Protein 8U0Z (pdb70)

Organism: Coffea arabica (NCBI:txid13443)

Radius of gyration: 22.9 Å; Cα contacts (8 Å, |Δi|>4): 1216; chains: 2; bounding box: 59×58×61 Å

Structure (mmCIF, N/CA/C/O backbone):
data_8U0Z
#
_entry.id   8U0Z
#
_cell.length_a   50.007
_cell.length_b   95.699
_cell.length_c   112.205
_cell.angle_alpha   90.00
_cell.angle_beta   90.00
_cell.angle_gamma   90.00
#
_symmetry.space_group_name_H-M   'P 21 21 21'
#
loop_
_entity.id
_entity.type
_entity.pdbx_description
1 polymer "Uridine 5'-monophosphate synthase"
2 non-polymer 1,2-ETHANEDIOL
3 non-polymer "ANY 5'-MONOPHOSPHATE NUCLEOTIDE"
4 non-polymer GLYCEROL
5 non-polymer DI(HYDROXYETHYL)ETHER
6 water water
#
loop_
_atom_site.group_PDB
_atom_site.id
_atom_site.type_symbol
_atom_site.label_atom_id
_atom_site.label_alt_id
_atom_site.label_comp_id
_atom_site.label_asym_id
_atom_site.label_entity_id
_atom_site.label_seq_id
_atom_site.pdbx_PDB_ins_code
_atom_site.Cartn_x
_atom_site.Cartn_y
_atom_site.Cartn_z
_atom_site.occupancy
_atom_site.B_iso_or_equiv
_atom_site.auth_seq_id
_atom_site.auth_comp_id
_atom_site.auth_asym_id
_atom_site.auth_atom_id
_atom_site.pdbx_PDB_model_num
ATOM 1 N N . PHE A 1 3 ? -10.509 -24.082 4.982 1.00 45.47 222 PHE A N 1
ATOM 2 C CA . PHE A 1 3 ? -9.279 -23.273 4.896 1.00 40.61 222 PHE A CA 1
ATOM 3 C C . PHE A 1 3 ? -9.132 -22.266 6.056 1.00 38.40 222 PHE A C 1
ATOM 4 O O . PHE A 1 3 ? -10.023 -21.460 6.312 1.00 41.03 222 PHE A O 1
ATOM 12 N N . ARG A 1 4 ? -7.992 -22.323 6.746 1.00 32.78 223 ARG A N 1
ATOM 13 C CA . ARG A 1 4 ? -7.581 -21.291 7.688 1.00 29.40 223 ARG A CA 1
ATOM 14 C C . ARG A 1 4 ? -6.094 -21.102 7.481 1.00 22.55 223 ARG A C 1
ATOM 15 O O . ARG A 1 4 ? -5.410 -22.005 6.991 1.00 23.87 223 ARG A O 1
ATOM 23 N N . LEU A 1 5 ? -5.601 -19.912 7.835 1.00 20.99 224 LEU A N 1
ATOM 24 C CA . LEU A 1 5 ? -4.195 -19.658 7.621 1.00 21.28 224 LEU A CA 1
ATOM 25 C C . LEU A 1 5 ? -3.349 -20.376 8.672 1.00 19.26 224 LEU A C 1
ATOM 26 O O . LEU A 1 5 ? -3.688 -20.375 9.877 1.00 20.48 224 LEU A O 1
ATOM 31 N N . PRO A 1 6 ? -2.208 -20.917 8.280 1.00 18.79 225 PRO A N 1
ATOM 32 C CA . PRO A 1 6 ? -1.273 -21.429 9.280 1.00 18.24 225 PRO A CA 1
ATOM 33 C C . PRO A 1 6 ? -0.810 -20.310 10.196 1.00 19.36 225 PRO A C 1
ATOM 34 O O . PRO A 1 6 ? -0.658 -19.156 9.776 1.00 18.75 225 PRO A O 1
ATOM 38 N N . TYR A 1 7 ? -0.475 -20.666 11.443 1.00 16.36 226 TYR A N 1
ATOM 39 C CA . TYR A 1 7 ? -0.055 -19.648 12.396 1.00 16.56 226 TYR A CA 1
ATOM 40 C C . TYR A 1 7 ? 1.143 -18.874 11.885 1.00 17.24 226 TYR A C 1
ATOM 41 O O . TYR A 1 7 ? 1.244 -17.651 12.084 1.00 17.71 226 TYR A O 1
ATOM 50 N N . GLY A 1 8 ? 2.101 -19.575 11.242 1.00 16.90 227 GLY A N 1
ATOM 51 C CA . GLY A 1 8 ? 3.271 -18.878 10.749 1.00 18.15 227 GLY A CA 1
ATOM 52 C C . GLY A 1 8 ? 2.967 -17.798 9.725 1.00 17.82 227 GLY A C 1
ATOM 53 O O . GLY A 1 8 ? 3.725 -16.828 9.609 1.00 19.98 227 GLY A O 1
ATOM 54 N N . GLU A 1 9 ? 1.879 -17.959 8.972 1.00 17.60 228 GLU A N 1
ATOM 55 C CA . GLU A 1 9 ? 1.462 -16.972 7.977 1.00 17.21 228 GLU A CA 1
ATOM 56 C C . GLU A 1 9 ? 0.700 -15.808 8.596 1.00 17.84 228 GLU A C 1
ATOM 57 O O . GLU A 1 9 ? 0.371 -14.830 7.895 1.00 18.33 228 GLU A O 1
ATOM 63 N N . ARG A 1 10 ? 0.376 -15.905 9.870 1.00 16.33 229 ARG A N 1
ATOM 64 C CA . ARG A 1 10 ? -0.325 -14.828 10.580 1.00 15.03 229 ARG A CA 1
ATOM 65 C C . ARG A 1 10 ? 0.623 -13.917 11.336 1.00 15.12 229 ARG A C 1
ATOM 66 O O . ARG A 1 10 ? 0.235 -12.807 11.724 1.00 16.61 229 ARG A O 1
ATOM 74 N N . VAL A 1 11 ? 1.892 -14.313 11.533 1.00 15.75 230 VAL A N 1
ATOM 75 C CA . VAL A 1 11 ? 2.865 -13.510 12.262 1.00 16.41 230 VAL A CA 1
ATOM 76 C C . VAL A 1 11 ? 2.962 -12.105 11.652 1.00 16.76 230 VAL A C 1
ATOM 77 O O . VAL A 1 11 ? 2.935 -11.081 12.372 1.00 17.52 230 VAL A O 1
ATOM 81 N N . ARG A 1 12 ? 3.029 -12.043 10.298 1.00 16.25 231 ARG A N 1
ATOM 82 C CA . ARG A 1 12 ? 3.188 -10.783 9.592 1.00 15.93 231 ARG A CA 1
ATOM 83 C C . ARG A 1 12 ? 1.972 -9.890 9.725 1.00 17.25 231 ARG A C 1
ATOM 84 O O . ARG A 1 12 ? 2.104 -8.695 9.482 1.00 18.22 231 ARG A O 1
ATOM 92 N N . LEU A 1 13 ? 0.819 -10.440 10.115 1.00 15.19 232 LEU A N 1
ATOM 93 C CA . LEU A 1 13 ? -0.405 -9.661 10.234 1.00 15.79 232 LEU A CA 1
ATOM 94 C C . LEU A 1 13 ? -0.591 -9.037 11.603 1.00 16.41 232 LEU A C 1
ATOM 95 O O . LEU A 1 13 ? -1.358 -8.078 11.739 1.00 17.04 232 LEU A O 1
ATOM 100 N N . ALA A 1 14 ? 0.059 -9.560 12.636 1.00 16.79 233 ALA A N 1
ATOM 101 C CA . ALA A 1 14 ? -0.175 -9.041 13.983 1.00 16.65 233 ALA A CA 1
ATOM 102 C C . ALA A 1 14 ? 0.244 -7.580 14.072 1.00 17.02 233 ALA A C 1
ATOM 103 O O . ALA A 1 14 ? 1.342 -7.220 13.634 1.00 21.15 233 ALA A O 1
ATOM 105 N N . LYS A 1 15 ? -0.617 -6.723 14.618 1.00 15.92 234 LYS A N 1
ATOM 106 C CA . LYS A 1 15 ? -0.285 -5.296 14.738 1.00 17.60 234 LYS A CA 1
ATOM 107 C C . LYS A 1 15 ? 0.276 -4.926 16.102 1.00 20.40 234 LYS A C 1
ATOM 108 O O . LYS A 1 15 ? 0.561 -3.746 16.361 1.00 22.17 234 LYS A O 1
ATOM 114 N N . ASN A 1 16 ? 0.419 -5.870 17.018 1.00 15.69 235 ASN A N 1
ATOM 115 C CA . ASN A 1 16 ? 0.974 -5.597 18.334 1.00 16.53 235 ASN A CA 1
ATOM 116 C C . ASN A 1 16 ? 2.119 -6.562 18.617 1.00 17.30 235 ASN A C 1
ATOM 117 O O . ASN A 1 16 ? 2.055 -7.713 18.178 1.00 16.62 235 ASN A O 1
ATOM 122 N N . PRO A 1 17 ? 3.158 -6.146 19.341 1.00 15.64 236 PRO A N 1
ATOM 123 C CA . PRO A 1 17 ? 4.356 -7.020 19.455 1.00 16.29 236 PRO A CA 1
ATOM 124 C C . PRO A 1 17 ? 4.119 -8.260 20.307 1.00 14.92 236 PRO A C 1
ATOM 125 O O . PRO A 1 17 ? 4.776 -9.292 20.074 1.00 16.03 236 PRO A O 1
ATOM 129 N N . THR A 1 18 ? 3.242 -8.173 21.307 1.00 14.01 237 THR A N 1
ATOM 130 C CA . THR A 1 18 ? 2.933 -9.374 22.079 1.00 14.61 237 THR A CA 1
ATOM 131 C C . THR A 1 18 ? 2.079 -10.325 21.266 1.00 16.65 237 THR A C 1
ATOM 132 O O . THR A 1 18 ? 2.312 -11.532 21.303 1.00 14.49 237 THR A O 1
ATOM 136 N N . GLY A 1 19 ? 1.121 -9.815 20.488 1.00 13.82 238 GLY A N 1
ATOM 137 C CA . GLY A 1 19 ? 0.401 -10.683 19.560 1.00 14.72 238 GLY A CA 1
ATOM 138 C C . GLY A 1 19 ? 1.326 -11.374 18.582 1.00 15.48 238 GLY A C 1
ATOM 139 O O . GLY A 1 19 ? 1.204 -12.587 18.329 1.00 15.23 238 GLY A O 1
ATOM 140 N N . LYS A 1 20 ? 2.274 -10.626 18.017 1.00 14.72 239 LYS A N 1
ATOM 141 C CA . LYS A 1 20 ? 3.216 -11.259 17.092 1.00 15.10 239 LYS A CA 1
ATOM 142 C C . LYS A 1 20 ? 4.010 -12.357 17.796 1.00 14.75 239 LYS A C 1
ATOM 143 O O . LYS A 1 20 ? 4.155 -13.467 17.269 1.00 15.34 239 LYS A O 1
ATOM 149 N N . LYS A 1 21 ? 4.519 -12.063 18.990 1.00 13.80 240 LYS A N 1
ATOM 150 C CA . LYS A 1 21 ? 5.310 -13.037 19.737 1.00 13.87 240 LYS A CA 1
ATOM 151 C C . LYS A 1 21 ? 4.500 -14.288 20.035 1.00 15.20 240 LYS A C 1
ATOM 152 O O . LYS A 1 21 ? 5.054 -15.392 20.020 1.00 15.33 240 LYS A O 1
ATOM 158 N N . LEU A 1 22 ? 3.209 -14.145 20.357 1.00 13.66 241 LEU A N 1
ATOM 159 C CA . LEU A 1 22 ? 2.403 -15.320 20.645 1.00 13.32 241 LEU A CA 1
ATOM 160 C C . LEU A 1 22 ? 2.339 -16.258 19.441 1.00 14.94 241 LEU A C 1
ATOM 161 O O . LEU A 1 22 ? 2.587 -17.468 19.587 1.00 15.14 241 LEU A O 1
ATOM 166 N N . PHE A 1 23 ? 2.065 -15.731 18.249 1.00 15.36 242 PHE A N 1
ATOM 167 C CA . PHE A 1 23 ? 2.096 -16.598 17.073 1.00 14.84 242 PHE A CA 1
ATOM 168 C C . PHE A 1 23 ? 3.470 -17.219 16.880 1.00 16.49 242 PHE A C 1
ATOM 169 O O . PHE A 1 23 ? 3.567 -18.416 16.554 1.00 16.91 242 PHE A O 1
ATOM 177 N N . GLU A 1 24 ? 4.543 -16.442 17.084 1.00 14.55 243 GLU A N 1
ATOM 178 C CA . GLU A 1 24 ? 5.892 -16.987 16.887 1.00 15.85 243 GLU A CA 1
ATOM 179 C C . GLU A 1 24 ? 6.168 -18.128 17.862 1.00 17.22 243 GLU A C 1
ATOM 180 O O . GLU A 1 24 ? 6.747 -19.145 17.464 1.00 18.00 243 GLU A O 1
ATOM 186 N N . ILE A 1 25 ? 5.754 -17.997 19.140 1.00 14.48 244 ILE A N 1
ATOM 187 C CA . ILE A 1 25 ? 5.972 -19.078 20.109 1.00 15.37 244 ILE A CA 1
ATOM 188 C C . ILE A 1 25 ? 5.197 -20.332 19.703 1.00 17.35 244 ILE A C 1
ATOM 189 O O . ILE A 1 25 ? 5.716 -21.477 19.775 1.00 16.64 244 ILE A O 1
ATOM 194 N N . MET A 1 26 ? 3.943 -20.156 19.310 1.00 15.81 245 MET A N 1
ATOM 195 C CA . MET A 1 26 ? 3.137 -21.312 18.912 1.00 16.90 245 MET A CA 1
ATOM 196 C C . MET A 1 26 ? 3.831 -22.112 17.812 1.00 18.21 245 MET A C 1
ATOM 197 O O . MET A 1 26 ? 3.863 -23.349 17.891 1.00 18.14 245 MET A O 1
ATOM 202 N N . ILE A 1 27 ? 4.390 -21.436 16.817 1.00 17.09 246 ILE A N 1
ATOM 203 C CA . ILE A 1 27 ? 5.050 -22.170 15.718 1.00 18.93 246 ILE A CA 1
ATOM 204 C C . ILE A 1 27 ? 6.390 -22.744 16.137 1.00 20.76 246 ILE A C 1
ATOM 205 O O . ILE A 1 27 ? 6.750 -23.869 15.719 1.00 22.66 246 ILE A O 1
ATOM 210 N N . GLN A 1 28 ? 7.156 -22.008 16.955 1.00 19.58 247 GLN A N 1
ATOM 211 C CA . GLN A 1 28 ? 8.450 -22.500 17.425 1.00 21.43 247 GLN A CA 1
ATOM 212 C C . GLN A 1 28 ? 8.300 -23.798 18.193 1.00 24.24 247 GLN A C 1
ATOM 213 O O . GLN A 1 28 ? 9.134 -24.704 18.077 1.00 24.18 247 GLN A O 1
ATOM 219 N N . LYS A 1 29 ? 7.317 -23.878 19.069 1.00 18.03 248 LYS A N 1
ATOM 220 C CA . LYS A 1 29 ? 7.173 -24.974 20.004 1.00 19.32 248 LYS A CA 1
ATOM 221 C C . LYS A 1 29 ? 6.137 -25.978 19.556 1.00 19.66 248 LYS A C 1
ATOM 222 O O . LYS A 1 29 ? 5.919 -26.965 20.257 1.00 21.13 248 LYS A O 1
ATOM 228 N N . GLU A 1 30 ? 5.430 -25.694 18.459 1.00 19.10 249 GLU A N 1
ATOM 229 C CA . GLU A 1 30 ? 4.335 -26.569 18.019 1.00 18.69 249 GLU A CA 1
ATOM 230 C C . GLU A 1 30 ? 3.326 -26.794 19.141 1.00 19.80 249 GLU A C 1
ATOM 231 O O . GLU A 1 30 ? 2.995 -27.916 19.535 1.00 20.39 249 GLU A O 1
ATOM 237 N N . THR A 1 31 ? 2.816 -25.662 19.694 1.00 16.17 250 THR A N 1
ATOM 238 C CA . THR A 1 31 ? 1.819 -25.771 20.746 1.00 17.02 250 THR A CA 1
ATOM 239 C C . THR A 1 31 ? 0.797 -24.648 20.589 1.00 16.44 250 THR A C 1
ATOM 240 O O . THR A 1 31 ? 1.127 -23.498 20.281 1.00 18.57 250 THR A O 1
ATOM 244 N N . ASN A 1 32 ? -0.436 -25.001 20.889 1.00 14.70 251 ASN A N 1
ATOM 245 C CA . ASN A 1 32 ? -1.487 -23.987 21.023 1.00 15.58 251 ASN A CA 1
ATOM 246 C C . ASN A 1 32 ? -2.155 -24.111 22.377 1.00 13.45 251 ASN A C 1
ATOM 247 O O . ASN A 1 32 ? -3.320 -23.724 22.545 1.00 15.25 251 ASN A O 1
ATOM 252 N N . LEU A 1 33 ? -1.441 -24.655 23.356 1.00 13.78 252 LEU A N 1
ATOM 253 C CA . LEU A 1 33 ? -1.958 -24.920 24.694 1.00 14.33 252 LEU A CA 1
ATOM 254 C C . LEU A 1 33 ? -1.598 -23.784 25.658 1.00 13.88 252 LEU A C 1
ATOM 255 O O . LEU A 1 33 ? -0.423 -23.399 25.755 1.00 15.12 252 LEU A O 1
ATOM 260 N N . CYS A 1 34 ? -2.583 -23.322 26.416 1.00 13.17 253 CYS A N 1
ATOM 261 C CA . CYS A 1 34 ? -2.347 -22.400 27.518 1.00 13.54 253 CYS A CA 1
ATOM 262 C C . CYS A 1 34 ? -2.746 -23.116 28.799 1.00 14.46 253 CYS A C 1
ATOM 263 O O . CYS A 1 34 ? -3.835 -23.653 28.893 1.00 15.15 253 CYS A O 1
ATOM 266 N N . LEU A 1 35 ? -1.856 -23.137 29.779 1.00 13.25 254 LEU A N 1
ATOM 267 C CA . LEU A 1 35 ? -2.162 -23.712 31.072 1.00 13.26 254 LEU A CA 1
ATOM 268 C C . LEU A 1 35 ? -2.752 -22.652 31.984 1.00 14.03 254 LEU A C 1
ATOM 269 O O . LEU A 1 35 ? -2.096 -21.619 32.230 1.00 14.44 254 LEU A O 1
ATOM 274 N N . ALA A 1 36 ? -3.930 -22.934 32.544 1.00 13.92 255 ALA A N 1
ATOM 275 C CA . ALA A 1 36 ? -4.550 -22.064 33.554 1.00 15.29 255 ALA A CA 1
ATOM 276 C C . ALA A 1 36 ? -4.073 -22.604 34.894 1.00 14.79 255 ALA A C 1
ATOM 277 O O . ALA A 1 36 ? -4.589 -23.595 35.395 1.00 16.79 255 ALA A O 1
ATOM 279 N N . ALA A 1 37 ? -3.078 -21.953 35.475 1.00 14.52 256 ALA A N 1
ATOM 280 C CA . ALA A 1 37 ? -2.382 -22.536 36.643 1.00 16.12 256 ALA A CA 1
ATOM 281 C C . ALA A 1 37 ? -3.091 -22.175 37.952 1.00 17.34 256 ALA A C 1
ATOM 282 O O . ALA A 1 37 ? -2.561 -21.453 38.808 1.00 19.42 256 ALA A O 1
ATOM 284 N N . ASP A 1 38 ? -4.338 -22.650 38.118 1.00 17.70 257 ASP A N 1
ATOM 285 C CA . ASP A 1 38 ? -5.202 -22.199 39.208 1.00 19.21 257 ASP A CA 1
ATOM 286 C C . ASP A 1 38 ? -5.042 -23.079 40.442 1.00 19.86 257 ASP A C 1
ATOM 287 O O . ASP A 1 38 ? -5.996 -23.662 40.954 1.00 20.74 257 ASP A O 1
ATOM 292 N N . VAL A 1 39 ? -3.794 -23.161 40.888 1.00 19.71 258 VAL A N 1
ATOM 293 C CA . VAL A 1 39 ? -3.357 -23.923 42.057 1.00 17.01 258 VAL A CA 1
ATOM 294 C C . VAL A 1 39 ? -3.478 -23.071 43.308 1.00 21.10 258 VAL A C 1
ATOM 295 O O . VAL A 1 39 ? -3.821 -21.881 43.251 1.00 22.14 258 VAL A O 1
ATOM 299 N N . ALA A 1 40 ? -3.218 -23.696 44.468 1.00 19.66 259 ALA A N 1
ATOM 300 C CA . ALA A 1 40 ? -3.527 -23.025 45.737 1.00 21.05 259 ALA A CA 1
ATOM 301 C C . ALA A 1 40 ? -2.506 -21.974 46.147 1.00 18.78 259 ALA A C 1
ATOM 302 O O . ALA A 1 40 ? -2.855 -21.047 46.899 1.00 22.23 259 ALA A O 1
ATOM 304 N N . THR A 1 41 ? -1.260 -22.068 45.668 1.00 17.91 260 THR A N 1
ATOM 305 C CA . THR A 1 41 ? -0.218 -21.163 46.139 1.00 18.36 260 THR A CA 1
ATOM 306 C C . THR A 1 41 ? 0.670 -20.744 44.987 1.00 17.67 260 THR A C 1
ATOM 307 O O . THR A 1 41 ? 0.791 -21.438 43.972 1.00 17.63 260 THR A O 1
ATOM 311 N N . ALA A 1 42 ? 1.308 -19.581 45.171 1.00 18.25 261 ALA A N 1
ATOM 312 C CA . ALA A 1 42 ? 2.297 -19.112 44.222 1.00 17.81 261 ALA A CA 1
ATOM 313 C C . ALA A 1 42 ? 3.470 -20.077 44.139 1.00 16.81 261 ALA A C 1
ATOM 314 O O . ALA A 1 42 ? 4.033 -20.273 43.061 1.00 16.71 261 ALA A O 1
ATOM 316 N N . ALA A 1 43 ? 3.847 -20.695 45.277 1.00 19.76 262 ALA A N 1
ATOM 317 C CA . ALA A 1 43 ? 4.927 -21.695 45.234 1.00 18.36 262 ALA A CA 1
ATOM 318 C C . ALA A 1 43 ? 4.569 -22.833 44.296 1.00 17.58 262 ALA A C 1
ATOM 319 O O . ALA A 1 43 ? 5.381 -23.233 43.447 1.00 19.84 262 ALA A O 1
ATOM 321 N N . GLU A 1 44 ? 3.328 -23.322 44.395 1.00 19.24 263 GLU A N 1
ATOM 322 C CA . GLU A 1 44 ? 2.875 -24.382 43.493 1.00 17.48 263 GLU A CA 1
ATOM 323 C C . GLU A 1 44 ? 2.756 -23.887 42.063 1.00 18.86 263 GLU A C 1
ATOM 324 O O . GLU A 1 44 ? 3.041 -24.644 41.137 1.00 17.94 263 GLU A O 1
ATOM 330 N N . LEU A 1 45 ? 2.342 -22.625 41.869 1.00 17.29 264 LEU A N 1
ATOM 331 C CA . LEU A 1 45 ? 2.246 -22.089 40.508 1.00 15.62 264 LEU A CA 1
ATOM 332 C C . LEU A 1 45 ? 3.613 -22.097 39.830 1.00 16.12 264 LEU A C 1
ATOM 333 O O . LEU A 1 45 ? 3.764 -22.534 38.683 1.00 16.51 264 LEU A O 1
ATOM 338 N N . LEU A 1 46 ? 4.644 -21.624 40.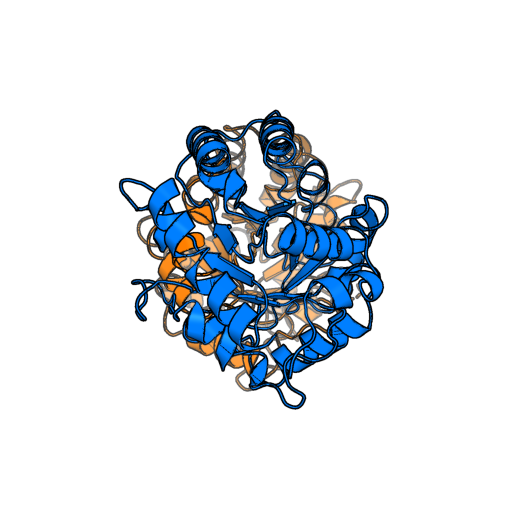553 1.00 16.10 265 LEU A N 1
ATOM 339 C CA . LEU A 1 46 ? 5.965 -21.559 39.935 1.00 15.98 265 LEU A CA 1
ATOM 340 C C . LEU A 1 46 ? 6.477 -22.974 39.640 1.00 18.70 265 LEU A C 1
ATOM 341 O O . LEU A 1 46 ? 7.108 -23.206 38.608 1.00 18.96 265 LEU A O 1
ATOM 346 N N . ASP A 1 47 ? 6.166 -23.923 40.530 1.00 17.58 266 ASP A N 1
ATOM 347 C CA . ASP A 1 47 ? 6.603 -25.307 40.298 1.00 19.52 266 ASP A CA 1
ATOM 348 C C . ASP A 1 47 ? 5.916 -25.901 39.072 1.00 17.60 266 ASP A C 1
ATOM 349 O O . ASP A 1 47 ? 6.572 -26.487 38.217 1.00 19.25 266 ASP A O 1
ATOM 354 N N . ILE A 1 48 ? 4.599 -25.730 38.952 1.00 16.71 267 ILE A N 1
ATOM 355 C CA . ILE A 1 48 ? 3.903 -26.298 37.820 1.00 17.58 267 ILE A CA 1
ATOM 356 C C . ILE A 1 48 ? 4.255 -25.589 36.525 1.00 18.64 267 ILE A C 1
ATOM 357 O O . ILE A 1 48 ? 4.305 -26.222 35.468 1.00 18.41 267 ILE A O 1
ATOM 362 N N . ALA A 1 49 ? 4.528 -24.284 36.567 1.00 16.21 268 ALA A N 1
ATOM 363 C CA . ALA A 1 49 ? 4.944 -23.582 35.363 1.00 16.51 268 ALA A CA 1
ATOM 364 C C . ALA A 1 49 ? 6.270 -24.105 34.852 1.00 16.44 268 ALA A C 1
ATOM 365 O O . ALA A 1 49 ? 6.491 -24.174 33.636 1.00 17.78 268 ALA A O 1
ATOM 367 N N . ASP A 1 50 ? 7.178 -24.440 35.783 1.00 17.32 269 ASP A N 1
ATOM 368 C CA . ASP A 1 50 ? 8.440 -25.041 35.379 1.00 19.10 269 ASP A CA 1
ATOM 369 C C . ASP A 1 50 ? 8.218 -26.451 34.810 1.00 19.13 269 ASP A C 1
ATOM 370 O O . ASP A 1 50 ? 8.806 -26.798 33.782 1.00 20.75 269 ASP A O 1
ATOM 375 N N . LYS A 1 51 ? 7.332 -27.237 35.415 1.00 18.64 270 LYS A N 1
ATOM 376 C CA . LYS A 1 51 ? 7.133 -28.613 34.933 1.00 19.13 270 LYS A CA 1
ATOM 377 C C . LYS A 1 51 ? 6.409 -28.650 33.582 1.00 21.24 270 LYS A C 1
ATOM 378 O O . LYS A 1 51 ? 6.678 -29.520 32.745 1.00 22.30 270 LYS A O 1
ATOM 384 N N . VAL A 1 52 ? 5.418 -27.769 33.383 1.00 17.62 271 VAL A N 1
ATOM 385 C CA . VAL A 1 52 ? 4.535 -27.808 32.212 1.00 18.24 271 VAL A CA 1
ATOM 386 C C . VAL A 1 52 ? 4.993 -26.820 31.154 1.00 18.70 271 VAL A C 1
ATOM 387 O O . VAL A 1 52 ? 4.551 -26.879 29.999 1.00 19.98 271 VAL A O 1
ATOM 391 N N . GLY A 1 53 ? 5.917 -25.914 31.507 1.00 18.11 272 GLY A N 1
ATOM 392 C CA . GLY A 1 53 ? 6.369 -24.886 30.586 1.00 17.16 272 GLY A CA 1
ATOM 393 C C . GLY A 1 53 ? 6.771 -25.318 29.198 1.00 18.18 272 GLY A C 1
ATOM 394 O O . GLY A 1 53 ? 6.460 -24.622 28.228 1.00 18.35 272 GLY A O 1
ATOM 395 N N . PRO A 1 54 ? 7.460 -26.450 29.029 1.00 19.70 273 PRO A N 1
ATOM 396 C CA . PRO A 1 54 ? 7.800 -26.904 27.665 1.00 19.67 273 PRO A CA 1
ATOM 397 C C . PRO A 1 54 ? 6.612 -27.134 26.747 1.00 16.75 273 PRO A C 1
ATOM 398 O O . PRO A 1 54 ? 6.802 -27.117 25.534 1.00 21.09 273 PRO A O 1
ATOM 402 N N . GLU A 1 55 ? 5.435 -27.370 27.313 1.00 17.65 274 GLU A N 1
ATOM 403 C CA . GLU A 1 55 ? 4.261 -27.776 26.545 1.00 17.72 274 GLU A CA 1
ATOM 404 C C . GLU A 1 55 ? 3.370 -26.635 26.131 1.00 19.57 274 GLU A C 1
ATOM 405 O O . GLU A 1 55 ? 2.418 -26.872 25.414 1.00 17.93 274 GLU A O 1
ATOM 411 N N . ILE A 1 56 ? 3.645 -25.400 26.579 1.00 15.70 275 ILE A N 1
ATOM 412 C CA . ILE A 1 56 ? 2.632 -24.336 26.506 1.00 14.89 275 ILE A CA 1
ATOM 413 C C . ILE A 1 56 ? 3.127 -23.119 25.754 1.00 14.01 275 ILE A C 1
ATOM 414 O O . ILE A 1 56 ? 4.311 -22.810 25.735 1.00 16.14 275 ILE A O 1
ATOM 419 N N . CYS A 1 57 ? 2.182 -22.385 25.157 1.00 14.06 276 CYS A N 1
ATOM 420 C CA . CYS A 1 57 ? 2.533 -21.095 24.594 1.00 13.88 276 CYS A CA 1
ATOM 421 C C . CYS A 1 57 ? 2.287 -19.972 25.605 1.00 15.30 276 CYS A C 1
ATOM 422 O O . CYS A 1 57 ? 2.865 -18.890 25.450 1.00 15.96 276 CYS A O 1
ATOM 425 N N . MET A 1 58 ? 1.453 -20.215 26.601 1.00 14.44 277 MET A N 1
ATOM 426 C CA . MET A 1 58 ? 1.061 -19.180 27.555 1.00 14.40 277 MET A CA 1
ATOM 427 C C . MET A 1 58 ? 0.723 -19.853 28.852 1.00 13.20 277 MET A C 1
ATOM 428 O O . MET A 1 58 ? 0.092 -20.928 28.892 1.00 14.86 277 MET A O 1
ATOM 433 N N . LEU A 1 59 ? 1.061 -19.178 29.937 1.00 13.77 278 LEU A N 1
ATOM 434 C CA . LEU A 1 59 ? 0.705 -19.549 31.284 1.00 13.36 278 LEU A CA 1
ATOM 435 C C . LEU A 1 59 ? -0.274 -18.489 31.766 1.00 13.40 278 LEU A C 1
ATOM 436 O O . LEU A 1 59 ? 0.087 -17.294 31.811 1.00 15.16 278 LEU A O 1
ATOM 441 N N . LYS A 1 60 ? -1.476 -18.924 32.095 1.00 13.30 279 LYS A N 1
ATOM 442 C CA . LYS A 1 60 ? -2.522 -18.005 32.565 1.00 14.40 279 LYS A CA 1
ATOM 443 C C . LYS A 1 60 ? -2.596 -18.084 34.087 1.00 14.96 279 LYS A C 1
ATOM 444 O O . LYS A 1 60 ? -2.681 -19.162 34.685 1.00 15.25 279 LYS A O 1
ATOM 450 N N . THR A 1 61 ? -2.552 -16.916 34.731 1.00 14.61 280 THR A N 1
ATOM 451 C CA . THR A 1 61 ? -2.553 -16.793 36.187 1.00 13.75 280 THR A CA 1
ATOM 452 C C . THR A 1 61 ? -3.807 -16.071 36.685 1.00 15.87 280 THR A C 1
ATOM 453 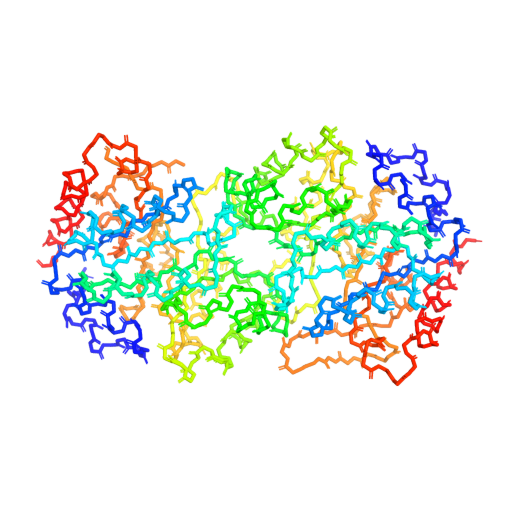O O . THR A 1 61 ? -4.434 -15.256 35.962 1.00 16.63 280 THR A O 1
ATOM 457 N N . HIS A 1 62 ? -4.183 -16.378 37.922 1.00 14.57 281 HIS A N 1
ATOM 458 C CA . HIS A 1 62 ? -5.058 -15.487 38.699 1.00 14.55 281 HIS A CA 1
ATOM 459 C C . HIS A 1 62 ? -4.248 -15.055 39.924 1.00 14.45 281 HIS A C 1
ATOM 460 O O . HIS A 1 62 ? -4.249 -15.745 40.946 1.00 16.88 281 HIS A O 1
ATOM 467 N N . VAL A 1 63 ? -3.574 -13.923 39.819 1.00 15.19 282 VAL A N 1
ATOM 468 C CA . VAL A 1 63 ? -2.649 -13.603 40.920 1.00 15.37 282 VAL A CA 1
ATOM 469 C C . VAL A 1 63 ? -3.370 -13.373 42.236 1.00 16.09 282 VAL A C 1
ATOM 470 O O . VAL A 1 63 ? -2.759 -13.481 43.313 1.00 17.68 282 VAL A O 1
ATOM 474 N N . ASP A 1 64 ? -4.647 -13.005 42.176 1.00 15.86 283 ASP A N 1
ATOM 475 C CA . ASP A 1 64 ? -5.416 -12.670 43.363 1.00 15.94 283 ASP A CA 1
ATOM 476 C C . ASP A 1 64 ? -5.935 -13.892 44.103 1.00 15.65 283 ASP A C 1
ATOM 477 O O . ASP A 1 64 ? -6.634 -13.750 45.117 1.00 17.84 283 ASP A O 1
ATOM 482 N N . ILE A 1 65 ? -5.618 -15.120 43.671 1.00 15.09 284 ILE A N 1
ATOM 483 C CA . ILE A 1 65 ? -6.006 -16.305 44.435 1.00 16.79 284 ILE A CA 1
ATOM 484 C C . ILE A 1 65 ? -4.847 -16.897 45.258 1.00 15.03 284 ILE A C 1
ATOM 485 O O . ILE A 1 65 ? -5.061 -17.900 45.957 1.00 19.62 284 ILE A O 1
ATOM 490 N N . LEU A 1 66 ? -3.672 -16.277 45.214 1.00 17.71 285 LEU A N 1
ATOM 491 C CA . LEU A 1 66 ? -2.437 -16.857 45.772 1.00 17.34 285 LEU A CA 1
ATOM 492 C C . LEU A 1 66 ? -2.138 -16.201 47.119 1.00 18.93 285 LEU A C 1
ATOM 493 O O . LEU A 1 66 ? -1.651 -15.055 47.159 1.00 19.18 285 LEU A O 1
ATOM 498 N N . PRO A 1 67 ? -2.345 -16.903 48.234 1.00 17.03 286 PRO A N 1
ATOM 499 C CA . PRO A 1 67 ? -2.188 -16.244 49.552 1.00 17.86 286 PRO A CA 1
ATOM 500 C C . PRO A 1 67 ? -0.736 -15.947 49.898 1.00 19.82 286 PRO A C 1
ATOM 501 O O . PRO A 1 67 ? -0.484 -15.046 50.714 1.00 23.05 286 PRO A O 1
ATOM 505 N N . ASP A 1 68 ? 0.206 -16.591 49.218 1.00 19.14 287 ASP A N 1
ATOM 506 C CA . ASP A 1 68 ? 1.632 -16.378 49.445 1.00 21.25 287 ASP A CA 1
ATOM 507 C C . ASP A 1 68 ? 2.254 -15.443 48.426 1.00 19.62 287 ASP A C 1
ATOM 508 O O . ASP A 1 68 ? 3.483 -15.379 48.305 1.00 23.50 287 ASP A O 1
ATOM 513 N N . PHE A 1 69 ? 1.452 -14.689 47.688 1.00 18.57 288 PHE A N 1
ATOM 514 C CA . PHE A 1 69 ? 1.992 -13.698 46.784 1.00 17.75 288 PHE A CA 1
ATOM 515 C C . PHE A 1 69 ? 2.912 -12.728 47.503 1.00 20.00 288 PHE A C 1
ATOM 516 O O . PHE A 1 69 ? 2.585 -12.240 48.570 1.00 20.76 288 PHE A O 1
ATOM 524 N N . THR A 1 70 ? 4.060 -12.457 46.911 1.00 19.49 289 THR A N 1
ATOM 525 C CA . THR A 1 70 ? 4.994 -11.455 47.405 1.00 20.66 289 THR A CA 1
ATOM 526 C C . THR A 1 70 ? 5.541 -10.673 46.221 1.00 20.52 289 THR A C 1
ATOM 527 O O . THR A 1 70 ? 5.434 -11.113 45.068 1.00 18.66 289 THR A O 1
ATOM 531 N N . PRO A 1 71 ? 6.189 -9.528 46.463 1.00 19.50 290 PRO A N 1
ATOM 532 C CA . PRO A 1 71 ? 6.634 -8.704 45.343 1.00 19.19 290 PRO A CA 1
ATOM 533 C C . PRO A 1 71 ? 7.718 -9.314 44.459 1.00 17.81 290 PRO A C 1
ATOM 534 O O . PRO A 1 71 ? 8.000 -8.720 43.445 1.00 22.42 290 PRO A O 1
ATOM 538 N N . ASP A 1 72 ? 8.300 -10.468 44.818 1.00 17.27 291 ASP A N 1
ATOM 539 C CA . ASP A 1 72 ? 9.229 -11.125 43.907 1.00 17.58 291 ASP A CA 1
ATOM 540 C C . ASP A 1 72 ? 8.567 -12.116 42.962 1.00 18.60 291 ASP A C 1
ATOM 541 O O . ASP A 1 72 ? 9.260 -12.644 42.087 1.00 17.38 291 ASP A O 1
ATOM 546 N N . PHE A 1 73 ? 7.239 -12.238 43.032 1.00 17.06 292 PHE A N 1
ATOM 547 C CA . PHE A 1 73 ? 6.520 -13.202 42.191 1.00 17.22 292 PHE A CA 1
ATOM 548 C C . PHE A 1 73 ? 6.741 -12.946 40.713 1.00 17.38 292 PHE A C 1
ATOM 549 O O . PHE A 1 73 ? 7.037 -13.881 39.941 1.00 15.32 292 PHE A O 1
ATOM 557 N N . GLY A 1 74 ? 6.567 -11.693 40.265 1.00 16.30 293 GLY A N 1
ATOM 558 C CA . GLY A 1 74 ? 6.647 -11.414 38.855 1.00 14.87 293 GLY A CA 1
ATOM 559 C C . GLY A 1 74 ? 7.990 -11.804 38.256 1.00 16.02 293 GLY A C 1
ATOM 560 O O . GLY A 1 74 ? 8.071 -12.362 37.157 1.00 16.56 293 GLY A O 1
ATOM 561 N N . SER A 1 75 ? 9.069 -11.473 38.965 1.00 16.01 294 SER A N 1
ATOM 562 C CA . SER A 1 75 ? 10.391 -11.813 38.445 1.00 16.43 294 SER A CA 1
ATOM 563 C C . SER A 1 75 ? 10.579 -13.309 38.406 1.00 13.94 294 SER A C 1
ATOM 564 O O . SER A 1 75 ? 11.134 -13.826 37.424 1.00 15.07 294 SER A O 1
ATOM 567 N N . LYS A 1 76 ? 10.146 -14.003 39.439 1.00 13.34 295 LYS A N 1
ATOM 568 C CA . LYS A 1 76 ? 10.325 -15.458 39.450 1.00 13.96 295 LYS A CA 1
ATOM 569 C C . LYS A 1 76 ? 9.546 -16.126 38.317 1.00 14.56 295 LYS A C 1
ATOM 570 O O . LYS A 1 76 ? 10.057 -17.031 37.632 1.00 16.27 295 LYS A O 1
ATOM 576 N N . LEU A 1 77 ? 8.323 -15.659 38.059 1.00 14.05 296 LEU A N 1
ATOM 577 C CA . LEU A 1 77 ? 7.560 -16.245 36.967 1.00 15.68 296 LEU A CA 1
ATOM 578 C C . LEU A 1 77 ? 8.143 -15.857 35.610 1.00 16.34 296 LEU A C 1
ATOM 579 O O . LEU A 1 77 ? 8.216 -16.701 34.704 1.00 15.34 296 LEU A O 1
ATOM 584 N N . ARG A 1 78 ? 8.617 -14.602 35.449 1.00 14.80 297 ARG A N 1
ATOM 585 C CA . ARG A 1 78 ? 9.261 -14.223 34.199 1.00 14.59 297 ARG A CA 1
ATOM 586 C C . ARG A 1 78 ? 10.510 -15.051 33.929 1.00 14.69 297 ARG A C 1
ATOM 587 O O . ARG A 1 78 ? 10.801 -15.382 32.771 1.00 15.97 297 ARG A O 1
ATOM 595 N N . SER A 1 79 ? 11.233 -15.450 34.988 1.00 14.38 298 SER A N 1
ATOM 596 C CA . SER A 1 79 ? 12.417 -16.270 34.748 1.00 15.99 298 SER A CA 1
ATOM 597 C C . SER A 1 79 ? 12.018 -17.611 34.187 1.00 15.92 298 SER A C 1
ATOM 598 O O . SER A 1 79 ? 12.716 -18.132 33.325 1.00 16.54 298 SER A O 1
ATOM 601 N N . ILE A 1 80 ? 10.922 -18.182 34.668 1.00 15.17 299 ILE A N 1
ATOM 602 C CA . ILE A 1 80 ? 10.455 -19.465 34.127 1.00 15.69 299 ILE A CA 1
ATOM 603 C C . ILE A 1 80 ? 9.930 -19.303 32.700 1.00 15.69 299 ILE A C 1
ATOM 604 O O . ILE A 1 80 ? 10.144 -20.165 31.839 1.00 15.25 299 ILE A O 1
ATOM 609 N N . ALA A 1 81 ? 9.221 -18.194 32.425 1.00 15.30 300 ALA A N 1
ATOM 610 C CA . ALA A 1 81 ? 8.720 -17.904 31.090 1.00 15.22 300 ALA A CA 1
ATOM 611 C C . ALA A 1 81 ? 9.874 -17.797 30.097 1.00 16.35 300 ALA A C 1
ATOM 612 O O . ALA A 1 81 ? 9.763 -18.232 28.945 1.00 16.99 300 ALA A O 1
ATOM 614 N N A GLU A 1 82 ? 10.989 -17.186 30.511 0.51 16.01 301 GLU A N 1
ATOM 615 N N B GLU A 1 82 ? 10.981 -17.174 30.514 0.49 16.02 301 GLU A N 1
ATOM 616 C CA A GLU A 1 82 ? 12.143 -17.092 29.626 0.51 18.70 301 GLU A CA 1
ATOM 617 C CA B GLU A 1 82 ? 12.143 -17.070 29.644 0.49 18.70 301 GLU A CA 1
ATOM 618 C C A GLU A 1 82 ? 12.800 -18.450 29.451 0.51 18.36 301 GLU A C 1
ATOM 619 C C B GLU A 1 82 ? 12.799 -18.433 29.457 0.49 18.37 301 GLU A C 1
ATOM 620 O O A GLU A 1 82 ? 13.178 -18.826 28.337 0.51 19.55 301 GLU A O 1
ATOM 621 O O B GLU A 1 82 ? 13.167 -18.801 28.336 0.49 19.55 301 GLU A O 1
ATOM 632 N N . LYS A 1 83 ? 12.882 -19.213 30.530 1.00 16.94 302 LYS A N 1
ATOM 633 C CA . LYS A 1 83 ? 13.529 -20.531 30.459 1.00 18.38 302 LYS A CA 1
ATOM 634 C C . LYS A 1 83 ? 12.804 -21.442 29.486 1.00 20.79 302 LYS A C 1
ATOM 635 O O . LYS A 1 83 ? 13.433 -22.138 28.672 1.00 21.35 302 LYS A O 1
ATOM 641 N N . HIS A 1 84 ? 11.472 -21.413 29.506 1.00 16.42 303 HIS A N 1
ATOM 642 C CA . HIS A 1 84 ? 10.692 -22.349 28.693 1.00 16.95 303 HIS A CA 1
ATOM 643 C C . HIS A 1 84 ? 10.029 -21.710 27.498 1.00 16.91 303 HIS A C 1
ATOM 644 O O . HIS A 1 84 ? 9.405 -22.437 26.701 1.00 18.67 303 HIS A O 1
ATOM 651 N N . ASN A 1 85 ? 10.187 -20.411 27.293 1.00 16.27 304 ASN A N 1
ATOM 652 C CA . ASN A 1 85 ? 9.647 -19.696 26.123 1.00 15.77 304 ASN A CA 1
ATOM 653 C C . ASN A 1 85 ? 8.113 -19.754 26.088 1.00 16.29 304 ASN A C 1
ATOM 654 O O . ASN A 1 85 ? 7.491 -20.391 25.244 1.00 17.25 304 ASN A O 1
ATOM 659 N N . PHE A 1 86 ? 7.498 -19.088 27.048 1.00 14.21 305 PHE A N 1
ATOM 660 C CA . PHE A 1 86 ? 6.060 -18.873 27.020 1.00 14.10 305 PHE A CA 1
ATOM 661 C C . PHE A 1 86 ? 5.753 -17.434 27.456 1.00 12.98 305 PHE A C 1
ATOM 662 O O . PHE A 1 86 ? 6.595 -16.788 28.087 1.00 14.93 305 PHE A O 1
ATOM 670 N N . LEU A 1 87 ? 4.537 -16.966 27.123 1.00 12.77 306 LEU A N 1
ATOM 671 C CA . LEU A 1 87 ? 4.049 -15.673 27.614 1.00 12.94 306 LEU A CA 1
ATOM 672 C C . LEU A 1 87 ? 3.203 -15.844 28.862 1.00 13.58 306 LEU A C 1
ATOM 673 O O . LEU A 1 87 ? 2.613 -16.891 29.124 1.00 13.74 306 LEU A O 1
ATOM 678 N N . ILE A 1 88 ? 3.135 -14.779 29.668 1.00 12.86 307 ILE A N 1
ATOM 679 C CA . ILE A 1 88 ? 2.343 -14.768 30.881 1.00 13.00 307 ILE A CA 1
ATOM 680 C C . ILE A 1 88 ? 1.068 -13.959 30.655 1.00 12.80 307 ILE A C 1
ATOM 681 O O . ILE A 1 88 ? 1.114 -12.804 30.170 1.00 13.44 307 ILE A O 1
ATOM 686 N N . PHE A 1 89 ? -0.071 -14.580 30.974 1.00 12.01 308 PHE A N 1
ATOM 687 C CA . PHE A 1 89 ? -1.386 -13.974 30.781 1.00 12.78 308 PHE A CA 1
ATOM 688 C C . PHE A 1 89 ? -2.021 -13.893 32.168 1.00 11.48 308 PHE A C 1
ATOM 689 O O . PHE A 1 89 ? -2.395 -14.905 32.748 1.00 13.51 308 PHE A O 1
ATOM 697 N N . GLU A 1 90 ? -2.176 -12.674 32.722 1.00 12.91 309 GLU A N 1
ATOM 698 C CA . GLU A 1 90 ? -2.943 -12.522 33.941 1.00 13.22 309 GLU A CA 1
ATOM 699 C C . GLU A 1 90 ? -4.423 -12.320 33.621 1.00 13.32 309 GLU A C 1
ATOM 700 O O . GLU A 1 90 ? -4.799 -11.343 32.924 1.00 13.77 309 GLU A O 1
ATOM 706 N N . ASP A 1 91 ? -5.227 -13.267 34.057 1.00 13.37 310 ASP A N 1
ATOM 707 C CA . ASP A 1 91 ? -6.664 -13.302 33.762 1.00 13.93 310 ASP A CA 1
ATOM 708 C C . ASP A 1 91 ? -7.440 -12.453 34.775 1.00 14.10 310 ASP A C 1
ATOM 709 O O . ASP A 1 91 ? -8.238 -12.952 35.574 1.00 17.58 310 ASP A O 1
ATOM 714 N N . ARG A 1 92 ? -7.197 -11.163 34.695 1.00 13.86 311 ARG A N 1
ATOM 715 C CA . ARG A 1 92 ? -7.756 -10.240 35.667 1.00 14.81 311 ARG A CA 1
ATOM 716 C C . ARG A 1 92 ? -9.174 -9.822 35.330 1.00 14.77 311 ARG A C 1
ATOM 717 O O . ARG A 1 92 ? -9.880 -9.353 36.229 1.00 14.91 311 ARG A O 1
ATOM 725 N N . LYS A 1 93 ? -9.605 -10.014 34.093 1.00 14.90 312 LYS A N 1
ATOM 726 C CA . LYS A 1 93 ? -10.975 -9.662 33.663 1.00 14.88 312 LYS A CA 1
ATOM 727 C C . LYS A 1 93 ? -11.324 -8.245 34.119 1.00 15.11 312 LYS A C 1
ATOM 728 O O . LYS A 1 93 ? -12.343 -8.004 34.794 1.00 14.93 312 LYS A O 1
ATOM 734 N N . PHE A 1 94 ? -10.480 -7.297 33.757 1.00 14.48 313 PHE A N 1
ATOM 735 C CA . PHE A 1 94 ? -10.771 -5.892 34.091 1.00 14.26 313 PHE A CA 1
ATOM 736 C C . PHE A 1 94 ? -12.183 -5.562 33.631 1.00 14.77 313 PHE A C 1
ATOM 737 O O . PHE A 1 94 ? -12.612 -5.955 32.535 1.00 15.50 313 PHE A O 1
ATOM 745 N N . ALA A 1 95 ? -12.916 -4.821 34.474 1.00 13.65 314 ALA A N 1
ATOM 746 C CA . ALA A 1 95 ? -14.340 -4.608 34.167 1.00 13.45 314 ALA A CA 1
ATOM 747 C C . ALA A 1 95 ? -14.828 -3.345 34.857 1.00 14.63 314 ALA A C 1
ATOM 748 O O . ALA A 1 95 ? -16.019 -3.236 35.170 1.00 17.24 314 ALA A O 1
ATOM 750 N N . ASP A 1 96 ? -13.948 -2.400 35.112 1.00 17.11 315 ASP A N 1
ATOM 751 C CA . ASP A 1 96 ? -14.304 -1.150 35.757 1.00 16.20 315 ASP A CA 1
ATOM 752 C C . ASP A 1 96 ? -14.208 -0.023 34.743 1.00 16.35 315 ASP A C 1
ATOM 753 O O . ASP A 1 96 ? -14.093 -0.225 33.521 1.00 18.28 315 ASP A O 1
ATOM 758 N N . ILE A 1 97 ? -14.300 1.208 35.270 1.00 18.69 316 ILE A N 1
ATOM 759 C CA . ILE A 1 97 ? -14.239 2.366 34.380 1.00 20.08 316 ILE A CA 1
ATOM 760 C C . ILE A 1 97 ? -12.767 2.632 34.078 1.00 27.89 316 ILE A C 1
ATOM 761 O O . ILE A 1 97 ? -11.875 2.101 34.761 1.00 26.17 316 ILE A O 1
ATOM 766 N N . GLY A 1 98 ? -12.490 3.467 33.074 1.00 26.80 317 GLY A N 1
ATOM 767 C CA . GLY A 1 98 ? -11.115 3.604 32.593 1.00 27.79 317 GLY A CA 1
ATOM 768 C C . GLY A 1 98 ? -10.131 4.047 33.669 1.00 23.19 317 GLY A C 1
ATOM 769 O O . GLY A 1 98 ? -9.034 3.501 33.763 1.00 27.33 317 GLY A O 1
ATOM 770 N N . ASN A 1 99 ? -10.478 5.081 34.451 1.00 23.87 318 ASN A N 1
ATOM 771 C CA . ASN A 1 99 ? -9.507 5.613 35.414 1.00 24.53 318 ASN A CA 1
ATOM 772 C C . ASN A 1 99 ? -9.126 4.568 36.472 1.00 26.01 318 ASN A C 1
ATOM 773 O O . ASN A 1 99 ? -7.964 4.464 36.897 1.00 28.36 318 ASN A O 1
ATOM 778 N N . THR A 1 100 ? -10.103 3.777 36.894 1.00 22.68 319 THR A N 1
ATOM 779 C CA . THR A 1 100 ? -9.835 2.779 37.928 1.00 19.24 319 THR A CA 1
ATOM 780 C C . THR A 1 100 ? -9.035 1.629 37.324 1.00 17.05 319 THR A C 1
ATOM 781 O O . THR A 1 100 ? -8.117 1.129 37.974 1.00 17.77 319 THR A O 1
ATOM 785 N N . VAL A 1 101 ? -9.364 1.214 36.091 1.00 18.16 320 VAL A N 1
ATOM 786 C CA . VAL A 1 101 ? -8.628 0.061 35.538 1.00 17.16 320 VAL A CA 1
ATOM 787 C C . VAL A 1 101 ? -7.178 0.401 35.322 1.00 16.73 320 VAL A C 1
ATOM 788 O O . VAL A 1 101 ? -6.326 -0.480 35.501 1.00 17.00 320 VAL A O 1
ATOM 792 N N . THR A 1 102 ? -6.842 1.650 34.996 1.00 15.71 321 THR A N 1
ATOM 793 C CA . THR A 1 102 ? -5.437 1.998 34.823 1.00 16.88 321 THR A CA 1
ATOM 794 C C . THR A 1 102 ? -4.679 1.679 36.104 1.00 18.95 321 THR A C 1
ATOM 795 O O . THR A 1 102 ? -3.583 1.100 36.070 1.00 18.16 321 THR A O 1
ATOM 799 N N A MET A 1 103 ? -5.234 2.095 37.241 0.56 17.19 322 MET A N 1
ATOM 800 N N C MET A 1 103 ? -5.216 2.062 37.270 0.44 17.20 322 MET A N 1
ATOM 801 C CA A MET A 1 103 ? -4.583 1.860 38.510 0.56 17.83 322 MET A CA 1
ATOM 802 C CA C MET A 1 103 ? -4.483 1.815 38.509 0.44 17.91 322 MET A CA 1
ATOM 803 C C A MET A 1 103 ? -4.498 0.376 38.830 0.56 18.00 322 MET A C 1
ATOM 804 C C C MET A 1 103 ? -4.558 0.356 38.979 0.44 18.07 322 MET A C 1
ATOM 805 O O A MET A 1 103 ? -3.468 -0.089 39.324 0.56 18.08 322 MET A O 1
ATOM 806 O O C MET A 1 103 ? -3.685 -0.116 39.723 0.44 17.24 322 MET A O 1
ATOM 815 N N . GLN A 1 104 ? -5.570 -0.390 38.553 1.00 15.96 323 GLN A N 1
ATOM 816 C CA . GLN A 1 104 ? -5.615 -1.818 38.893 1.00 15.03 323 GLN A CA 1
ATOM 817 C C . GLN A 1 104 ? -4.658 -2.595 38.021 1.00 15.11 323 GLN A C 1
ATOM 818 O O . GLN A 1 104 ? -4.247 -3.681 38.447 1.00 16.44 323 GLN A O 1
ATOM 824 N N . TYR A 1 105 ? -4.231 -2.016 36.917 1.00 14.27 324 TYR A N 1
ATOM 825 C CA . TYR A 1 105 ? -3.282 -2.666 35.996 1.00 15.04 324 TYR A CA 1
ATOM 826 C C . TYR A 1 105 ? -1.853 -2.295 36.363 1.00 17.08 324 TYR A C 1
ATOM 827 O O . TYR A 1 105 ? -0.995 -3.179 36.515 1.00 16.53 324 TYR A O 1
ATOM 836 N N . GLU A 1 106 ? -1.562 -0.999 36.538 1.00 16.67 325 GLU A N 1
ATOM 837 C CA . GLU A 1 106 ? -0.183 -0.572 36.764 1.00 17.74 325 GLU A CA 1
ATOM 838 C C . GLU A 1 106 ? 0.228 -0.653 38.211 1.00 19.34 325 GLU A C 1
ATOM 839 O O . GLU A 1 106 ? 1.436 -0.861 38.510 1.00 21.50 325 GLU A O 1
ATOM 845 N N . GLY A 1 107 ? -0.716 -0.503 39.129 1.00 18.68 326 GLY A N 1
ATOM 846 C CA . GLY A 1 107 ? -0.369 -0.248 40.530 1.00 18.96 326 GLY A CA 1
ATOM 847 C C . GLY A 1 107 ? -0.828 -1.261 41.536 1.00 19.57 326 GLY A C 1
ATOM 848 O O . GLY A 1 107 ? -0.928 -2.463 41.237 1.00 18.99 326 GLY A O 1
ATOM 849 N N . GLY A 1 108 ? -1.182 -0.829 42.750 1.00 18.28 327 GLY A N 1
ATOM 850 C CA . GLY A 1 108 ? -1.528 -1.687 43.783 1.00 18.27 327 GLY A CA 1
ATOM 851 C C . GLY A 1 108 ? -0.403 -2.606 44.214 1.00 18.25 327 GLY A C 1
ATOM 852 O O . GLY A 1 108 ? 0.763 -2.357 43.937 1.00 21.88 327 GLY A O 1
ATOM 853 N N . ILE A 1 109 ? -0.785 -3.670 44.881 1.00 17.63 328 ILE A N 1
ATOM 854 C CA . ILE A 1 109 ? 0.173 -4.648 45.376 1.00 20.59 328 ILE A CA 1
ATOM 855 C C . ILE A 1 109 ? 0.653 -5.567 44.249 1.00 20.54 328 ILE A C 1
ATOM 856 O O . ILE A 1 109 ? 1.794 -6.034 44.284 1.00 20.80 328 ILE A O 1
ATOM 861 N N . PHE A 1 110 ? -0.165 -5.820 43.235 1.00 17.92 329 PHE A N 1
ATOM 862 C CA . PHE A 1 110 ? 0.220 -6.851 42.272 1.00 16.52 329 PHE A CA 1
ATOM 863 C C . PHE A 1 110 ? 1.062 -6.291 41.153 1.00 17.67 329 PHE A C 1
ATOM 864 O O . PHE A 1 110 ? 1.871 -7.031 40.571 1.00 16.43 329 PHE A O 1
ATOM 872 N N . LYS A 1 111 ? 0.908 -5.026 40.779 1.00 17.11 330 LYS A N 1
ATOM 873 C CA . LYS A 1 111 ? 1.600 -4.389 39.688 1.00 15.51 330 LYS A CA 1
ATOM 874 C C . LYS A 1 111 ? 1.636 -5.286 38.446 1.00 16.46 330 LYS A C 1
ATOM 875 O O . LYS A 1 111 ? 2.695 -5.537 37.843 1.00 16.86 330 LYS A O 1
ATOM 881 N N . ILE A 1 112 ? 0.432 -5.694 38.045 1.00 15.04 331 ILE A N 1
ATOM 882 C CA . ILE A 1 112 ? 0.269 -6.665 36.956 1.00 14.78 331 ILE A CA 1
ATOM 883 C C . ILE A 1 112 ? 1.027 -6.264 35.697 1.00 16.32 331 ILE A C 1
ATOM 884 O O . ILE A 1 112 ? 1.649 -7.118 35.044 1.00 15.51 331 ILE A O 1
ATOM 889 N N . LEU A 1 113 ? 0.983 -4.993 35.291 1.00 14.95 332 LEU A N 1
ATOM 890 C CA . LEU A 1 113 ? 1.657 -4.491 34.105 1.00 14.94 332 LEU A CA 1
ATOM 891 C C . LEU A 1 113 ? 3.156 -4.827 34.083 1.00 15.31 332 LEU A C 1
ATOM 892 O O . LEU A 1 113 ? 3.746 -4.968 32.989 1.00 16.26 332 LEU A O 1
ATOM 897 N N . ASP A 1 114 ? 3.768 -4.965 35.272 1.00 14.97 333 ASP A N 1
ATOM 898 C CA . ASP A 1 114 ? 5.212 -5.219 35.327 1.00 19.44 333 ASP A CA 1
ATOM 899 C C . ASP A 1 114 ? 5.569 -6.601 34.790 1.00 17.14 333 ASP A C 1
ATOM 900 O O . ASP A 1 114 ? 6.689 -6.770 34.311 1.00 18.34 333 ASP A O 1
ATOM 905 N N . TRP A 1 115 ? 4.683 -7.581 34.937 1.00 15.33 334 TRP A N 1
ATOM 906 C CA . TRP A 1 115 ? 5.065 -8.980 34.690 1.00 15.01 334 TRP A CA 1
ATOM 907 C C . TRP A 1 115 ? 4.124 -9.746 33.779 1.00 16.04 334 TRP A C 1
ATOM 908 O O . TRP A 1 115 ? 4.541 -10.784 33.238 1.00 17.79 334 TRP A O 1
ATOM 919 N N . ALA A 1 116 ? 2.940 -9.246 33.469 1.00 14.51 335 ALA A N 1
ATOM 920 C CA . ALA A 1 116 ? 2.043 -9.960 32.556 1.00 13.45 335 ALA A CA 1
ATOM 921 C C . ALA A 1 116 ? 2.205 -9.441 31.135 1.00 15.35 335 ALA A C 1
ATOM 922 O O . ALA A 1 116 ? 2.057 -8.230 30.862 1.00 16.03 335 ALA A O 1
ATOM 924 N N . ASP A 1 117 ? 2.544 -10.337 30.172 1.00 12.99 336 ASP A N 1
ATOM 925 C CA . ASP A 1 117 ? 2.537 -9.927 28.777 1.00 13.49 336 ASP A CA 1
ATOM 926 C C . ASP A 1 117 ? 1.130 -9.586 28.296 1.00 12.52 336 ASP A C 1
ATOM 927 O O . ASP A 1 117 ? 0.949 -8.674 27.464 1.00 13.92 336 ASP A O 1
ATOM 932 N N . ILE A 1 118 ? 0.150 -10.346 28.767 1.00 13.23 337 ILE A N 1
ATOM 933 C CA . ILE A 1 118 ? -1.225 -10.275 28.269 1.00 14.00 337 ILE A CA 1
ATOM 934 C C . ILE A 1 118 ? -2.138 -10.169 29.469 1.00 12.28 337 ILE A C 1
ATOM 935 O O . ILE A 1 118 ? -1.935 -10.859 30.483 1.00 12.36 337 ILE A O 1
ATOM 940 N N . VAL A 1 119 ? -3.178 -9.312 29.341 1.00 13.41 338 VAL A N 1
ATOM 941 C CA . VAL A 1 119 ? -4.312 -9.310 30.268 1.00 12.23 338 VAL A CA 1
ATOM 942 C C . VAL A 1 119 ? -5.577 -9.377 29.419 1.00 13.94 338 VAL A C 1
ATOM 943 O O . VAL A 1 119 ? -5.523 -9.284 28.188 1.00 12.97 338 VAL A O 1
ATOM 947 N N . ASN A 1 120 ? -6.714 -9.534 30.103 1.00 13.05 339 ASN A N 1
ATOM 948 C CA . ASN A 1 120 ? -8.005 -9.490 29.405 1.00 13.74 339 ASN A CA 1
ATOM 949 C C . ASN A 1 120 ? -8.956 -8.515 30.083 1.00 14.18 339 ASN A C 1
ATOM 950 O O . ASN A 1 120 ? -8.729 -8.052 31.200 1.00 14.86 339 ASN A O 1
ATOM 955 N N . ALA A 1 121 ? -9.996 -8.169 29.340 1.00 14.98 340 ALA A N 1
ATOM 956 C CA . ALA A 1 121 ? -10.974 -7.207 29.838 1.00 14.58 340 ALA A CA 1
ATOM 957 C C . ALA A 1 121 ? -12.333 -7.574 29.288 1.00 12.59 340 ALA A C 1
ATOM 958 O O . ALA A 1 121 ? -12.456 -7.998 28.137 1.00 14.17 340 ALA A O 1
ATOM 960 N N . HIS A 1 122 ? -13.338 -7.318 30.110 1.00 13.44 341 HIS A N 1
ATOM 961 C CA . HIS A 1 122 ? -14.718 -7.321 29.654 1.00 14.33 341 HIS A CA 1
ATOM 962 C C . HIS A 1 122 ? -15.014 -6.013 28.941 1.00 12.32 341 HIS A C 1
ATOM 963 O O . HIS A 1 122 ? -14.400 -4.980 29.205 1.00 15.26 341 HIS A O 1
ATOM 970 N N . ILE A 1 123 ? -15.996 -6.065 28.028 1.00 13.28 342 ILE A N 1
ATOM 971 C CA . ILE A 1 123 ? -16.442 -4.834 27.364 1.00 14.97 342 ILE A CA 1
ATOM 972 C C . ILE A 1 123 ? -17.629 -4.216 28.052 1.00 15.10 342 ILE A C 1
ATOM 973 O O . ILE A 1 123 ? -18.020 -3.131 27.637 1.00 15.76 342 ILE A O 1
ATOM 978 N N . VAL A 1 124 ? -18.198 -4.846 29.070 1.00 14.37 343 VAL A N 1
ATOM 979 C CA . VAL A 1 124 ? -19.493 -4.414 29.631 1.00 15.61 343 VAL A CA 1
ATOM 980 C C . VAL A 1 124 ? -19.458 -2.965 30.074 1.00 17.26 343 VAL A C 1
ATOM 981 O O . VAL A 1 124 ? -20.470 -2.256 29.945 1.00 15.95 343 VAL A O 1
ATOM 985 N N . SER A 1 125 ? -18.330 -2.467 30.583 1.00 15.06 344 SER A N 1
ATOM 986 C CA . SER A 1 125 ? -18.273 -1.085 31.070 1.00 16.37 344 SER A CA 1
ATOM 987 C C . SER A 1 125 ? -18.065 -0.082 29.949 1.00 17.05 344 SER A C 1
ATOM 988 O O . SER A 1 125 ? -17.997 1.142 30.235 1.00 20.63 344 SER A O 1
ATOM 991 N N . GLY A 1 126 ? -17.942 -0.538 28.709 1.00 16.51 345 GLY A N 1
ATOM 992 C CA . GLY A 1 126 ? -17.840 0.339 27.564 1.00 18.21 345 GLY A CA 1
ATOM 993 C C . GLY A 1 126 ? -16.442 0.360 26.994 1.00 18.43 345 GLY A C 1
ATOM 994 O O . GLY A 1 126 ? -15.486 -0.132 27.596 1.00 18.96 345 GLY A O 1
ATOM 995 N N . PRO A 1 127 ? -16.287 0.910 25.795 1.00 19.24 346 PRO A N 1
ATOM 996 C CA . PRO A 1 127 ? -14.994 0.829 25.113 1.00 21.10 346 PRO A CA 1
ATOM 997 C C . PRO A 1 127 ? -13.892 1.593 25.785 1.00 19.26 346 PRO A C 1
ATOM 998 O O . PRO A 1 127 ? -12.708 1.342 25.467 1.00 22.00 346 PRO A O 1
ATOM 1002 N N . GLY A 1 128 ? -14.200 2.550 26.665 1.00 20.61 347 GLY A N 1
ATOM 1003 C CA . GLY A 1 128 ? -13.160 3.294 27.342 1.00 21.32 347 GLY A CA 1
ATOM 1004 C C . GLY A 1 128 ? -12.249 2.431 28.202 1.00 23.35 347 GLY A C 1
ATOM 1005 O O . GLY A 1 128 ? -11.148 2.876 28.582 1.00 24.01 347 GLY A O 1
ATOM 1006 N N . ILE A 1 129 ? -12.710 1.243 28.582 1.00 18.66 348 ILE A N 1
ATOM 1007 C CA . ILE A 1 129 ? -11.818 0.352 29.319 1.00 19.42 348 ILE A CA 1
ATOM 1008 C C . ILE A 1 129 ? -10.573 0.053 28.520 1.00 19.39 348 ILE A C 1
ATOM 1009 O O . ILE A 1 129 ? -9.490 -0.121 29.106 1.00 17.58 348 ILE A O 1
ATOM 1014 N N . VAL A 1 130 ? -10.675 -0.032 27.198 1.00 18.20 349 VAL A N 1
ATOM 1015 C CA . VAL A 1 130 ? -9.500 -0.312 26.389 1.00 17.19 349 VAL A CA 1
ATOM 1016 C C . VAL A 1 130 ? -8.520 0.827 26.496 1.00 20.19 349 VAL A C 1
ATOM 1017 O O . VAL A 1 130 ? -7.317 0.607 26.676 1.00 18.55 349 VAL A O 1
ATOM 1021 N N . ASP A 1 131 ? -9.015 2.069 26.365 1.00 18.85 350 ASP A N 1
ATOM 1022 C CA . ASP A 1 131 ? -8.119 3.213 26.494 1.00 22.04 350 ASP A CA 1
ATOM 1023 C C . ASP A 1 131 ? -7.436 3.192 27.858 1.00 16.90 350 ASP A C 1
ATOM 1024 O O . ASP A 1 131 ? -6.250 3.548 27.962 1.00 20.64 350 ASP A O 1
ATOM 1029 N N . GLY A 1 132 ? -8.177 2.856 28.920 1.00 17.67 351 GLY A N 1
ATOM 1030 C CA . GLY A 1 132 ? -7.611 2.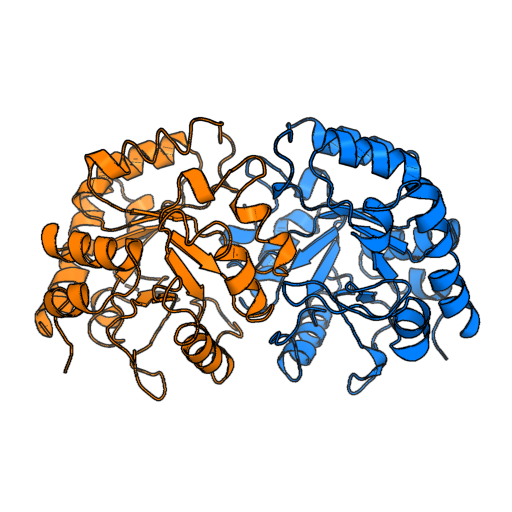865 30.259 1.00 17.43 351 GLY A CA 1
ATOM 1031 C C . GLY A 1 132 ? -6.439 1.908 30.404 1.00 20.26 351 GLY A C 1
ATOM 1032 O O . GLY A 1 132 ? -5.476 2.189 31.116 1.00 19.90 351 GLY A O 1
ATOM 1033 N N . LEU A 1 133 ? -6.540 0.749 29.751 1.00 18.03 352 LEU A N 1
ATOM 1034 C CA . LEU A 1 133 ? -5.471 -0.230 29.854 1.00 16.17 352 LEU A CA 1
ATOM 1035 C C . LEU A 1 133 ? -4.365 0.060 28.861 1.00 16.34 352 LEU A C 1
ATOM 1036 O O . LEU A 1 133 ? -3.193 -0.211 29.158 1.00 17.44 352 LEU A O 1
ATOM 1041 N N . LYS A 1 134 ? -4.691 0.579 27.683 1.00 16.02 353 LYS A N 1
ATOM 1042 C CA . LYS A 1 134 ? -3.714 0.882 26.654 1.00 16.25 353 LYS A CA 1
ATOM 1043 C C . LYS A 1 134 ? -2.747 1.976 27.115 1.00 17.75 353 LYS A C 1
ATOM 1044 O O . LYS A 1 134 ? -1.571 1.948 26.745 1.00 19.66 353 LYS A O 1
ATOM 1050 N N . LEU A 1 135 ? -3.233 2.943 27.900 1.00 20.33 354 LEU A N 1
ATOM 1051 C CA . LEU A 1 135 ? -2.432 4.092 28.330 1.00 23.49 354 LEU A CA 1
ATOM 1052 C C . LEU A 1 135 ? -1.053 3.661 28.831 1.00 20.16 354 LEU A C 1
ATOM 1053 O O . LEU A 1 135 ? -0.033 4.172 28.357 1.00 24.19 354 LEU A O 1
ATOM 1058 N N . LYS A 1 136 ? -1.002 2.690 29.753 1.00 19.39 355 LYS A N 1
ATOM 1059 C CA . LYS A 1 136 ? 0.305 2.237 30.217 1.00 21.31 355 LYS A CA 1
ATOM 1060 C C . LYS A 1 136 ? 0.723 0.888 29.610 1.00 23.41 355 LYS A C 1
ATOM 1061 O O . LYS A 1 136 ? 1.913 0.582 29.588 1.00 23.34 355 LYS A O 1
ATOM 1067 N N . GLY A 1 137 ? -0.195 0.112 29.059 1.00 18.72 356 GLY A N 1
ATOM 1068 C CA . GLY A 1 137 ? 0.208 -1.179 28.497 1.00 16.71 356 GLY A CA 1
ATOM 1069 C C . GLY A 1 137 ? 0.893 -1.034 27.170 1.00 17.49 356 GLY A C 1
ATOM 1070 O O . GLY A 1 137 ? 1.867 -1.755 26.878 1.00 18.59 356 GLY A O 1
ATOM 1071 N N . LEU A 1 138 ? 0.392 -0.178 26.283 1.00 16.72 357 LEU A N 1
ATOM 1072 C CA . LEU A 1 138 ? 0.979 -0.099 24.947 1.00 18.91 357 LEU A CA 1
ATOM 1073 C C . LEU A 1 138 ? 2.438 0.375 24.936 1.00 17.60 357 LEU A C 1
ATOM 1074 O O . LEU A 1 138 ? 3.248 -0.227 24.219 1.00 19.21 357 LEU A O 1
ATOM 1079 N N . PRO A 1 139 ? 2.845 1.378 25.708 1.00 20.03 358 PRO A N 1
ATOM 1080 C CA . PRO A 1 139 ? 4.266 1.755 25.712 1.00 21.87 358 PRO A CA 1
ATOM 1081 C C . PRO A 1 139 ? 5.161 0.622 26.180 1.00 21.37 358 PRO A C 1
ATOM 1082 O O . PRO A 1 139 ? 6.351 0.600 25.841 1.00 22.63 358 PRO A O 1
ATOM 1086 N N . ARG A 1 140 ? 4.618 -0.326 26.939 1.00 18.45 359 ARG A N 1
ATOM 1087 C CA . ARG A 1 140 ? 5.404 -1.466 27.387 1.00 17.34 359 ARG A CA 1
ATOM 1088 C C . ARG A 1 140 ? 5.244 -2.672 26.477 1.00 18.18 359 ARG A C 1
ATOM 1089 O O . ARG A 1 140 ? 5.798 -3.736 26.788 1.00 21.48 359 ARG A O 1
ATOM 1097 N N . GLY A 1 141 ? 4.569 -2.509 25.356 1.00 17.14 360 GLY A N 1
ATOM 1098 C CA . GLY A 1 141 ? 4.479 -3.598 24.399 1.00 16.70 360 GLY A CA 1
ATOM 1099 C C . GLY A 1 141 ? 3.497 -4.695 24.758 1.00 16.51 360 GLY A C 1
ATOM 1100 O O . GLY A 1 141 ? 3.523 -5.752 24.097 1.00 17.31 360 GLY A O 1
ATOM 1101 N N . ARG A 1 142 ? 2.641 -4.497 25.741 1.00 14.94 361 ARG A N 1
ATOM 1102 C CA . ARG A 1 142 ? 1.709 -5.514 26.204 1.00 13.56 361 ARG A CA 1
ATOM 1103 C C . ARG A 1 142 ? 0.551 -5.655 25.232 1.00 14.36 361 ARG A C 1
ATOM 1104 O O . ARG A 1 142 ? 0.308 -4.818 24.374 1.00 15.12 361 ARG A O 1
ATOM 1112 N N . GLY A 1 143 ? -0.177 -6.757 25.399 1.00 13.41 362 GLY A N 1
ATOM 1113 C CA . GLY A 1 143 ? -1.372 -7.009 24.639 1.00 14.81 362 GLY A CA 1
ATOM 1114 C C . GLY A 1 143 ? -2.590 -7.274 25.503 1.00 13.50 362 GLY A C 1
ATOM 1115 O O . GLY A 1 143 ? -2.505 -7.706 26.666 1.00 14.75 362 GLY A O 1
ATOM 1116 N N . LEU A 1 144 ? -3.758 -7.074 24.874 1.00 13.89 363 LEU A N 1
ATOM 1117 C CA . LEU A 1 144 ? -5.047 -7.234 25.548 1.00 14.15 363 LEU A CA 1
ATOM 1118 C C . LEU A 1 144 ? -5.946 -8.193 24.770 1.00 12.83 363 LEU A C 1
ATOM 1119 O O . LEU A 1 144 ? -6.098 -8.048 23.548 1.00 13.51 363 LEU A O 1
ATOM 1124 N N . LEU A 1 145 ? -6.593 -9.117 25.500 1.00 12.09 364 LEU A N 1
ATOM 1125 C CA . LEU A 1 145 ? -7.658 -9.977 24.958 1.00 12.28 364 LEU A CA 1
ATOM 1126 C C . LEU A 1 145 ? -9.005 -9.450 25.450 1.00 13.69 364 LEU A C 1
ATOM 1127 O O . LEU A 1 145 ? -9.170 -9.126 26.630 1.00 14.57 364 LEU A O 1
ATOM 1132 N N . LEU A 1 146 ? -9.980 -9.343 24.552 1.00 13.00 365 LEU A N 1
ATOM 1133 C CA . LEU A 1 146 ? -11.336 -8.939 24.956 1.00 12.44 365 LEU A CA 1
ATOM 1134 C C . LEU A 1 146 ? -12.222 -10.158 25.131 1.00 12.56 365 LEU A C 1
ATOM 1135 O O . LEU A 1 146 ? -12.198 -11.081 24.308 1.00 13.47 365 LEU A O 1
ATOM 1140 N N . LEU A 1 147 ? -13.024 -10.156 26.181 1.00 12.41 366 LEU A N 1
ATOM 1141 C CA . LEU A 1 147 ? -13.960 -11.256 26.441 1.00 13.91 366 LEU A CA 1
ATOM 1142 C C . LEU A 1 147 ? -15.181 -11.104 25.543 1.00 14.74 366 LEU A C 1
ATOM 1143 O O . LEU A 1 147 ? -16.155 -10.376 25.859 1.00 14.92 366 LEU A O 1
ATOM 1148 N N . ALA A 1 148 ? -15.148 -11.803 24.408 1.00 13.38 367 ALA A N 1
ATOM 1149 C CA . ALA A 1 148 ? -16.274 -11.736 23.477 1.00 13.75 367 ALA A CA 1
ATOM 1150 C C . ALA A 1 148 ? -17.328 -12.787 23.774 1.00 14.26 367 ALA A C 1
ATOM 1151 O O . ALA A 1 148 ? -18.507 -12.560 23.496 1.00 15.04 367 ALA A O 1
ATOM 1153 N N . GLU A 1 149 ? -16.915 -13.920 24.340 1.00 13.42 368 GLU A N 1
ATOM 1154 C CA . GLU A 1 149 ? -17.784 -14.992 24.775 1.00 14.39 368 GLU A CA 1
ATOM 1155 C C . GLU A 1 149 ? -17.185 -15.579 26.032 1.00 15.24 368 GLU A C 1
ATOM 1156 O O . GLU A 1 149 ? -16.022 -15.286 26.385 1.00 15.13 368 GLU A O 1
ATOM 1162 N N . MET A 1 150 ? -17.972 -16.391 26.735 1.00 15.01 369 MET A N 1
ATOM 1163 C CA . MET A 1 150 ? -17.440 -17.141 27.889 1.00 16.96 369 MET A CA 1
ATOM 1164 C C . MET A 1 150 ? -17.969 -18.551 27.858 1.00 13.88 369 MET A C 1
ATOM 1165 O O . MET A 1 150 ? -18.930 -18.852 27.138 1.00 15.54 369 MET A O 1
ATOM 1170 N N . SER A 1 151 ? -17.309 -19.411 28.621 1.00 14.98 370 SER A N 1
ATOM 1171 C CA . SER A 1 151 ? -17.650 -20.825 28.683 1.00 15.72 370 SER A CA 1
ATOM 1172 C C . SER A 1 151 ? -18.681 -21.137 29.751 1.00 16.48 370 SER A C 1
ATOM 1173 O O . SER A 1 151 ? -19.125 -22.288 29.845 1.00 17.96 370 SER A O 1
ATOM 1176 N N . SER A 1 152 ? -19.087 -20.169 30.571 1.00 15.99 371 SER A N 1
ATOM 1177 C CA . SER A 1 152 ? -19.972 -20.448 31.692 1.00 14.79 371 SER A CA 1
ATOM 1178 C C . SER A 1 152 ? -21.438 -20.398 31.293 1.00 15.97 371 SER A C 1
ATOM 1179 O O . SER A 1 152 ? -21.848 -19.607 30.424 1.00 18.28 371 SER A O 1
ATOM 1182 N N . SER A 1 153 ? -22.227 -21.235 31.964 1.00 17.54 372 SER A N 1
ATOM 1183 C CA . SER A 1 153 ? -23.639 -21.386 31.633 1.00 18.02 372 SER A CA 1
ATOM 1184 C C . SER A 1 153 ? -24.397 -20.096 31.904 1.00 19.62 372 SER A C 1
ATOM 1185 O O . SER A 1 153 ? -24.230 -19.449 32.951 1.00 19.76 372 SER A O 1
ATOM 1188 N N . GLY A 1 154 ? -25.275 -19.742 30.971 1.00 18.95 373 GLY A N 1
ATOM 1189 C CA . GLY A 1 154 ? -26.181 -18.605 31.184 1.00 17.86 373 GLY A CA 1
ATOM 1190 C C . GLY A 1 154 ? -25.524 -17.243 31.049 1.00 15.47 373 GLY A C 1
ATOM 1191 O O . GLY A 1 154 ? -26.089 -16.216 31.471 1.00 17.30 373 GLY A O 1
ATOM 1192 N N . ASN A 1 155 ? -24.315 -17.176 30.500 1.00 16.21 374 ASN A N 1
ATOM 1193 C CA . ASN A 1 155 ? -23.612 -15.917 30.417 1.00 15.03 374 ASN A CA 1
ATOM 1194 C C . ASN A 1 155 ? -24.273 -14.991 29.379 1.00 15.57 374 ASN A C 1
ATOM 1195 O O . ASN A 1 155 ? -25.082 -15.439 28.542 1.00 17.21 374 ASN A O 1
ATOM 1200 N N . PHE A 1 156 ? -23.921 -13.712 29.426 1.00 14.77 375 PHE A N 1
ATOM 1201 C CA . PHE A 1 156 ? -24.512 -12.667 28.597 1.00 15.56 375 PHE A CA 1
ATOM 1202 C C . PHE A 1 156 ? -23.592 -12.192 27.491 1.00 15.69 375 PHE A C 1
ATOM 1203 O O . PHE A 1 156 ? -23.919 -11.240 26.785 1.00 17.63 375 PHE A O 1
ATOM 1211 N N . ALA A 1 157 ? -22.444 -12.846 27.332 1.00 14.70 376 ALA A N 1
ATOM 1212 C CA . ALA A 1 157 ? -21.507 -12.461 26.281 1.00 15.90 376 ALA A CA 1
ATOM 1213 C C . ALA A 1 157 ? -21.875 -13.245 25.023 1.00 16.76 376 ALA A C 1
ATOM 1214 O O . ALA A 1 157 ? -21.225 -14.217 24.639 1.00 16.24 376 ALA A O 1
ATOM 1216 N N . LYS A 1 158 ? -22.971 -12.785 24.409 1.00 16.19 377 LYS A N 1
ATOM 1217 C CA . LYS A 1 158 ? -23.622 -13.509 23.319 1.00 17.51 377 LYS A CA 1
ATOM 1218 C C . LYS A 1 158 ? -24.162 -12.507 22.330 1.00 18.03 377 LYS A C 1
ATOM 1219 O O . LYS A 1 158 ? -24.282 -11.336 22.645 1.00 17.56 377 LYS A O 1
ATOM 1225 N N . GLY A 1 159 ? -24.498 -12.979 21.107 1.00 18.19 378 GLY A N 1
ATOM 1226 C CA . GLY A 1 159 ? -25.251 -12.151 20.173 1.00 19.72 378 GLY A CA 1
ATOM 1227 C C . GLY A 1 159 ? -24.663 -10.775 19.943 1.00 17.16 378 GLY A C 1
ATOM 1228 O O . GLY A 1 159 ? -23.483 -10.660 19.547 1.00 17.64 378 GLY A O 1
ATOM 1229 N N . ASP A 1 160 ? -25.465 -9.724 20.166 1.00 18.02 379 ASP A N 1
ATOM 1230 C CA . ASP A 1 160 ? -25.004 -8.366 19.843 1.00 17.73 379 ASP A CA 1
ATOM 1231 C C . ASP A 1 160 ? -23.836 -7.960 20.735 1.00 16.80 379 ASP A C 1
ATOM 1232 O O . ASP A 1 160 ? -23.005 -7.141 20.334 1.00 18.21 379 ASP A O 1
ATOM 1237 N N . TYR A 1 161 ? -23.760 -8.504 21.956 1.00 16.90 380 TYR A N 1
ATOM 1238 C CA . TYR A 1 161 ? -22.618 -8.194 22.825 1.00 15.43 380 TYR A CA 1
ATOM 1239 C C . TYR A 1 161 ? -21.307 -8.719 22.241 1.00 15.11 380 TYR A C 1
ATOM 1240 O O . TYR A 1 161 ? -20.341 -7.976 22.126 1.00 14.79 380 TYR A O 1
ATOM 1249 N N . THR A 1 162 ? -21.297 -9.969 21.783 1.00 15.11 381 THR A N 1
ATOM 1250 C CA . THR A 1 162 ? -20.134 -10.524 21.091 1.00 14.67 381 THR A CA 1
ATOM 1251 C C . THR A 1 162 ? -19.761 -9.690 19.874 1.00 16.28 381 THR A C 1
ATOM 1252 O O . THR A 1 162 ? -18.585 -9.381 19.658 1.00 16.00 381 THR A O 1
ATOM 1256 N N . ALA A 1 163 ? -20.770 -9.288 19.087 1.00 16.04 382 ALA A N 1
ATOM 1257 C CA . ALA A 1 163 ? -20.461 -8.515 17.895 1.00 16.87 382 ALA A CA 1
ATOM 1258 C C . ALA A 1 163 ? -19.859 -7.180 18.263 1.00 16.63 382 ALA A C 1
ATOM 1259 O O . ALA A 1 163 ? -18.961 -6.690 17.567 1.00 17.90 382 ALA A O 1
ATOM 1261 N N . ALA A 1 164 ? -20.298 -6.587 19.386 1.00 16.60 383 ALA A N 1
ATOM 1262 C CA . ALA A 1 164 ? -19.704 -5.338 19.825 1.00 16.55 383 ALA A CA 1
ATOM 1263 C C . ALA A 1 164 ? -18.253 -5.523 20.228 1.00 15.95 383 ALA A C 1
ATOM 1264 O O . ALA A 1 164 ? -17.441 -4.619 20.000 1.00 17.47 383 ALA A O 1
ATOM 1266 N N . ALA A 1 165 ? -17.922 -6.658 20.870 1.00 16.24 384 ALA A N 1
ATOM 1267 C CA . ALA A 1 165 ? -16.522 -6.870 21.237 1.00 15.33 384 ALA A CA 1
ATOM 1268 C C . ALA A 1 165 ? -15.642 -6.957 19.993 1.00 15.47 384 ALA A C 1
ATOM 1269 O O . ALA A 1 165 ? -14.528 -6.438 19.990 1.00 15.58 384 ALA A O 1
ATOM 1271 N N . VAL A 1 166 ? -16.137 -7.595 18.919 1.00 14.80 385 VAL A N 1
ATOM 1272 C CA . VAL A 1 166 ? -15.398 -7.629 17.663 1.00 16.87 385 VAL A CA 1
ATOM 1273 C C . VAL A 1 166 ? -15.157 -6.219 17.122 1.00 16.63 385 VAL A C 1
ATOM 1274 O O . VAL A 1 166 ? -14.046 -5.893 16.667 1.00 17.43 385 VAL A O 1
ATOM 1278 N N . LYS A 1 167 ? -16.191 -5.371 17.135 1.00 16.27 386 LYS A N 1
ATOM 1279 C CA . LYS A 1 167 ? -16.007 -4.021 16.625 1.00 17.40 386 LYS A CA 1
ATOM 1280 C C . LYS A 1 167 ? -15.070 -3.198 17.499 1.00 17.12 386 LYS A C 1
ATOM 1281 O O . LYS A 1 167 ? -14.297 -2.380 16.985 1.00 18.58 386 LYS A O 1
ATOM 1287 N N . ILE A 1 168 ? -15.149 -3.355 18.828 1.00 16.33 387 ILE A N 1
ATOM 1288 C CA . ILE A 1 168 ? -14.224 -2.634 19.690 1.00 16.74 387 ILE A CA 1
ATOM 1289 C C . ILE A 1 168 ? -12.790 -3.052 19.384 1.00 18.90 387 ILE A C 1
ATOM 1290 O O . ILE A 1 168 ? -11.870 -2.218 19.317 1.00 17.50 387 ILE A O 1
ATOM 1295 N N . ALA A 1 169 ? -12.562 -4.355 19.202 1.00 16.03 388 ALA A N 1
ATOM 1296 C CA . ALA A 1 169 ? -11.220 -4.789 18.860 1.00 17.42 388 ALA A CA 1
ATOM 1297 C C . ALA A 1 169 ? -10.740 -4.101 17.586 1.00 16.46 388 ALA A C 1
ATOM 1298 O O . ALA A 1 169 ? -9.574 -3.701 17.506 1.00 18.65 388 ALA A O 1
ATOM 1300 N N . GLU A 1 170 ? -11.628 -3.964 16.585 1.00 16.91 389 GLU A N 1
ATOM 1301 C CA . GLU A 1 170 ? -11.230 -3.378 15.312 1.00 18.25 389 GLU A CA 1
ATOM 1302 C C . GLU A 1 170 ? -10.752 -1.959 15.493 1.00 20.02 389 GLU A C 1
ATOM 1303 O O . GLU A 1 170 ? -9.905 -1.493 14.721 1.00 21.16 389 GLU A O 1
ATOM 1309 N N . GLY A 1 171 ? -11.291 -1.238 16.465 1.00 17.93 390 GLY A N 1
ATOM 1310 C CA . GLY A 1 171 ? -10.867 0.122 16.720 1.00 20.15 390 GLY A CA 1
ATOM 1311 C C . GLY A 1 171 ? -9.593 0.268 17.513 1.00 19.43 390 GLY A C 1
ATOM 1312 O O . GLY A 1 171 ? -9.104 1.380 17.713 1.00 23.03 390 GLY A O 1
ATOM 1313 N N . HIS A 1 172 ? -8.992 -0.836 17.974 1.00 19.03 391 HIS A N 1
ATOM 1314 C CA . HIS A 1 172 ? -7.846 -0.799 18.871 1.00 18.19 391 HIS A CA 1
ATOM 1315 C C . HIS A 1 172 ? -6.829 -1.848 18.468 1.00 17.97 391 HIS A C 1
ATOM 1316 O O . HIS A 1 172 ? -6.301 -2.591 19.314 1.00 19.57 391 HIS A O 1
ATOM 1323 N N . SER A 1 173 ? -6.514 -1.918 17.184 1.00 19.80 392 SER A N 1
ATOM 1324 C CA . SER A 1 173 ? -5.596 -2.954 16.682 1.00 21.30 392 SER A CA 1
ATOM 1325 C C . SER A 1 173 ? -4.182 -2.815 17.238 1.00 19.65 392 SER A C 1
ATOM 1326 O O . SER A 1 173 ? -3.398 -3.782 17.219 1.00 19.88 392 SER A O 1
ATOM 1329 N N . ASP A 1 174 ? -3.822 -1.643 17.728 1.00 20.96 393 ASP A N 1
ATOM 1330 C CA . ASP A 1 174 ? -2.490 -1.488 18.299 1.00 18.63 393 ASP A CA 1
ATOM 1331 C C . ASP A 1 174 ? -2.309 -2.249 19.598 1.00 20.36 393 ASP A C 1
ATOM 1332 O O . ASP A 1 174 ? -1.163 -2.514 19.980 1.00 19.04 393 ASP A O 1
ATOM 1337 N N . PHE A 1 175 ? -3.404 -2.581 20.277 1.00 16.31 394 PHE A N 1
ATOM 1338 C CA . PHE A 1 175 ? -3.326 -3.089 21.638 1.00 16.83 394 PHE A CA 1
ATOM 1339 C C . PHE A 1 175 ? -4.110 -4.387 21.791 1.00 13.42 394 PHE A C 1
ATOM 1340 O O . PHE A 1 175 ? -3.662 -5.271 22.569 1.00 15.18 394 PHE A O 1
ATOM 1348 N N . VAL A 1 176 ? -5.296 -4.476 21.207 1.00 14.66 395 VAL A N 1
ATOM 1349 C CA . VAL A 1 176 ? -6.143 -5.655 21.366 1.00 15.15 395 VAL A CA 1
ATOM 1350 C C . VAL A 1 176 ? -5.610 -6.714 20.407 1.00 14.53 395 VAL A C 1
ATOM 1351 O O . VAL A 1 176 ? -5.655 -6.543 19.185 1.00 15.46 395 VAL A O 1
ATOM 1355 N N . ILE A 1 177 ? -5.104 -7.807 20.963 1.00 13.95 396 ILE A N 1
ATOM 1356 C CA . ILE A 1 177 ? -4.496 -8.879 20.162 1.00 14.47 396 ILE A CA 1
ATOM 1357 C C . ILE A 1 177 ? -5.502 -9.953 19.783 1.00 13.60 396 ILE A C 1
ATOM 1358 O O . ILE A 1 177 ? -5.186 -10.828 18.955 1.00 13.53 396 ILE A O 1
ATOM 1363 N N . GLY A 1 178 ? -6.690 -9.917 20.333 1.00 12.51 397 GLY A N 1
ATOM 1364 C CA . GLY A 1 178 ? -7.682 -10.949 20.031 1.00 15.37 397 GLY A CA 1
ATOM 1365 C C . GLY A 1 178 ? -8.689 -11.085 21.149 1.00 12.24 397 GLY A C 1
ATOM 1366 O O . GLY A 1 178 ? -8.968 -10.118 21.886 1.00 12.80 397 GLY A O 1
ATOM 1367 N N . PHE A 1 179 ? -9.263 -12.292 21.221 1.00 12.33 398 PHE A N 1
ATOM 1368 C CA . PHE A 1 179 ? -10.446 -12.554 22.025 1.00 12.60 398 PHE A CA 1
ATOM 1369 C C . PHE A 1 179 ? -10.298 -13.773 22.916 1.00 12.77 398 PHE A C 1
ATOM 1370 O O . PHE A 1 179 ? -9.616 -14.731 22.554 1.00 14.36 398 PHE A O 1
ATOM 1378 N N . ILE A 1 180 ? -10.979 -13.709 24.070 1.00 12.72 399 ILE A N 1
ATOM 1379 C CA . ILE A 1 180 ? -11.488 -14.932 24.695 1.00 12.82 399 ILE A CA 1
ATOM 1380 C C . ILE A 1 180 ? -12.807 -15.250 23.987 1.00 13.04 399 ILE A C 1
ATOM 1381 O O . ILE A 1 180 ? -13.720 -14.399 23.935 1.00 13.93 399 ILE A O 1
ATOM 1386 N N . SER A 1 181 ? -12.870 -16.396 23.336 1.00 12.83 400 SER A N 1
ATOM 1387 C CA . SER A 1 181 ? -14.070 -16.778 22.587 1.00 13.22 400 SER A CA 1
ATOM 1388 C C . SER A 1 181 ? -14.263 -18.262 22.758 1.00 14.83 400 SER A C 1
ATOM 1389 O O . SER A 1 181 ? -13.370 -18.967 23.241 1.00 15.70 400 SER A O 1
ATOM 1392 N N A VAL A 1 182 ? -15.439 -18.731 22.350 0.53 15.09 401 VAL A N 1
ATOM 1393 N N B VAL A 1 182 ? -15.460 -18.751 22.384 0.47 15.07 401 VAL A N 1
ATOM 1394 C CA A VAL A 1 182 ? -15.837 -20.105 22.557 0.53 14.39 401 VAL A CA 1
ATOM 1395 C CA B VAL A 1 182 ? -15.774 -20.167 22.560 0.47 14.39 401 VAL A CA 1
ATOM 1396 C C A VAL A 1 182 ? -16.198 -20.776 21.242 0.53 15.15 401 VAL A C 1
ATOM 1397 C C B VAL A 1 182 ? -16.271 -20.826 21.275 0.47 15.16 401 VAL A C 1
ATOM 1398 O O A VAL A 1 182 ? -15.771 -21.900 20.981 0.53 16.30 401 VAL A O 1
ATOM 1399 O O B VAL A 1 182 ? -16.101 -22.036 21.114 0.47 16.36 401 VAL A O 1
ATOM 1406 N N . ASN A 1 183 ? -16.916 -20.080 20.373 1.00 14.66 402 ASN A N 1
ATOM 1407 C CA . ASN A 1 183 ? -17.355 -20.661 19.102 1.00 16.66 402 ASN A CA 1
ATOM 1408 C C . ASN A 1 183 ? -17.268 -19.620 17.993 1.00 16.44 402 ASN A C 1
ATOM 1409 O O . ASN A 1 183 ? -18.266 -19.256 17.372 1.00 17.25 402 ASN A O 1
ATOM 1414 N N . PRO A 1 184 ? -16.071 -19.135 17.682 1.00 16.78 403 PRO A N 1
ATOM 1415 C CA . PRO A 1 184 ? -15.983 -18.073 16.677 1.00 16.04 403 PRO A CA 1
ATOM 1416 C C . PRO A 1 184 ? -16.342 -18.534 15.265 1.00 17.24 403 PRO A C 1
ATOM 1417 O O . PRO A 1 184 ? -16.743 -17.672 14.460 1.00 19.38 403 PRO A O 1
ATOM 1421 N N . ALA A 1 185 ? -16.264 -19.829 14.994 1.00 17.19 404 ALA A N 1
ATOM 1422 C CA . ALA A 1 185 ? -16.686 -20.318 13.675 1.00 18.69 404 ALA A CA 1
ATOM 1423 C C . ALA A 1 185 ? -18.149 -20.029 13.429 1.00 22.25 404 ALA A C 1
ATOM 1424 O O . ALA A 1 185 ? -18.556 -19.904 12.257 1.00 23.50 404 ALA A O 1
ATOM 1426 N N . SER A 1 186 ? -18.959 -19.971 14.497 1.00 20.13 405 SER A N 1
ATOM 1427 C CA . SER A 1 186 ? -20.399 -19.670 14.378 1.00 21.57 405 SER A CA 1
ATOM 1428 C C . SER A 1 186 ? -20.725 -18.185 14.199 1.00 23.32 405 SER A C 1
ATOM 1429 O O . SER A 1 186 ? -21.892 -17.836 13.949 1.00 26.37 405 SER A O 1
ATOM 1432 N N . TRP A 1 187 ? -19.776 -17.279 14.307 1.00 20.11 406 TRP A N 1
ATOM 1433 C CA . TRP A 1 187 ? -20.079 -15.874 14.170 1.00 21.12 406 TRP A CA 1
ATOM 1434 C C . TRP A 1 187 ? -20.443 -15.557 12.722 1.00 26.67 406 TRP A C 1
ATOM 1435 O O . TRP A 1 187 ? -20.056 -16.292 11.813 1.00 25.03 406 TRP A O 1
ATOM 1446 N N . PRO A 1 188 ? -21.190 -14.432 12.490 1.00 28.87 407 PRO A N 1
ATOM 1447 C CA . PRO A 1 188 ? -21.656 -14.103 11.134 1.00 38.09 407 PRO A CA 1
ATOM 1448 C C . PRO A 1 188 ? -20.595 -14.261 10.077 1.00 37.49 407 PRO A C 1
ATOM 1449 O O . PRO A 1 188 ? -20.852 -14.914 9.067 1.00 47.02 407 PRO A O 1
ATOM 1453 N N . SER A 1 189 ? -19.408 -13.692 10.273 1.00 34.18 408 SER A N 1
ATOM 1454 C CA . SER A 1 189 ? -18.356 -13.860 9.288 1.00 39.40 408 SER A CA 1
ATOM 1455 C C . SER A 1 189 ? -17.228 -14.756 9.785 1.00 35.28 408 SER A C 1
ATOM 1456 O O . SER A 1 189 ? -16.082 -14.611 9.355 1.00 40.40 408 SER A O 1
ATOM 1459 N N . GLY A 1 190 ? -17.539 -15.715 10.667 1.00 28.65 409 GLY A N 1
ATOM 1460 C CA . GLY A 1 190 ? -16.548 -16.670 11.118 1.00 25.02 409 GLY A CA 1
ATOM 1461 C C . GLY A 1 190 ? -15.626 -16.030 12.133 1.00 21.19 409 GLY A C 1
ATOM 1462 O O . GLY A 1 190 ? -15.915 -14.970 12.699 1.00 25.23 409 GLY A O 1
ATOM 1463 N N . PRO A 1 191 ? -14.463 -16.658 12.364 1.00 20.25 410 PRO A N 1
ATOM 1464 C CA . PRO A 1 191 ? -13.522 -16.077 13.326 1.00 20.00 410 PRO A CA 1
ATOM 1465 C C . PRO A 1 191 ? -13.024 -14.727 12.958 1.00 19.69 410 PRO A C 1
ATOM 1466 O O . PRO A 1 191 ? -12.596 -13.995 13.857 1.00 21.80 410 PRO A O 1
ATOM 1470 N N . GLY A 1 192 ? -13.058 -14.341 11.680 1.00 20.87 411 GLY A N 1
ATOM 1471 C CA . GLY A 1 192 ? -12.769 -12.963 11.345 1.00 19.90 411 GLY A CA 1
ATOM 1472 C C . GLY A 1 192 ? -11.313 -12.715 11.017 1.00 18.99 411 GLY A C 1
ATOM 1473 O O . GLY A 1 192 ? -10.595 -13.615 10.645 1.00 24.49 411 GLY A O 1
ATOM 1474 N N . ASN A 1 193 ? -10.875 -11.511 11.262 1.00 19.37 412 ASN A N 1
ATOM 1475 C CA . ASN A 1 193 ? -9.555 -11.070 10.864 1.00 17.20 412 ASN A CA 1
ATOM 1476 C C . ASN A 1 193 ? -8.488 -12.007 11.448 1.00 16.58 412 ASN A C 1
ATOM 1477 O O . ASN A 1 193 ? -8.354 -12.090 12.675 1.00 16.49 412 ASN A O 1
ATOM 1482 N N . PRO A 1 194 ? -7.706 -12.700 10.625 1.00 15.43 413 PRO A N 1
ATOM 1483 C CA . PRO A 1 194 ? -6.696 -13.621 11.166 1.00 15.81 413 PRO A CA 1
ATOM 1484 C C . PRO A 1 194 ? -5.518 -12.913 11.794 1.00 15.50 413 PRO A C 1
ATOM 1485 O O . PRO A 1 194 ? -4.657 -13.571 12.382 1.00 15.42 413 PRO A O 1
ATOM 1489 N N . ALA A 1 195 ? -5.450 -11.578 11.752 1.00 13.96 414 ALA A N 1
ATOM 1490 C CA . ALA A 1 195 ? -4.467 -10.838 12.516 1.00 15.15 414 ALA A CA 1
ATOM 1491 C C . ALA A 1 195 ? -4.738 -10.935 14.016 1.00 15.25 414 ALA A C 1
ATOM 1492 O O . ALA A 1 195 ? -3.902 -10.494 14.799 1.00 16.32 414 ALA A O 1
ATOM 1494 N N . LEU A 1 196 ? -5.929 -11.378 14.407 1.00 15.08 415 LEU A N 1
ATOM 1495 C CA . LEU A 1 196 ? -6.358 -11.493 15.814 1.00 14.60 415 LEU A CA 1
ATOM 1496 C C . LEU A 1 196 ? -6.398 -12.960 16.226 1.00 15.32 415 LEU A C 1
ATOM 1497 O O . LEU A 1 196 ? -6.701 -13.842 15.399 1.00 16.60 415 LEU A O 1
ATOM 1502 N N A ILE A 1 197 ? -6.128 -13.212 17.457 0.55 14.39 416 ILE A N 1
ATOM 1503 N N B ILE A 1 197 ? -6.088 -13.229 17.516 0.45 14.41 416 ILE A N 1
ATOM 1504 C CA A ILE A 1 197 ? -6.104 -14.584 17.925 0.55 14.26 416 ILE A CA 1
ATOM 1505 C CA B ILE A 1 197 ? -5.927 -14.579 18.107 0.45 13.86 416 ILE A CA 1
ATOM 1506 C C A ILE A 1 197 ? -7.362 -14.852 18.743 0.55 12.33 416 ILE A C 1
ATOM 1507 C C B ILE A 1 197 ? -7.151 -14.907 18.974 0.45 13.04 416 ILE A C 1
ATOM 1508 O O A ILE A 1 197 ? -7.999 -13.942 19.317 0.55 13.96 416 ILE A O 1
ATOM 1509 O O B ILE A 1 197 ? -7.544 -14.093 19.826 0.45 12.48 416 ILE A O 1
ATOM 1518 N N . HIS A 1 198 ? -7.722 -16.118 18.811 1.00 13.16 417 HIS A N 1
ATOM 1519 C CA . HIS A 1 198 ? -8.834 -16.583 19.633 1.00 12.16 417 HIS A CA 1
ATOM 1520 C C . HIS A 1 198 ? -8.297 -17.578 20.651 1.00 13.88 417 HIS A C 1
ATOM 1521 O O . HIS A 1 198 ? -7.624 -18.558 20.273 1.00 14.27 417 HIS A O 1
ATOM 1528 N N . ALA A 1 199 ? -8.596 -17.360 21.934 1.00 12.89 418 ALA A N 1
ATOM 1529 C CA . ALA A 1 199 ? -8.178 -18.282 23.014 1.00 13.35 418 ALA A CA 1
ATOM 1530 C C . ALA A 1 199 ? -9.433 -18.715 23.736 1.00 13.09 418 ALA A C 1
ATOM 1531 O O . ALA A 1 199 ? -10.287 -17.869 24.084 1.00 13.23 418 ALA A O 1
ATOM 1533 N N . THR A 1 200 ? -9.604 -20.040 23.959 1.00 13.41 419 THR A N 1
ATOM 1534 C CA . THR A 1 200 ? -10.879 -20.569 24.415 1.00 14.60 419 THR A CA 1
ATOM 1535 C C . THR A 1 200 ? -10.736 -21.306 25.728 1.00 13.64 419 THR A C 1
ATOM 1536 O O . THR A 1 200 ? -9.999 -22.308 25.785 1.00 14.82 419 THR A O 1
ATOM 1540 N N . PRO A 1 201 ? -11.411 -20.844 26.778 1.00 13.76 420 PRO A N 1
ATOM 1541 C CA . PRO A 1 201 ? -11.501 -21.591 28.033 1.00 14.33 420 PRO A CA 1
ATOM 1542 C C . PRO A 1 201 ? -12.661 -22.578 27.957 1.00 15.43 420 PRO A C 1
ATOM 1543 O O . PRO A 1 201 ? -13.487 -22.538 27.039 1.00 16.27 420 PRO A O 1
ATOM 1547 N N . GLY A 1 202 ? -12.721 -23.440 28.974 1.00 16.48 421 GLY A N 1
ATOM 1548 C CA . GLY A 1 202 ? -13.759 -24.472 28.976 1.00 15.06 421 GLY A CA 1
ATOM 1549 C C . GLY A 1 202 ? -13.329 -25.683 28.156 1.00 16.76 421 GLY A C 1
ATOM 1550 O O . GLY A 1 202 ? -14.065 -26.085 27.246 1.00 17.21 421 GLY A O 1
ATOM 1551 N N . VAL A 1 203 ? -12.173 -26.279 28.444 1.00 15.34 422 VAL A N 1
ATOM 1552 C CA . VAL A 1 203 ? -11.584 -27.335 27.611 1.00 15.69 422 VAL A CA 1
ATOM 1553 C C . VAL A 1 203 ? -11.215 -28.496 28.522 1.00 17.46 422 VAL A C 1
ATOM 1554 O O . VAL A 1 203 ? -10.453 -28.324 29.494 1.00 16.86 422 VAL A O 1
ATOM 1558 N N . GLN A 1 204 ? -11.736 -29.696 28.200 1.00 17.56 423 GLN A N 1
ATOM 1559 C CA . GLN A 1 204 ? -11.313 -30.929 28.843 1.00 18.75 423 GLN A CA 1
ATOM 1560 C C . GLN A 1 204 ? -11.391 -32.033 27.795 1.00 19.17 423 GLN A C 1
ATOM 1561 O O . GLN A 1 204 ? -12.008 -31.890 26.752 1.00 22.12 423 GLN A O 1
ATOM 1567 N N . LEU A 1 205 ? -10.713 -33.141 28.075 1.00 19.97 424 LEU A N 1
ATOM 1568 C CA . LEU A 1 205 ? -10.687 -34.218 27.082 1.00 22.99 424 LEU A CA 1
ATOM 1569 C C . LEU A 1 205 ? -12.054 -34.838 26.855 1.00 27.20 424 LEU A C 1
ATOM 1570 O O . LEU A 1 205 ? -12.303 -35.376 25.773 1.00 27.35 424 LEU A O 1
ATOM 1575 N N . ALA A 1 206 ? -12.927 -34.806 27.847 1.00 26.05 425 ALA A N 1
ATOM 1576 C CA . ALA A 1 206 ? -14.311 -35.213 27.682 1.00 30.03 425 ALA A CA 1
ATOM 1577 C C . ALA A 1 206 ? -15.206 -34.017 27.945 1.00 29.92 425 ALA A C 1
ATOM 1578 O O . ALA A 1 206 ? -14.926 -33.211 28.842 1.00 26.90 425 ALA A O 1
ATOM 1580 N N . LYS A 1 207 ? -16.269 -33.896 27.161 1.00 26.69 426 LYS A N 1
ATOM 1581 C CA . LYS A 1 207 ? -17.299 -32.908 27.439 1.00 24.92 426 LYS A CA 1
ATOM 1582 C C . LYS A 1 207 ? -17.853 -33.126 28.841 1.00 28.54 426 LYS A C 1
ATOM 1583 O O . LYS A 1 207 ? -17.857 -34.237 29.378 1.00 29.15 426 LYS A O 1
ATOM 1589 N N . GLY A 1 208 ? -18.299 -32.049 29.449 1.00 26.84 427 GLY A N 1
ATOM 1590 C CA . GLY A 1 208 ? -18.791 -32.124 30.821 1.00 28.01 427 GLY A CA 1
ATOM 1591 C C . GLY A 1 208 ? -18.882 -30.713 31.397 1.00 23.05 427 GLY A C 1
ATOM 1592 O O . GLY A 1 208 ? -19.047 -29.753 30.665 1.00 22.48 427 GLY A O 1
ATOM 1593 N N . GLY A 1 209 ? -18.815 -30.634 32.720 1.00 22.23 428 GLY A N 1
ATOM 1594 C CA . GLY A 1 209 ? -18.936 -29.330 33.357 1.00 22.74 428 GLY A CA 1
ATOM 1595 C C . GLY A 1 209 ? -18.502 -29.458 34.795 1.00 24.80 428 GLY A C 1
ATOM 1596 O O . GLY A 1 209 ? -18.115 -30.539 35.264 1.00 28.79 428 GLY A O 1
ATOM 1597 N N . ASP A 1 210 ? -18.522 -28.340 35.498 1.00 21.57 429 ASP A N 1
ATOM 1598 C CA . ASP A 1 210 ? -18.337 -28.370 36.945 1.00 21.09 429 ASP A CA 1
ATOM 1599 C C . ASP A 1 210 ? -19.677 -28.076 37.658 1.00 23.86 429 ASP A C 1
ATOM 1600 O O . ASP A 1 210 ? -20.737 -27.963 37.028 1.00 27.25 429 ASP A O 1
ATOM 1605 N N . ALA A 1 211 ? -19.622 -27.867 38.974 1.00 23.37 430 ALA A N 1
ATOM 1606 C CA . ALA A 1 211 ? -20.805 -27.644 39.774 1.00 28.02 430 ALA A CA 1
ATOM 1607 C C . ALA A 1 211 ? -21.226 -26.180 39.835 1.00 28.35 430 ALA A C 1
ATOM 1608 O O . ALA A 1 211 ? -22.210 -25.856 40.500 1.00 26.43 430 ALA A O 1
ATOM 1610 N N . LEU A 1 212 ? -20.488 -25.282 39.180 1.00 22.80 431 LEU A N 1
ATOM 1611 C CA . LEU A 1 212 ? -20.699 -23.833 39.268 1.00 21.87 431 LEU A CA 1
ATOM 1612 C C . LEU A 1 212 ? -20.727 -23.213 37.882 1.00 21.26 431 LEU A C 1
ATOM 1613 O O . LEU A 1 212 ? -20.219 -22.108 37.687 1.00 21.83 431 LEU A O 1
ATOM 1618 N N . GLY A 1 213 ? -21.295 -23.939 36.891 1.00 20.57 432 GLY A N 1
ATOM 1619 C CA . GLY A 1 213 ? -21.596 -23.356 35.594 1.00 20.85 432 GLY A CA 1
ATOM 1620 C C . GLY A 1 213 ? -20.516 -23.473 34.533 1.00 19.18 432 GLY A C 1
ATOM 1621 O O . GLY A 1 213 ? -20.775 -23.100 33.390 1.00 17.86 432 GLY A O 1
ATOM 1622 N N . GLN A 1 214 ? -19.335 -23.998 34.842 1.00 18.92 433 GLN A N 1
ATOM 1623 C CA . GLN A 1 214 ? -18.350 -24.206 33.788 1.00 15.53 433 GLN A CA 1
ATOM 1624 C C . GLN A 1 214 ? -18.821 -25.293 32.825 1.00 18.51 433 GLN A C 1
ATOM 1625 O O . GLN A 1 214 ? -19.386 -26.295 33.248 1.00 21.59 433 GLN A O 1
ATOM 1631 N N . GLN A 1 215 ? -18.564 -25.106 31.530 1.00 17.12 434 GLN A N 1
ATOM 1632 C CA . GLN A 1 215 ? -18.940 -26.076 30.493 1.00 17.76 434 GLN A CA 1
ATOM 1633 C C . GLN A 1 215 ? -17.696 -26.402 29.699 1.00 18.90 434 GLN A C 1
ATOM 1634 O O . GLN A 1 215 ? -16.978 -25.477 29.267 1.00 20.84 434 GLN A O 1
ATOM 1640 N N . TYR A 1 216 ? -17.438 -27.695 29.491 1.00 19.10 435 TYR A N 1
ATOM 1641 C CA . TYR A 1 216 ? -16.239 -28.173 28.835 1.00 17.09 435 TYR A CA 1
ATOM 1642 C C . TYR A 1 216 ? -16.522 -28.725 27.440 1.00 19.95 435 TYR A C 1
ATOM 1643 O O . TYR A 1 216 ? -17.477 -29.482 27.228 1.00 22.34 435 TYR A O 1
ATOM 1652 N N . ASN A 1 217 ? -15.681 -28.370 26.504 1.00 16.42 436 ASN A N 1
ATOM 1653 C CA . ASN A 1 217 ? -15.648 -28.919 25.149 1.00 18.93 436 ASN A CA 1
ATOM 1654 C C . ASN A 1 217 ? -14.282 -29.538 24.917 1.00 17.47 436 ASN A C 1
ATOM 1655 O O . ASN A 1 217 ? -13.321 -29.250 25.623 1.00 17.56 436 ASN A O 1
ATOM 1660 N N . THR A 1 218 ? -14.165 -30.459 23.939 1.00 17.70 437 THR A N 1
ATOM 1661 C CA . THR A 1 218 ? -12.881 -31.107 23.662 1.00 17.92 437 THR A CA 1
ATOM 1662 C C . THR A 1 218 ? -11.903 -30.230 22.902 1.00 16.63 437 THR A C 1
ATOM 1663 O O . THR A 1 218 ? -12.312 -29.331 22.147 1.00 18.03 437 THR A O 1
ATOM 1667 N N . PRO A 1 219 ? -10.580 -30.509 23.054 1.00 16.85 438 PRO A N 1
ATOM 1668 C CA . PRO A 1 219 ? -9.593 -29.772 22.231 1.00 19.80 438 PRO A CA 1
ATOM 1669 C C . PRO A 1 219 ? -9.908 -29.793 20.747 1.00 19.83 438 PRO A C 1
ATOM 1670 O O . PRO A 1 219 ? -9.822 -28.778 20.036 1.00 19.00 438 PRO A O 1
ATOM 1674 N N . PHE A 1 220 ? -10.264 -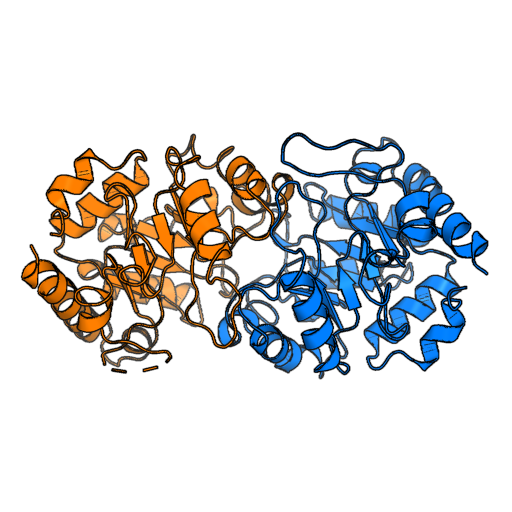30.979 20.223 1.00 17.63 439 PHE A N 1
ATOM 1675 C CA . PHE A 1 220 ? -10.484 -31.065 18.801 1.00 19.11 439 PHE A CA 1
ATOM 1676 C C . PHE A 1 220 ? -11.670 -30.216 18.380 1.00 18.81 439 PHE A C 1
ATOM 1677 O O . PHE A 1 220 ? -11.619 -29.551 17.337 1.00 19.71 439 PHE A O 1
ATOM 1685 N N . SER A 1 221 ? -12.760 -30.219 19.171 1.00 17.51 440 SER A N 1
ATOM 1686 C CA . SER A 1 221 ? -13.902 -29.427 18.771 1.00 18.17 440 SER A CA 1
ATOM 1687 C C . SER A 1 221 ? -13.574 -27.951 18.847 1.00 17.44 440 SER A C 1
ATOM 1688 O O . SER A 1 221 ? -13.935 -27.178 17.969 1.00 19.44 440 SER A O 1
ATOM 1691 N N . VAL A 1 222 ? -12.817 -27.571 19.877 1.00 16.34 441 VAL A N 1
ATOM 1692 C CA . VAL A 1 222 ? -12.506 -26.136 20.043 1.00 16.31 441 VAL A CA 1
ATOM 1693 C C . VAL A 1 222 ? -11.683 -25.594 18.878 1.00 17.19 441 VAL A C 1
ATOM 1694 O O . VAL A 1 222 ? -11.984 -24.518 18.319 1.00 17.03 441 VAL A O 1
ATOM 1698 N N . ILE A 1 223 ? -10.627 -26.332 18.504 1.00 16.50 442 ILE A N 1
ATOM 1699 C CA . ILE A 1 223 ? -9.700 -25.867 17.488 1.00 15.99 442 ILE A CA 1
ATOM 1700 C C . ILE A 1 223 ? -10.248 -26.114 16.089 1.00 17.38 442 ILE A C 1
ATOM 1701 O O . ILE A 1 223 ? -10.329 -25.203 15.262 1.00 18.89 442 ILE A O 1
ATOM 1706 N N . SER A 1 224 ? -10.660 -27.360 15.809 1.00 18.21 443 SER A N 1
ATOM 1707 C CA . SER A 1 224 ? -10.988 -27.728 14.431 1.00 19.24 443 SER A CA 1
ATOM 1708 C C . SER A 1 224 ? -12.413 -27.350 14.055 1.00 21.81 443 SER A C 1
ATOM 1709 O O . SER A 1 224 ? -12.640 -26.766 12.997 1.00 27.79 443 SER A O 1
ATOM 1712 N N . GLU A 1 225 ? -13.391 -27.637 14.920 1.00 18.71 444 GLU A N 1
ATOM 1713 C CA . GLU A 1 225 ? -14.781 -27.375 14.555 1.00 19.40 444 GLU A CA 1
ATOM 1714 C C . GLU A 1 225 ? -15.144 -25.918 14.806 1.00 20.82 444 GLU A C 1
ATOM 1715 O O . GLU A 1 225 ? -15.792 -25.285 13.978 1.00 23.42 444 GLU A O 1
ATOM 1721 N N . ARG A 1 226 ? -14.765 -25.373 15.965 1.00 18.36 445 ARG A N 1
ATOM 1722 C CA . ARG A 1 226 ? -15.181 -24.041 16.366 1.00 20.38 445 ARG A CA 1
ATOM 1723 C C . ARG A 1 226 ? -14.209 -22.934 15.964 1.00 16.61 445 ARG A C 1
ATOM 1724 O O . ARG A 1 226 ? -14.524 -21.764 16.223 1.00 17.27 445 ARG A O 1
ATOM 1732 N N . GLY A 1 227 ? -13.089 -23.281 15.329 1.00 19.12 446 GLY A N 1
ATOM 1733 C CA . GLY A 1 227 ? -12.228 -22.298 14.700 1.00 19.18 446 GLY A CA 1
ATOM 1734 C C . GLY A 1 227 ? -11.417 -21.454 15.652 1.00 19.58 446 GLY A C 1
ATOM 1735 O O . GLY A 1 227 ? -10.988 -20.383 15.253 1.00 19.33 446 GLY A O 1
ATOM 1736 N N . SER A 1 228 ? -11.180 -21.927 16.870 1.00 16.63 447 SER A N 1
ATOM 1737 C CA . SER A 1 228 ? -10.341 -21.131 17.770 1.00 15.03 447 SER A CA 1
ATOM 1738 C C . SER A 1 228 ? -8.880 -21.419 17.492 1.00 16.03 447 SER A C 1
ATOM 1739 O O . SER A 1 228 ? -8.519 -22.302 16.690 1.00 17.02 447 SER A O 1
ATOM 1742 N N . ASP A 1 229 ? -8.002 -20.673 18.168 1.00 14.10 448 ASP A N 1
ATOM 1743 C CA . ASP A 1 229 ? -6.566 -20.823 17.949 1.00 13.16 448 ASP A CA 1
ATOM 1744 C C . ASP A 1 229 ? -5.808 -21.431 19.100 1.00 13.04 448 ASP A C 1
ATOM 1745 O O . ASP A 1 229 ? -4.728 -22.005 18.874 1.00 13.85 448 ASP A O 1
ATOM 1750 N N . ILE A 1 230 ? -6.292 -21.288 20.332 1.00 13.15 449 ILE A N 1
ATOM 1751 C CA . ILE A 1 230 ? -5.603 -21.645 21.558 1.00 12.91 449 ILE A CA 1
ATOM 1752 C C . ILE A 1 230 ? -6.616 -22.301 22.490 1.00 13.26 449 ILE A C 1
ATOM 1753 O O . ILE A 1 230 ? -7.737 -21.801 22.671 1.00 13.71 449 ILE A O 1
ATOM 1758 N N . ILE A 1 231 ? -6.233 -23.429 23.106 1.00 13.62 450 ILE A N 1
ATOM 1759 C CA . ILE A 1 231 ? -7.038 -24.074 24.154 1.00 14.11 450 ILE A CA 1
ATOM 1760 C C . ILE A 1 231 ? -6.489 -23.688 25.530 1.00 13.73 450 ILE A C 1
ATOM 1761 O O . ILE A 1 231 ? -5.273 -23.799 25.778 1.00 14.49 450 ILE A O 1
ATOM 1766 N N . ILE A 1 232 ? -7.365 -23.217 26.423 1.00 14.24 451 ILE A N 1
ATOM 1767 C CA . ILE A 1 232 ? -6.986 -22.851 27.790 1.00 13.78 451 ILE A CA 1
ATOM 1768 C C . ILE A 1 232 ? -7.508 -23.952 28.699 1.00 14.63 451 ILE A C 1
ATOM 1769 O O . ILE A 1 232 ? -8.719 -24.187 28.742 1.00 15.58 451 ILE A O 1
ATOM 1774 N N . VAL A 1 233 ? -6.600 -24.619 29.427 1.00 14.77 452 VAL A N 1
ATOM 1775 C CA . VAL A 1 233 ? -6.946 -25.796 30.229 1.00 15.64 452 VAL A CA 1
ATOM 1776 C C . VAL A 1 233 ? -6.429 -25.591 31.650 1.00 15.78 452 VAL A C 1
ATOM 1777 O O . VAL A 1 233 ? -5.227 -25.352 31.853 1.00 16.78 452 VAL A O 1
ATOM 1781 N N . GLY A 1 234 ? -7.332 -25.677 32.624 1.00 15.89 453 GLY A N 1
ATOM 1782 C CA . GLY A 1 234 ? -6.980 -25.539 34.041 1.00 18.04 453 GLY A CA 1
ATOM 1783 C C . GLY A 1 234 ? -7.047 -26.862 34.789 1.00 18.83 453 GLY A C 1
ATOM 1784 O O . GLY A 1 234 ? -6.084 -27.654 34.741 1.00 17.15 453 GLY A O 1
ATOM 1785 N N . ARG A 1 235 ? -8.211 -27.133 35.389 1.00 16.97 454 ARG A N 1
ATOM 1786 C CA . ARG A 1 235 ? -8.378 -28.352 36.214 1.00 18.97 454 ARG A CA 1
ATOM 1787 C C . ARG A 1 235 ? -8.060 -29.627 35.457 1.00 22.27 454 ARG A C 1
ATOM 1788 O O . ARG A 1 235 ? -7.613 -30.607 36.082 1.00 22.37 454 ARG A O 1
ATOM 1796 N N . GLY A 1 236 ? -8.277 -29.660 34.147 1.00 19.63 455 GLY A N 1
ATOM 1797 C CA . GLY A 1 236 ? -7.957 -30.869 33.378 1.00 19.36 455 GLY A CA 1
ATOM 1798 C C . GLY A 1 236 ? -6.523 -31.301 33.530 1.00 22.25 455 GLY A C 1
ATOM 1799 O O . GLY A 1 236 ? -6.196 -32.481 33.374 1.00 22.34 455 GLY A O 1
ATOM 1800 N N . ILE A 1 237 ? -5.618 -30.352 33.722 1.00 20.10 456 ILE A N 1
ATOM 1801 C CA . ILE A 1 237 ? -4.189 -30.615 33.917 1.00 20.06 456 ILE A CA 1
ATOM 1802 C C . ILE A 1 237 ? -3.788 -30.526 35.384 1.00 21.29 456 ILE A C 1
ATOM 1803 O O . ILE A 1 237 ? -3.072 -31.396 35.891 1.00 23.30 456 ILE A O 1
ATOM 1808 N N . ILE A 1 238 ? -4.207 -29.473 36.086 1.00 20.53 457 ILE A N 1
ATOM 1809 C CA . ILE A 1 238 ? -3.624 -29.244 37.416 1.00 19.32 457 ILE A CA 1
ATOM 1810 C C . ILE A 1 238 ? -4.148 -30.210 38.474 1.00 26.86 457 ILE A C 1
ATOM 1811 O O . ILE A 1 238 ? -3.538 -30.319 39.545 1.00 28.41 457 ILE A O 1
ATOM 1816 N N . LYS A 1 239 ? -5.273 -30.881 38.229 1.00 24.48 458 LYS A N 1
ATOM 1817 C CA . LYS A 1 239 ? -5.779 -31.871 39.163 1.00 27.23 458 LYS A CA 1
ATOM 1818 C C . LYS A 1 239 ? -5.277 -33.261 38.830 1.00 31.83 458 LYS A C 1
ATOM 1819 O O . LYS A 1 239 ? -5.681 -34.221 39.497 1.00 37.11 458 LYS A O 1
ATOM 1825 N N . ALA A 1 240 ? -4.383 -33.389 37.854 1.00 28.73 459 ALA A N 1
ATOM 1826 C CA . ALA A 1 240 ? -3.799 -34.679 37.498 1.00 38.68 459 ALA A CA 1
ATOM 1827 C C . ALA A 1 240 ? -2.679 -35.057 38.455 1.00 35.99 459 ALA A C 1
ATOM 1828 O O . ALA A 1 240 ? -1.964 -34.203 38.989 1.00 38.27 459 ALA A O 1
ATOM 1830 N N . ALA A 1 241 ? -2.506 -36.371 38.636 1.00 48.57 460 ALA A N 1
ATOM 1831 C CA . ALA A 1 241 ? -1.375 -36.862 39.410 1.00 43.25 460 ALA A CA 1
ATOM 1832 C C . ALA A 1 241 ? -0.073 -36.546 38.705 1.00 39.59 460 ALA A C 1
ATOM 1833 O O . ALA A 1 241 ? 0.932 -36.228 39.351 1.00 46.59 460 ALA A O 1
ATOM 1835 N N . ASN A 1 242 ? -0.075 -36.603 37.374 1.00 38.46 461 ASN A N 1
ATOM 1836 C CA . ASN A 1 242 ? 1.083 -36.225 36.571 1.00 32.79 461 ASN A CA 1
ATOM 1837 C C . ASN A 1 242 ? 0.648 -35.097 35.643 1.00 34.44 461 ASN A C 1
ATOM 1838 O O . ASN A 1 242 ? 0.267 -35.344 34.498 1.00 30.03 461 ASN A O 1
ATOM 1843 N N . PRO A 1 243 ? 0.713 -33.844 36.094 1.00 29.75 462 PRO A N 1
ATOM 1844 C CA . PRO A 1 243 ? 0.304 -32.738 35.206 1.00 28.08 462 PRO A CA 1
ATOM 1845 C C . PRO A 1 243 ? 1.108 -32.606 33.928 1.00 25.99 462 PRO A C 1
ATOM 1846 O O . PRO A 1 243 ? 0.541 -32.256 32.872 1.00 26.99 462 PRO A O 1
ATOM 1850 N N . ALA A 1 244 ? 2.414 -32.805 33.969 1.00 26.38 463 ALA A N 1
ATOM 1851 C CA . ALA A 1 244 ? 3.189 -32.637 32.752 1.00 22.66 463 ALA A CA 1
ATOM 1852 C C . ALA A 1 244 ? 2.772 -33.636 31.688 1.00 26.57 463 ALA A C 1
ATOM 1853 O O . ALA A 1 244 ? 2.716 -33.313 30.500 1.00 26.09 463 ALA A O 1
ATOM 1855 N N . GLU A 1 245 ? 2.495 -34.866 32.103 1.00 29.08 464 GLU A N 1
ATOM 1856 C CA . GLU A 1 245 ? 2.084 -35.842 31.114 1.00 31.44 464 GLU A CA 1
ATOM 1857 C C . GLU A 1 245 ? 0.696 -35.543 30.586 1.00 23.24 464 GLU A C 1
ATOM 1858 O O . GLU A 1 245 ? 0.457 -35.708 29.392 1.00 24.03 464 GLU A O 1
ATOM 1864 N N . VAL A 1 246 ? -0.236 -35.133 31.463 1.00 24.68 465 VAL A N 1
ATOM 1865 C CA . VAL A 1 246 ? -1.569 -34.779 30.968 1.00 20.73 465 VAL A CA 1
ATOM 1866 C C . VAL A 1 246 ? -1.491 -33.569 30.014 1.00 23.55 465 VAL A C 1
ATOM 1867 O O . VAL A 1 246 ? -2.165 -33.526 28.969 1.00 23.15 465 VAL A O 1
ATOM 1871 N N . ALA A 1 247 ? -0.612 -32.598 30.330 1.00 23.67 466 ALA A N 1
ATOM 1872 C CA . ALA A 1 247 ? -0.471 -31.415 29.476 1.00 21.40 466 ALA A CA 1
ATOM 1873 C C . ALA A 1 247 ? 0.027 -31.783 28.095 1.00 20.13 466 ALA A C 1
ATOM 1874 O O . ALA A 1 247 ? -0.397 -31.207 27.078 1.00 21.66 466 ALA A O 1
ATOM 1876 N N . ARG A 1 248 ? 0.898 -32.807 28.017 1.00 23.37 467 ARG A N 1
ATOM 1877 C CA . ARG A 1 248 ? 1.360 -33.239 26.709 1.00 24.65 467 ARG A CA 1
ATOM 1878 C C . ARG A 1 248 ? 0.232 -33.875 25.887 1.00 21.31 467 ARG A C 1
ATOM 1879 O O . ARG A 1 248 ? 0.191 -33.676 24.672 1.00 23.50 467 ARG A O 1
ATOM 1887 N N . GLU A 1 249 ? -0.710 -34.558 26.561 1.00 21.36 468 GLU A N 1
ATOM 1888 C CA . GLU A 1 249 ? -1.867 -35.093 25.846 1.00 23.25 468 GLU A CA 1
ATOM 1889 C C . GLU A 1 249 ? -2.722 -33.968 25.268 1.00 23.45 468 GLU A C 1
ATOM 1890 O O . GLU A 1 249 ? -3.084 -33.987 24.081 1.00 23.38 468 GLU A O 1
ATOM 1896 N N . TYR A 1 250 ? -2.971 -32.928 26.071 1.00 22.69 469 TYR A N 1
ATOM 1897 C CA . TYR A 1 250 ? -3.744 -31.804 25.553 1.00 19.70 469 TYR A CA 1
ATOM 1898 C C . TYR A 1 250 ? -3.010 -31.072 24.437 1.00 18.95 469 TYR A C 1
ATOM 1899 O O . TYR A 1 250 ? -3.640 -30.628 23.468 1.00 19.98 469 TYR A O 1
ATOM 1908 N N A ARG A 1 251 ? -1.684 -30.881 24.573 0.54 19.78 470 ARG A N 1
ATOM 1909 N N B ARG A 1 251 ? -1.688 -30.927 24.567 0.46 19.82 470 ARG A N 1
ATOM 1910 C CA A ARG A 1 251 ? -0.922 -30.227 23.519 0.54 17.68 470 ARG A CA 1
ATOM 1911 C CA B ARG A 1 251 ? -0.899 -30.241 23.562 0.46 17.69 470 ARG A CA 1
ATOM 1912 C C A ARG A 1 251 ? -1.063 -30.989 22.217 0.54 19.89 470 ARG A C 1
ATOM 1913 C C B ARG A 1 251 ? -0.938 -30.980 22.232 0.46 20.00 470 ARG A C 1
ATOM 1914 O O A ARG A 1 251 ? -1.316 -30.406 21.164 0.54 20.10 470 ARG A O 1
ATOM 1915 O O B ARG A 1 251 ? -0.983 -30.361 21.164 0.46 20.00 470 ARG A O 1
ATOM 1930 N N . LEU A 1 252 ? -0.906 -32.323 22.278 1.00 22.25 471 LEU A N 1
ATOM 1931 C CA . LEU A 1 252 ? -0.930 -33.066 21.026 1.00 25.81 471 LEU A CA 1
ATOM 1932 C C . LEU A 1 252 ? -2.303 -33.001 20.377 1.00 19.97 471 LEU A C 1
ATOM 1933 O O . LEU A 1 252 ? -2.396 -32.813 19.153 1.00 22.46 471 LEU A O 1
ATOM 1938 N N . GLN A 1 253 ? -3.364 -33.080 21.186 1.00 20.56 472 GLN A N 1
ATOM 1939 C CA . GLN A 1 253 ? -4.712 -33.007 20.635 1.00 24.57 472 GLN A CA 1
ATOM 1940 C C . GLN A 1 253 ? -4.983 -31.657 19.993 1.00 21.11 472 GLN A C 1
ATOM 1941 O O . GLN A 1 253 ? -5.543 -31.573 18.891 1.00 22.18 472 GLN A O 1
ATOM 1947 N N . GLY A 1 254 ? -4.582 -30.571 20.664 1.00 19.10 473 GLY A N 1
ATOM 1948 C CA . GLY A 1 254 ? -4.867 -29.268 20.092 1.00 20.37 473 GLY A CA 1
ATOM 1949 C C . GLY A 1 254 ? -4.028 -28.973 18.869 1.00 17.92 473 GLY A C 1
ATOM 1950 O O . GLY A 1 254 ? -4.509 -28.351 17.934 1.00 18.03 473 GLY A O 1
ATOM 1951 N N . TRP A 1 255 ? -2.758 -29.414 18.864 1.00 20.00 474 TRP A N 1
ATOM 1952 C CA . TRP A 1 255 ? -1.913 -29.162 17.703 1.00 20.16 474 TRP A CA 1
ATOM 1953 C C . TRP A 1 255 ? -2.362 -30.003 16.501 1.00 18.80 474 TRP A C 1
ATOM 1954 O O . TRP A 1 255 ? -2.466 -29.493 15.388 1.00 21.47 474 TRP A O 1
ATOM 1965 N N . ASP A 1 256 ? -2.667 -31.279 16.748 1.00 21.23 475 ASP A N 1
ATOM 1966 C CA . ASP A 1 256 ? -3.128 -32.135 15.639 1.00 21.80 475 ASP A CA 1
ATOM 1967 C C . ASP A 1 256 ? -4.437 -31.623 15.060 1.00 22.08 475 ASP A C 1
ATOM 1968 O O . ASP A 1 256 ? -4.656 -31.696 13.838 1.00 22.61 475 ASP A O 1
ATOM 1973 N N . ALA A 1 257 ? -5.316 -31.071 15.918 1.00 20.82 476 ALA A N 1
ATOM 1974 C CA . ALA A 1 257 ? -6.561 -30.514 15.427 1.00 20.13 476 ALA A CA 1
ATOM 1975 C C . ALA A 1 257 ? -6.298 -29.340 14.493 1.00 20.63 476 ALA A C 1
ATOM 1976 O O . ALA A 1 257 ? -6.955 -29.199 13.459 1.00 22.98 476 ALA A O 1
ATOM 1978 N N . TYR A 1 258 ? -5.298 -28.511 14.827 1.00 18.47 477 TYR A N 1
ATOM 1979 C CA . TYR A 1 258 ? -4.939 -27.414 13.967 1.00 18.59 477 TYR A CA 1
ATOM 1980 C C . TYR A 1 258 ? -4.277 -27.908 12.674 1.00 20.98 477 TYR A C 1
ATOM 1981 O O . TYR A 1 258 ? -4.574 -27.387 11.597 1.00 22.90 477 TYR A O 1
ATOM 1990 N N . LEU A 1 259 ? -3.387 -28.909 12.784 1.00 20.87 478 LEU A N 1
ATOM 1991 C CA . LEU A 1 259 ? -2.683 -29.446 11.606 1.00 24.26 478 LEU A CA 1
ATOM 1992 C C . LEU A 1 259 ? -3.646 -30.046 10.578 1.00 28.93 478 LEU A C 1
ATOM 1993 O O . LEU A 1 259 ? -3.340 -30.049 9.378 1.00 30.50 478 LEU A O 1
ATOM 1998 N N . LEU A 1 260 ? -4.809 -30.536 11.016 1.00 25.24 479 LEU A N 1
ATOM 1999 C CA . LEU A 1 260 ? -5.801 -31.063 10.087 1.00 29.75 479 LEU A CA 1
ATOM 2000 C C . LEU A 1 260 ? -6.209 -30.031 9.043 1.00 34.72 479 LEU A C 1
ATOM 2001 O O . LEU A 1 260 ? -6.543 -30.388 7.906 1.00 32.99 479 LEU A O 1
ATOM 2006 N N . HIS A 1 261 ? -6.138 -28.742 9.382 1.00 29.52 480 HIS A N 1
ATOM 2007 C CA . HIS A 1 261 ? -6.486 -27.656 8.479 1.00 33.57 480 HIS A CA 1
ATOM 2008 C C . HIS A 1 261 ? -5.295 -27.054 7.735 1.00 37.83 480 HIS A C 1
ATOM 2009 O O . HIS A 1 261 ? -5.468 -26.073 7.010 1.00 49.01 480 HIS A O 1
ATOM 2016 N N . CYS A 1 262 ? -4.104 -27.603 7.895 1.00 45.56 481 CYS A N 1
ATOM 2017 C CA . CYS A 1 262 ? -2.948 -27.106 7.153 1.00 54.26 481 CYS A CA 1
ATOM 2018 C C . CYS A 1 262 ? -2.476 -28.105 6.080 1.00 54.45 481 CYS A C 1
ATOM 2019 O O . CYS A 1 262 ? -1.376 -28.662 6.160 1.00 59.34 481 CYS A O 1
ATOM 2022 N N . PHE B 1 3 ? -45.414 6.565 44.826 1.00 50.75 222 PHE B N 1
ATOM 2023 C CA . PHE B 1 3 ? -45.337 6.060 46.200 1.00 48.54 222 PHE B CA 1
ATOM 2024 C C . PHE B 1 3 ? -44.009 5.360 46.467 1.00 49.44 222 PHE B C 1
ATOM 2025 O O . PHE B 1 3 ? -43.660 4.416 45.763 1.00 46.08 222 PHE B O 1
ATOM 2033 N N . ARG B 1 4 ? -43.284 5.828 47.491 1.00 40.73 223 ARG B N 1
ATOM 2034 C CA . ARG B 1 4 ? -42.023 5.239 47.937 1.00 33.51 223 ARG B CA 1
ATOM 2035 C C . ARG B 1 4 ? -42.205 4.787 49.380 1.00 30.32 223 ARG B C 1
ATOM 2036 O O . ARG B 1 4 ? -42.621 5.577 50.222 1.00 28.69 223 ARG B O 1
ATOM 2044 N N . LEU B 1 5 ? -41.923 3.514 49.669 1.00 28.74 224 LEU B N 1
ATOM 2045 C CA . LEU B 1 5 ? -41.918 3.066 51.055 1.00 27.57 224 LEU B CA 1
ATOM 2046 C C . LEU B 1 5 ? -40.735 3.685 51.799 1.00 29.12 224 LEU B C 1
ATOM 2047 O O . LEU B 1 5 ? -39.623 3.733 51.263 1.00 30.40 224 LEU B O 1
ATOM 2052 N N . PRO B 1 6 ? -40.923 4.161 53.025 1.00 25.32 225 PRO B N 1
ATOM 2053 C CA . PRO B 1 6 ? -39.800 4.685 53.805 1.00 21.75 225 PRO B CA 1
ATOM 2054 C C . PRO B 1 6 ? -38.793 3.588 54.133 1.00 24.53 225 PRO B C 1
ATOM 2055 O O . PRO B 1 6 ? -39.125 2.402 54.167 1.00 22.15 225 PRO B O 1
ATOM 2059 N N . TYR B 1 7 ? -37.547 4.016 54.388 1.00 20.32 226 TYR B N 1
ATOM 2060 C CA . TYR B 1 7 ? -36.514 3.013 54.704 1.00 23.15 226 TYR B CA 1
ATOM 2061 C C . TYR B 1 7 ? -36.937 2.166 55.904 1.00 24.89 226 TYR B C 1
ATOM 2062 O O . TYR B 1 7 ? -36.626 0.964 55.977 1.00 22.73 226 TYR B O 1
ATOM 2071 N N . GLY B 1 8 ? -37.624 2.788 56.870 1.00 23.62 227 GLY B N 1
ATOM 2072 C CA . GLY B 1 8 ? -38.034 2.041 58.048 1.00 28.51 227 GLY B CA 1
ATOM 2073 C C . GLY B 1 8 ? -39.006 0.914 57.770 1.00 28.52 227 GLY B C 1
ATOM 2074 O O . GLY B 1 8 ? -39.072 -0.055 58.535 1.00 35.98 227 GLY B O 1
ATOM 2075 N N . GLU B 1 9 ? -39.806 1.030 56.726 1.00 22.98 228 GLU B N 1
ATOM 2076 C CA . GLU B 1 9 ? -40.666 -0.077 56.343 1.00 25.25 228 GLU B CA 1
ATOM 2077 C C . GLU B 1 9 ? -39.913 -1.133 55.538 1.00 25.42 228 GLU B C 1
ATOM 2078 O O . GLU B 1 9 ? -40.363 -2.276 55.441 1.00 30.45 228 GLU B O 1
ATOM 2084 N N . ARG B 1 10 ? -38.794 -0.755 54.928 1.00 22.55 229 ARG B N 1
ATOM 2085 C CA . ARG B 1 10 ? -38.041 -1.705 54.127 1.00 23.55 229 ARG B CA 1
ATOM 2086 C C . ARG B 1 10 ? -37.074 -2.553 54.959 1.00 20.76 229 ARG B C 1
ATOM 2087 O O . ARG B 1 10 ? -36.738 -3.650 54.517 1.00 24.33 229 ARG B O 1
ATOM 2095 N N . VAL B 1 11 ? -36.654 -2.089 56.142 1.00 23.85 230 VAL B N 1
ATOM 2096 C CA . VAL B 1 11 ? -35.831 -2.891 57.061 1.00 24.23 230 VAL B CA 1
ATOM 2097 C C . VAL B 1 11 ? -36.420 -4.289 57.251 1.00 24.90 230 VAL B C 1
ATOM 2098 O O . VAL B 1 11 ? -35.696 -5.296 57.229 1.00 23.45 230 VAL B O 1
ATOM 2102 N N . ARG B 1 12 ? -37.744 -4.369 57.464 1.00 22.67 231 ARG B N 1
ATOM 2103 C CA . ARG B 1 12 ? -38.358 -5.661 57.735 1.00 24.79 231 ARG B CA 1
ATOM 2104 C C . ARG B 1 12 ? -38.533 -6.511 56.496 1.00 23.83 231 ARG B C 1
ATOM 2105 O O . ARG B 1 12 ? -38.843 -7.699 56.628 1.00 28.12 231 ARG B O 1
ATOM 2113 N N . LEU B 1 13 ? -38.337 -5.935 55.306 1.00 20.85 232 LEU B N 1
ATOM 2114 C CA . LEU B 1 13 ? -38.455 -6.678 54.066 1.00 22.99 232 LEU B CA 1
ATOM 2115 C C . LEU B 1 13 ? -37.133 -7.309 53.654 1.00 23.18 232 LEU B C 1
ATOM 2116 O O . LEU B 1 13 ? -37.140 -8.340 52.961 1.00 23.46 232 LEU B O 1
ATOM 2121 N N . ALA B 1 14 ? -36.013 -6.698 54.050 1.00 22.10 233 ALA B N 1
ATOM 2122 C CA . ALA B 1 14 ? -34.707 -7.172 53.587 1.00 22.41 233 ALA B CA 1
ATOM 2123 C C . ALA B 1 14 ? -34.495 -8.613 54.028 1.00 23.99 233 ALA B C 1
ATOM 2124 O O . ALA B 1 14 ? -34.662 -8.959 55.199 1.00 25.70 233 ALA B O 1
ATOM 2126 N N . LYS B 1 15 ? -34.088 -9.459 53.086 1.00 21.24 234 LYS B N 1
ATOM 2127 C CA . LYS B 1 15 ? -33.958 -10.870 53.381 1.00 21.34 234 LYS B CA 1
ATOM 2128 C C . LYS B 1 15 ? -32.554 -11.288 53.820 1.00 28.04 234 LYS B C 1
ATOM 2129 O O . LYS B 1 15 ? -32.358 -12.440 54.224 1.00 30.35 234 LYS B O 1
ATOM 2135 N N . ASN B 1 16 ? -31.575 -10.402 53.750 1.00 19.81 235 ASN B N 1
ATOM 2136 C CA . ASN B 1 16 ? -30.211 -10.767 54.085 1.00 17.94 235 ASN B CA 1
ATOM 2137 C C . ASN B 1 16 ? -29.724 -9.890 55.232 1.00 18.72 235 ASN B C 1
ATOM 2138 O O . ASN B 1 16 ? -30.157 -8.722 55.336 1.00 18.47 235 ASN B O 1
ATOM 2143 N N . PRO B 1 17 ? -28.867 -10.421 56.137 1.00 17.04 236 PRO B N 1
ATOM 2144 C CA . PRO B 1 17 ? -28.533 -9.674 57.366 1.00 18.02 236 PRO B CA 1
ATOM 2145 C C . PRO B 1 17 ? -27.728 -8.429 57.091 1.00 16.32 236 PRO B C 1
ATOM 2146 O O . PRO B 1 17 ? -27.843 -7.437 57.827 1.00 17.07 236 PRO B O 1
ATOM 2150 N N . THR B 1 18 ? -26.871 -8.451 56.057 1.00 15.63 237 THR B N 1
ATOM 2151 C CA . THR B 1 18 ? -26.159 -7.242 55.687 1.00 15.31 237 THR B CA 1
ATOM 2152 C C . THR B 1 18 ? -27.083 -6.216 55.050 1.00 16.30 237 THR B C 1
ATOM 2153 O O . THR B 1 18 ? -26.966 -5.028 55.335 1.00 15.41 237 THR B O 1
ATOM 2157 N N . GLY B 1 19 ? -28.046 -6.674 54.229 1.00 15.38 238 GLY B N 1
ATOM 2158 C CA . GLY B 1 19 ? -29.006 -5.726 53.651 1.00 15.81 238 GLY B CA 1
ATOM 2159 C C . GLY B 1 19 ? -29.832 -5.061 54.743 1.00 14.32 238 GLY B C 1
ATOM 2160 O O . GLY B 1 19 ? -30.039 -3.847 54.713 1.00 16.47 238 GLY B O 1
ATOM 2161 N N . LYS B 1 20 ? -30.247 -5.848 55.743 1.00 14.65 239 LYS B N 1
ATOM 2162 C CA . LYS B 1 20 ? -31.031 -5.261 56.839 1.00 15.29 239 LYS B CA 1
ATOM 2163 C C . LYS B 1 20 ? -30.203 -4.236 57.602 1.00 15.60 239 LYS B C 1
ATOM 2164 O O . LYS B 1 20 ? -30.688 -3.134 57.925 1.00 16.43 239 LYS B O 1
ATOM 2170 N N . LYS B 1 21 ? -28.946 -4.597 57.919 1.00 15.48 240 LYS B N 1
ATOM 2171 C CA . LYS B 1 21 ? -28.076 -3.688 58.638 1.00 17.15 240 LYS B CA 1
ATOM 2172 C C . LYS B 1 21 ? -27.910 -2.376 57.883 1.00 15.27 240 LYS B C 1
ATOM 2173 O O . LYS B 1 21 ? -27.849 -1.296 58.501 1.00 16.49 240 LYS B O 1
ATOM 2179 N N . LEU B 1 22 ? -27.784 -2.439 56.545 1.00 14.86 241 LEU B N 1
ATOM 2180 C CA . LEU B 1 22 ? -27.583 -1.240 55.763 1.00 13.54 241 LEU B CA 1
ATOM 2181 C C . LEU B 1 22 ? -28.758 -0.277 55.909 1.00 14.76 241 LEU B C 1
ATOM 2182 O O . LEU B 1 22 ? -28.555 0.909 56.191 1.00 14.28 241 LEU B O 1
ATOM 2187 N N . PHE B 1 23 ? -29.982 -0.798 55.794 1.00 14.85 242 PHE B N 1
ATOM 2188 C CA . PHE B 1 23 ? -31.137 0.062 56.036 1.00 15.58 242 PHE B CA 1
ATOM 2189 C C . PHE B 1 23 ? -31.121 0.623 57.453 1.00 15.20 242 PHE B C 1
ATOM 2190 O O . PHE B 1 23 ? -31.459 1.802 57.652 1.00 15.42 242 PHE B O 1
ATOM 2198 N N . GLU B 1 24 ? -30.788 -0.216 58.441 1.00 14.89 243 GLU B N 1
ATOM 2199 C CA . GLU B 1 24 ? -30.788 0.252 59.836 1.00 15.53 243 GLU B CA 1
ATOM 2200 C C . GLU B 1 24 ? -29.802 1.384 60.044 1.00 15.28 243 GLU B C 1
ATOM 2201 O O . GLU B 1 24 ? -30.104 2.366 60.744 1.00 16.98 243 GLU B O 1
ATOM 2207 N N . ILE B 1 25 ? -28.620 1.275 59.446 1.00 15.84 244 ILE B N 1
ATOM 2208 C CA . ILE B 1 25 ? -27.630 2.350 59.546 1.00 14.26 244 ILE B CA 1
ATOM 2209 C C . ILE B 1 25 ? -28.158 3.630 58.936 1.00 15.08 244 ILE B C 1
ATOM 2210 O O . ILE B 1 25 ? -27.973 4.731 59.477 1.00 15.82 244 ILE B O 1
ATOM 2215 N N . MET B 1 26 ? -28.733 3.515 57.734 1.00 15.36 245 MET B N 1
ATOM 2216 C CA . MET B 1 26 ? -29.243 4.695 57.042 1.00 14.32 245 MET B CA 1
ATOM 2217 C C . MET B 1 26 ? -30.273 5.421 57.886 1.00 15.32 245 MET B C 1
ATOM 2218 O O . MET B 1 26 ? -30.216 6.644 58.000 1.00 15.29 245 MET B O 1
ATOM 2223 N N . ILE B 1 27 ? -31.184 4.658 58.497 1.00 16.46 246 ILE B N 1
ATOM 2224 C CA . ILE B 1 27 ? -32.236 5.260 59.320 1.00 17.17 246 ILE B CA 1
ATOM 2225 C C . ILE B 1 27 ? -31.643 5.870 60.578 1.00 18.01 246 ILE B C 1
ATOM 2226 O O . ILE B 1 27 ? -31.986 6.997 60.963 1.00 19.49 246 ILE B O 1
ATOM 2231 N N . GLN B 1 28 ? -30.735 5.161 61.227 1.00 15.20 247 GLN B N 1
ATOM 2232 C CA . GLN B 1 28 ? -30.187 5.682 62.494 1.00 17.40 247 GLN B CA 1
ATOM 2233 C C . GLN B 1 28 ? -29.392 6.966 62.295 1.00 18.59 247 GLN B C 1
ATOM 2234 O O . GLN B 1 28 ? -29.501 7.930 63.091 1.00 17.99 247 GLN B O 1
ATOM 2240 N N . LYS B 1 29 ? -28.550 7.017 61.259 1.00 16.72 248 LYS B N 1
ATOM 2241 C CA . LYS B 1 29 ? -27.650 8.122 61.070 1.00 14.77 248 LYS B CA 1
ATOM 2242 C C . LYS B 1 29 ? -28.163 9.155 60.096 1.00 15.07 248 LYS B C 1
ATOM 2243 O O . LYS B 1 29 ? -27.462 10.115 59.786 1.00 16.55 248 LYS B O 1
ATOM 2249 N N . GLU B 1 30 ? -29.375 8.963 59.584 1.00 15.85 249 GLU B N 1
ATOM 2250 C CA . GLU B 1 30 ? -29.993 9.901 58.632 1.00 17.19 249 GLU B CA 1
ATOM 2251 C C . GLU B 1 30 ? -29.064 10.139 57.452 1.00 15.74 249 GLU B C 1
ATOM 2252 O O . GLU B 1 30 ? -28.734 11.272 57.057 1.00 16.05 249 GLU B O 1
ATOM 2258 N N . THR B 1 31 ? -28.613 9.002 56.873 1.00 14.59 250 THR B N 1
ATOM 2259 C CA . THR B 1 31 ? -27.672 9.104 55.763 1.00 17.13 250 THR B CA 1
ATOM 2260 C C . THR B 1 31 ? -27.999 8.059 54.715 1.00 16.63 250 THR B C 1
ATOM 2261 O O . THR B 1 31 ? -28.288 6.906 55.045 1.00 18.32 250 THR B O 1
ATOM 2265 N N . ASN B 1 32 ? -27.843 8.472 53.444 1.00 15.10 251 ASN B N 1
ATOM 2266 C CA . ASN B 1 32 ? -27.857 7.546 52.326 1.00 14.86 251 ASN B CA 1
ATOM 2267 C C . ASN B 1 32 ? -26.592 7.731 51.485 1.00 14.20 251 ASN B C 1
ATOM 2268 O O . ASN B 1 32 ? -26.554 7.441 50.298 1.00 15.10 251 ASN B O 1
ATOM 2273 N N . LEU B 1 33 ? -25.527 8.228 52.123 1.00 14.63 252 LEU B N 1
ATOM 2274 C CA . LEU B 1 33 ? -24.257 8.585 51.486 1.00 13.97 252 LEU B CA 1
ATOM 2275 C C . LEU B 1 33 ? -23.223 7.474 51.603 1.00 15.80 252 LEU B C 1
ATOM 2276 O O . LEU B 1 33 ? -22.925 6.980 52.712 1.00 15.49 252 LEU B O 1
ATOM 2281 N N . CYS B 1 34 ? -22.676 7.080 50.461 1.00 15.38 253 CYS B N 1
ATOM 2282 C CA . CYS B 1 34 ? -21.521 6.170 50.419 1.00 16.12 253 CYS B CA 1
ATOM 2283 C C . CYS B 1 34 ? -20.314 6.929 49.882 1.00 17.03 253 CYS B C 1
ATOM 2284 O O . CYS B 1 34 ? -20.405 7.579 48.836 1.00 16.84 253 CYS B O 1
ATOM 2287 N N . LEU B 1 35 ? -19.187 6.874 50.609 1.00 15.68 254 LEU B N 1
ATOM 2288 C CA . LEU B 1 35 ? -17.952 7.488 50.143 1.00 16.03 254 LEU B CA 1
ATOM 2289 C C . LEU B 1 35 ? -17.203 6.503 49.263 1.00 15.40 254 LEU B C 1
ATOM 2290 O O . LEU B 1 35 ? -16.839 5.401 49.723 1.00 17.77 254 LEU B O 1
ATOM 2295 N N . ALA B 1 36 ? -16.916 6.929 48.047 1.00 17.08 255 ALA B N 1
ATOM 2296 C CA . ALA B 1 36 ? -15.986 6.180 47.189 1.00 17.23 255 ALA B CA 1
ATOM 2297 C C . ALA B 1 36 ? -14.586 6.634 47.560 1.00 19.32 255 ALA B C 1
ATOM 2298 O O . ALA B 1 36 ? -14.138 7.686 47.090 1.00 20.31 255 ALA B O 1
ATOM 2300 N N . ALA B 1 37 ? -13.910 5.833 48.395 1.00 18.18 256 ALA B N 1
ATOM 2301 C CA . ALA B 1 37 ? -12.666 6.265 49.053 1.00 18.00 256 ALA B CA 1
ATOM 2302 C C . ALA B 1 37 ? -11.443 6.039 48.163 1.00 21.40 256 ALA B C 1
ATOM 2303 O O . ALA B 1 37 ? -10.518 5.287 48.537 1.00 22.64 256 ALA B O 1
ATOM 2305 N N . ASP B 1 38 ? -11.436 6.730 47.018 1.00 20.97 257 ASP B N 1
ATOM 2306 C CA . ASP B 1 38 ? -10.407 6.536 45.985 1.00 23.18 257 ASP B CA 1
ATOM 2307 C C . ASP B 1 38 ? -9.224 7.466 46.243 1.00 27.37 257 ASP B C 1
ATOM 2308 O O . ASP B 1 38 ? -9.030 8.473 45.590 1.00 28.46 257 ASP B O 1
ATOM 2313 N N . VAL B 1 39 ? -8.450 7.100 47.250 1.00 24.88 258 VAL B N 1
ATOM 2314 C CA . VAL B 1 39 ? -7.264 7.837 47.667 1.00 25.04 258 VAL B CA 1
ATOM 2315 C C . VAL B 1 39 ? -6.064 6.975 47.314 1.00 28.30 258 VAL B C 1
ATOM 2316 O O . VAL B 1 39 ? -6.204 5.806 46.952 1.00 30.56 258 VAL B O 1
ATOM 2320 N N . ALA B 1 40 ? -4.873 7.549 47.476 1.00 31.40 259 ALA B N 1
ATOM 2321 C CA . ALA B 1 40 ? -3.680 6.917 46.910 1.00 40.57 259 ALA B CA 1
ATOM 2322 C C . ALA B 1 40 ? -3.213 5.709 47.727 1.00 34.58 259 ALA B C 1
ATOM 2323 O O . ALA B 1 40 ? -2.784 4.687 47.150 1.00 36.56 259 ALA B O 1
ATOM 2325 N N . THR B 1 41 ? -3.297 5.785 49.063 1.00 27.96 260 THR B N 1
ATOM 2326 C CA . THR B 1 41 ? -2.770 4.744 49.935 1.00 31.91 260 THR B CA 1
ATOM 2327 C C . THR B 1 41 ? -3.791 4.281 50.967 1.00 27.60 260 THR B C 1
ATOM 2328 O O . THR B 1 41 ? -4.780 4.964 51.258 1.00 25.13 260 THR B O 1
ATOM 2332 N N . ALA B 1 42 ? -3.529 3.102 51.519 1.00 27.14 261 ALA B N 1
ATOM 2333 C CA . ALA B 1 42 ? -4.290 2.585 52.649 1.00 23.64 261 ALA B CA 1
ATOM 2334 C C . ALA B 1 42 ? -4.243 3.536 53.850 1.00 25.30 261 ALA B C 1
ATOM 2335 O O . ALA B 1 42 ? -5.241 3.699 54.561 1.00 22.29 261 ALA B O 1
ATOM 2337 N N . ALA B 1 43 ? -3.115 4.192 54.091 1.00 26.42 262 ALA B N 1
ATOM 2338 C CA . ALA B 1 43 ? -3.047 5.110 55.225 1.00 23.04 262 ALA B CA 1
ATOM 2339 C C . ALA B 1 43 ? -4.006 6.290 55.038 1.00 24.99 262 ALA B C 1
ATOM 2340 O O . ALA B 1 43 ? -4.718 6.695 55.978 1.00 23.53 262 ALA B O 1
ATOM 2342 N N . GLU B 1 44 ? -4.056 6.837 53.828 1.00 24.21 263 GLU B N 1
ATOM 2343 C CA . GLU B 1 44 ? -5.010 7.900 53.538 1.00 22.71 263 GLU B CA 1
ATOM 2344 C C . GLU B 1 44 ? -6.447 7.391 53.586 1.00 21.39 263 GLU B C 1
ATOM 2345 O O . GLU B 1 44 ? -7.351 8.132 54.012 1.00 20.82 263 GLU B O 1
ATOM 2351 N N . LEU B 1 45 ? -6.679 6.151 53.160 1.00 21.32 264 LEU B N 1
ATOM 2352 C CA . LEU B 1 45 ? -8.024 5.577 53.219 1.00 19.57 264 LEU B CA 1
ATOM 2353 C C . LEU B 1 45 ? -8.521 5.486 54.649 1.00 20.04 264 LEU B C 1
ATOM 2354 O O . LEU B 1 45 ? -9.667 5.867 54.954 1.00 19.67 264 LEU B O 1
ATOM 2359 N N . LEU B 1 46 ? -7.707 4.945 55.550 1.00 20.10 265 LEU B N 1
ATOM 2360 C CA . LEU B 1 46 ? -8.122 4.853 56.944 1.00 20.65 265 LEU B CA 1
ATOM 2361 C C . LEU B 1 46 ? -8.370 6.232 57.538 1.00 19.19 265 LEU B C 1
ATOM 2362 O O . LEU B 1 46 ? -9.343 6.413 58.301 1.00 20.13 265 LEU B O 1
ATOM 2367 N N . ASP B 1 47 ? -7.545 7.206 57.174 1.00 21.10 266 ASP B N 1
ATOM 2368 C CA . ASP B 1 47 ? -7.703 8.560 57.693 1.00 21.58 266 ASP B CA 1
ATOM 2369 C C . ASP B 1 47 ? -9.018 9.184 57.214 1.00 22.14 266 ASP B C 1
ATOM 2370 O O . ASP B 1 47 ? -9.788 9.745 58.012 1.00 20.09 266 ASP B O 1
ATOM 2375 N N . ILE B 1 48 ? -9.313 9.074 55.924 1.00 19.54 267 ILE B N 1
ATOM 2376 C CA . ILE B 1 48 ? -10.523 9.740 55.431 1.00 19.48 267 ILE B CA 1
ATOM 2377 C C . ILE B 1 48 ? -11.765 8.994 55.913 1.00 19.62 267 ILE B C 1
ATOM 2378 O O . ILE B 1 48 ? -12.802 9.627 56.189 1.00 17.99 267 ILE B O 1
ATOM 2383 N N . ALA B 1 49 ? -11.682 7.673 56.084 1.00 18.15 268 ALA B N 1
ATOM 2384 C CA . ALA B 1 49 ? -12.800 6.900 56.621 1.00 18.69 268 ALA B CA 1
ATOM 2385 C C . ALA B 1 49 ? -13.137 7.377 58.033 1.00 18.24 268 ALA B C 1
ATOM 2386 O O . ALA B 1 49 ? -14.319 7.518 58.393 1.00 19.46 268 ALA B O 1
ATOM 2388 N N . ASP B 1 50 ? -12.104 7.662 58.838 1.00 18.40 269 ASP B N 1
ATOM 2389 C CA . ASP B 1 50 ? -12.341 8.159 60.186 1.00 20.07 269 ASP B CA 1
ATOM 2390 C C . ASP B 1 50 ? -12.950 9.546 60.160 1.00 21.34 269 ASP B C 1
ATOM 2391 O O . ASP B 1 50 ? -13.836 9.833 60.967 1.00 23.35 269 ASP B O 1
ATOM 2396 N N . LYS B 1 51 ? -12.507 10.411 59.248 1.00 17.34 270 LYS B N 1
ATOM 2397 C CA . LYS B 1 51 ? -13.021 11.783 59.192 1.00 19.88 270 LYS B CA 1
ATOM 2398 C C . LYS B 1 51 ? -14.452 11.856 58.697 1.00 20.82 270 LYS B C 1
ATOM 2399 O O . LYS B 1 51 ? -15.223 12.722 59.152 1.00 21.28 270 LYS B O 1
ATOM 2405 N N . VAL B 1 52 ? -14.810 11.049 57.679 1.00 19.09 271 VAL B N 1
ATOM 2406 C CA . VAL B 1 52 ? -16.154 11.161 57.106 1.00 17.89 271 VAL B CA 1
ATOM 2407 C C . VAL B 1 52 ? -17.105 10.142 57.685 1.00 16.67 271 VAL B C 1
ATOM 2408 O O . VAL B 1 52 ? -18.320 10.202 57.404 1.00 16.94 271 VAL B O 1
ATOM 2412 N N . GLY B 1 53 ? -16.620 9.234 58.539 1.00 18.03 272 GLY B N 1
ATOM 2413 C CA . GLY B 1 53 ? -17.427 8.208 59.151 1.00 18.17 272 GLY B CA 1
ATOM 2414 C C . GLY B 1 53 ? -18.784 8.627 59.700 1.00 16.91 272 GLY B C 1
ATOM 2415 O O . GLY B 1 53 ? -19.763 7.906 59.508 1.00 16.84 272 GLY B O 1
ATOM 2416 N N . PRO B 1 54 ? -18.881 9.772 60.378 1.00 18.22 273 PRO B N 1
ATOM 2417 C CA . PRO B 1 54 ? -20.188 10.203 60.897 1.00 16.56 273 PRO B CA 1
ATOM 2418 C C . PRO B 1 54 ? -21.243 10.453 59.852 1.00 16.62 273 PRO B C 1
ATOM 2419 O O . PRO B 1 54 ? -22.435 10.427 60.192 1.00 17.71 273 PRO B O 1
ATOM 2423 N N . GLU B 1 55 ? -20.845 10.686 58.596 1.00 16.32 274 GLU B N 1
ATOM 2424 C CA . GLU B 1 55 ? -21.788 11.134 57.576 1.00 15.56 274 GLU B CA 1
ATOM 2425 C C . GLU B 1 55 ? -22.204 10.054 56.606 1.00 15.07 274 GLU B C 1
ATOM 2426 O O . GLU B 1 55 ? -23.082 10.310 55.757 1.00 16.35 274 GLU B O 1
ATOM 2432 N N . ILE B 1 56 ? -21.662 8.832 56.744 1.00 15.49 275 ILE B N 1
ATOM 2433 C CA . ILE B 1 56 ? -21.832 7.809 55.708 1.00 14.56 275 ILE B CA 1
ATOM 2434 C C . ILE B 1 56 ? -22.513 6.570 56.238 1.00 15.27 275 ILE B C 1
ATOM 2435 O O . ILE B 1 56 ? -22.402 6.216 57.416 1.00 16.42 275 ILE B O 1
ATOM 2440 N N . CYS B 1 57 ? -23.198 5.848 55.334 1.00 14.16 276 CYS B N 1
ATOM 2441 C CA . CYS B 1 57 ? -23.687 4.510 55.638 1.00 14.01 276 CYS B CA 1
ATOM 2442 C C . CYS B 1 57 ? -22.726 3.414 55.168 1.00 14.33 276 CYS B C 1
ATOM 2443 O O . CYS B 1 57 ? -22.837 2.290 55.637 1.00 15.99 276 CYS B O 1
ATOM 2446 N N . MET B 1 58 ? -21.841 3.724 54.227 1.00 15.95 277 MET B N 1
ATOM 2447 C CA . MET B 1 58 ? -21.018 2.738 53.553 1.00 15.65 277 MET B CA 1
ATOM 2448 C C . MET B 1 58 ? -19.767 3.440 53.070 1.00 14.51 277 MET B C 1
ATOM 2449 O O . MET B 1 58 ? -19.784 4.586 52.614 1.00 15.95 277 MET B O 1
ATOM 2454 N N . LEU B 1 59 ? -18.658 2.709 53.125 1.00 14.56 278 LEU B N 1
ATOM 2455 C CA . LEU B 1 59 ? -17.370 3.148 52.603 1.00 15.60 278 LEU B CA 1
ATOM 2456 C C . LEU B 1 59 ? -16.978 2.169 51.503 1.00 15.52 278 LEU B C 1
ATOM 2457 O O . LEU B 1 59 ? -16.913 0.966 51.767 1.00 15.95 278 LEU B O 1
ATOM 2462 N N . LYS B 1 60 ? -16.746 2.691 50.305 1.00 15.46 279 LYS B N 1
ATOM 2463 C CA . LYS B 1 60 ? -16.457 1.841 49.145 1.00 15.45 279 LYS B CA 1
ATOM 2464 C C . LYS B 1 60 ? -14.966 1.910 48.828 1.00 16.55 279 LYS B C 1
ATOM 2465 O O . LYS B 1 60 ? -14.386 2.998 48.692 1.00 16.94 279 LYS B O 1
ATOM 2471 N N . THR B 1 61 ? -14.335 0.724 48.758 1.00 17.46 280 THR B N 1
ATOM 2472 C CA . THR B 1 61 ? -12.900 0.608 48.588 1.00 15.09 280 THR B CA 1
ATOM 2473 C C . THR B 1 61 ? -12.552 -0.099 47.290 1.00 16.54 280 THR B C 1
ATOM 2474 O O . THR B 1 61 ? -13.348 -0.866 46.757 1.00 18.04 280 THR B O 1
ATOM 2478 N N . HIS B 1 62 ? -11.340 0.176 46.809 1.00 16.26 281 HIS B N 1
ATOM 2479 C CA . HIS B 1 62 ? -10.658 -0.662 45.786 1.00 16.92 281 HIS B CA 1
ATOM 2480 C C . HIS B 1 62 ? -9.359 -1.178 46.413 1.00 16.43 281 HIS B C 1
ATOM 2481 O O . HIS B 1 62 ? -8.304 -0.554 46.294 1.00 17.86 281 HIS B O 1
ATOM 2488 N N . VAL B 1 63 ? -9.448 -2.332 47.060 1.00 17.08 282 VAL B N 1
ATOM 2489 C CA . VAL B 1 63 ? -8.264 -2.810 47.800 1.00 16.64 282 VAL B CA 1
ATOM 2490 C C . VAL B 1 63 ? -7.069 -3.072 46.884 1.00 20.62 282 VAL B C 1
ATOM 2491 O O . VAL B 1 63 ? -5.904 -2.917 47.297 1.00 19.03 282 VAL B O 1
ATOM 2495 N N . ASP B 1 64 ? -7.314 -3.403 45.635 1.00 17.08 283 ASP B N 1
ATOM 2496 C CA . ASP B 1 64 ? -6.244 -3.730 44.701 1.00 17.71 283 ASP B CA 1
ATOM 2497 C C . ASP B 1 64 ? -5.565 -2.522 44.084 1.00 17.23 283 ASP B C 1
ATOM 2498 O O . ASP B 1 64 ? -4.699 -2.692 43.225 1.00 19.34 283 ASP B O 1
ATOM 2503 N N A ILE B 1 65 ? -5.902 -1.290 44.470 0.38 16.47 284 ILE B N 1
ATOM 2504 N N B ILE B 1 65 ? -5.916 -1.300 44.501 0.62 16.40 284 ILE B N 1
ATOM 2505 C CA A ILE B 1 65 ? -5.118 -0.145 44.015 0.38 17.19 284 ILE B CA 1
ATOM 2506 C CA B ILE B 1 65 ? -5.187 -0.123 44.049 0.62 17.15 284 ILE B CA 1
ATOM 2507 C C A ILE B 1 65 ? -4.226 0.432 45.105 0.38 18.86 284 ILE B C 1
ATOM 2508 C C B ILE B 1 65 ? -4.182 0.377 45.100 0.62 18.81 284 ILE B C 1
ATOM 2509 O O A ILE B 1 65 ? -3.537 1.437 44.843 0.38 22.51 284 ILE B O 1
ATOM 2510 O O B ILE B 1 65 ? -3.314 1.200 44.760 0.62 22.96 284 ILE B O 1
ATOM 2519 N N . LEU B 1 66 ? -4.213 -0.163 46.306 1.00 18.76 285 LEU B N 1
ATOM 2520 C CA . LEU B 1 66 ? -3.446 0.388 47.434 1.00 19.79 285 LEU B CA 1
ATOM 2521 C C . LEU B 1 66 ? -2.040 -0.188 47.421 1.00 23.45 285 LEU B C 1
ATOM 2522 O O . LEU B 1 66 ? -1.871 -1.382 47.729 1.00 27.89 285 LEU B O 1
ATOM 2527 N N . PRO B 1 67 ? -1.020 0.648 47.198 1.00 23.26 286 PRO B N 1
ATOM 2528 C CA . PRO B 1 67 ? 0.353 0.091 47.113 1.00 24.96 286 PRO B CA 1
ATOM 2529 C C . PRO B 1 67 ? 0.907 -0.317 48.463 1.00 32.99 286 PRO B C 1
ATOM 2530 O O . PRO B 1 67 ? 1.905 -1.053 48.519 1.00 32.84 286 PRO B O 1
ATOM 2534 N N . ASP B 1 68 ? 0.273 0.117 49.554 1.00 26.54 287 ASP B N 1
ATOM 2535 C CA . ASP B 1 68 ? 0.695 -0.184 50.910 1.00 29.19 287 ASP B CA 1
ATOM 2536 C C . ASP B 1 68 ? -0.295 -1.105 51.615 1.00 24.70 287 ASP B C 1
ATOM 2537 O O . ASP B 1 68 ? -0.401 -1.102 52.838 1.00 29.26 287 ASP B O 1
ATOM 2542 N N . PHE B 1 69 ? -1.048 -1.928 50.857 1.00 23.61 288 PHE B N 1
ATOM 2543 C CA . PHE B 1 69 ? -1.850 -2.963 51.484 1.00 21.91 288 PHE B CA 1
ATOM 2544 C C . PHE B 1 69 ? -0.971 -3.864 52.357 1.00 26.76 288 PHE B C 1
ATOM 2545 O O . PHE B 1 69 ? 0.129 -4.260 51.952 1.00 28.16 288 PHE B O 1
ATOM 2553 N N . THR B 1 70 ? -1.477 -4.220 53.525 1.00 26.15 289 THR B N 1
ATOM 2554 C CA . THR B 1 70 ? -0.793 -5.133 54.423 1.00 27.38 289 THR B CA 1
ATOM 2555 C C . THR B 1 70 ? -1.846 -6.039 55.005 1.00 27.41 289 THR B C 1
ATOM 2556 O O . THR B 1 70 ? -3.042 -5.735 54.933 1.00 28.84 289 THR B O 1
ATOM 2560 N N . PRO B 1 71 ? -1.448 -7.158 55.593 1.00 25.16 290 PRO B N 1
ATOM 2561 C CA . PRO B 1 71 ? -2.419 -8.108 56.122 1.00 23.89 290 PRO B CA 1
ATOM 2562 C C . PRO B 1 71 ? -3.349 -7.565 57.182 1.00 27.11 290 PRO B C 1
ATOM 2563 O O . PRO B 1 71 ? -4.419 -8.152 57.373 1.00 32.56 290 PRO B O 1
ATOM 2567 N N . ASP B 1 72 ? -2.987 -6.494 57.884 1.00 24.72 291 ASP B N 1
ATOM 2568 C CA . ASP B 1 72 ? -3.860 -5.938 58.901 1.00 25.31 291 ASP B CA 1
ATOM 2569 C C . ASP B 1 72 ? -4.787 -4.846 58.379 1.00 24.27 291 ASP B C 1
ATOM 2570 O O . ASP B 1 72 ? -5.546 -4.283 59.184 1.00 23.57 291 ASP B O 1
ATOM 2575 N N . PHE B 1 73 ? -4.772 -4.568 57.074 1.00 23.58 292 PHE B N 1
ATOM 2576 C CA . PHE B 1 73 ? -5.610 -3.505 56.518 1.00 21.35 292 PHE B CA 1
ATOM 2577 C C . PHE B 1 73 ? -7.074 -3.746 56.831 1.00 24.27 292 PHE B C 1
ATOM 2578 O O . PHE B 1 73 ? -7.784 -2.837 57.302 1.00 21.49 292 PHE B O 1
ATOM 2586 N N . GLY B 1 74 ? -7.545 -4.959 56.602 1.00 22.82 293 GLY B N 1
ATOM 2587 C CA . GLY B 1 74 ? -8.960 -5.238 56.783 1.00 22.97 293 GLY B CA 1
ATOM 2588 C C . GLY B 1 74 ? -9.394 -5.042 58.216 1.00 22.80 293 GLY B C 1
ATOM 2589 O O . GLY B 1 74 ? -10.452 -4.462 58.484 1.00 22.78 293 GLY B O 1
ATOM 2590 N N A SER B 1 75 ? -8.578 -5.519 59.161 0.48 22.78 294 SER B N 1
ATOM 2591 N N B SER B 1 75 ? -8.589 -5.514 59.168 0.52 22.77 294 SER B N 1
ATOM 2592 C CA A SER B 1 75 ? -8.916 -5.395 60.570 0.48 22.28 294 SER B CA 1
ATOM 2593 C CA B SER B 1 75 ? -8.985 -5.385 60.563 0.52 22.24 294 SER B CA 1
ATOM 2594 C C A SER B 1 75 ? -8.945 -3.930 60.988 0.48 21.03 294 SER B C 1
ATOM 2595 C C B SER B 1 75 ? -8.951 -3.921 61.001 0.52 21.03 294 SER B C 1
ATOM 2596 O O A SER B 1 75 ? -9.839 -3.512 61.732 0.48 22.40 294 SER B O 1
ATOM 2597 O O B SER B 1 75 ? -9.817 -3.489 61.770 0.52 22.43 294 SER B O 1
ATOM 2602 N N . LYS B 1 76 ? -7.998 -3.139 60.500 1.00 20.17 295 LYS B N 1
ATOM 2603 C CA . LYS B 1 76 ? -7.954 -1.709 60.826 1.00 19.91 295 LYS B CA 1
ATOM 2604 C C . LYS B 1 76 ? -9.153 -0.982 60.227 1.00 19.86 295 LYS B C 1
ATOM 2605 O O . LYS B 1 76 ? -9.773 -0.138 60.901 1.00 18.97 295 LYS B O 1
ATOM 2611 N N . LEU B 1 77 ? -9.549 -1.336 58.988 1.00 18.92 296 LEU B N 1
ATOM 2612 C CA . LEU B 1 77 ? -10.713 -0.670 58.414 1.00 19.58 296 LEU B CA 1
ATOM 2613 C C . LEU B 1 77 ? -11.990 -1.110 59.129 1.00 17.57 296 LEU B C 1
ATOM 2614 O O . LEU B 1 77 ? -12.872 -0.274 59.394 1.00 17.53 296 LEU B O 1
ATOM 2619 N N . ARG B 1 78 ? -12.106 -2.394 59.486 1.00 18.48 297 ARG B N 1
ATOM 2620 C CA . ARG B 1 78 ? -13.244 -2.892 60.250 1.00 17.15 297 ARG B CA 1
ATOM 2621 C C . ARG B 1 78 ? -13.381 -2.159 61.585 1.00 19.41 297 ARG B C 1
ATOM 2622 O O . ARG B 1 78 ? -14.495 -1.842 62.010 1.00 20.19 297 ARG B O 1
ATOM 2630 N N A SER B 1 79 ? -12.256 -1.882 62.243 0.68 18.63 298 SER B N 1
ATOM 2631 N N B SER B 1 79 ? -12.268 -1.857 62.251 0.32 18.75 298 SER B N 1
ATOM 2632 C CA A SER B 1 79 ? -12.324 -1.149 63.500 0.68 20.27 298 SER B CA 1
ATOM 2633 C CA B SER B 1 79 ? -12.385 -1.141 63.519 0.32 20.24 298 S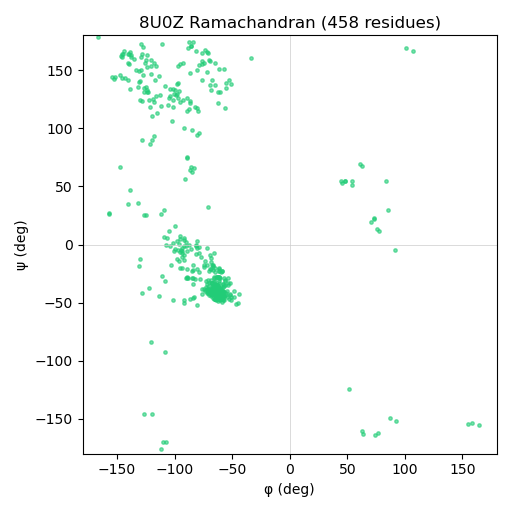ER B CA 1
ATOM 2634 C C A SER B 1 79 ? -12.943 0.224 63.293 0.68 19.15 298 SER B C 1
ATOM 2635 C C B SER B 1 79 ? -12.934 0.269 63.312 0.32 19.18 298 SER B C 1
ATOM 2636 O O A SER B 1 79 ? -13.770 0.644 64.112 0.68 17.24 298 SER B O 1
ATOM 2637 O O B SER B 1 79 ? -13.681 0.773 64.156 0.32 17.52 298 SER B O 1
ATOM 2642 N N . ILE B 1 80 ? -12.573 0.928 62.208 1.00 17.89 299 ILE B N 1
ATOM 2643 C CA . ILE B 1 80 ? -13.131 2.260 61.917 1.00 17.80 299 ILE B CA 1
ATOM 2644 C C . ILE B 1 80 ? -14.613 2.165 61.566 1.00 16.46 299 ILE B C 1
ATOM 2645 O O . ILE B 1 80 ? -15.433 2.988 62.008 1.00 16.73 299 ILE B O 1
ATOM 2650 N N . ALA B 1 81 ? -14.989 1.153 60.794 1.00 16.26 300 ALA B N 1
ATOM 2651 C CA . ALA B 1 81 ? -16.396 0.936 60.462 1.00 16.20 300 ALA B CA 1
ATOM 2652 C C . ALA B 1 81 ? -17.228 0.649 61.700 1.00 19.19 300 ALA B C 1
ATOM 2653 O O . ALA B 1 81 ? -18.378 1.134 61.810 1.00 17.59 300 ALA B O 1
ATOM 2655 N N . GLU B 1 82 ? -16.672 -0.103 62.667 1.00 18.01 301 GLU B N 1
ATOM 2656 C CA . GLU B 1 82 ? -17.404 -0.364 63.893 1.00 18.24 301 GLU B CA 1
ATOM 2657 C C . GLU B 1 82 ? -17.499 0.898 64.737 1.00 18.34 301 GLU B C 1
ATOM 2658 O O . GLU B 1 82 ? -18.557 1.166 65.324 1.00 20.78 301 GLU B O 1
ATOM 2664 N N . LYS B 1 83 ? -16.420 1.669 64.786 1.00 18.17 302 LYS B N 1
ATOM 2665 C CA . LYS B 1 83 ? -16.372 2.906 65.559 1.00 18.82 302 LYS B CA 1
ATOM 2666 C C . LYS B 1 83 ? -17.449 3.877 65.074 1.00 17.97 302 LYS B C 1
ATOM 2667 O O . LYS B 1 83 ? -18.195 4.444 65.881 1.00 21.35 302 LYS B O 1
ATOM 2673 N N . HIS B 1 84 ? -17.566 4.064 63.759 1.00 16.04 303 HIS B N 1
ATOM 2674 C CA . HIS B 1 84 ? -18.479 5.063 63.192 1.00 16.97 303 HIS B CA 1
ATOM 2675 C C . HIS B 1 84 ? -19.790 4.496 62.699 1.00 16.22 303 HIS B C 1
ATOM 2676 O O . HIS B 1 84 ? -20.681 5.291 62.331 1.00 17.49 303 HIS B O 1
ATOM 2683 N N . ASN B 1 85 ? -19.978 3.188 62.745 1.00 16.35 304 ASN B N 1
ATOM 2684 C CA . ASN B 1 85 ? -21.202 2.506 62.315 1.00 15.24 304 ASN B CA 1
ATOM 2685 C C . ASN B 1 85 ? -21.484 2.754 60.826 1.00 16.20 304 ASN B C 1
ATOM 2686 O O . ASN B 1 85 ? -22.433 3.441 60.433 1.00 16.71 304 ASN B O 1
ATOM 2691 N N . PHE B 1 86 ? -20.620 2.171 59.994 1.00 14.85 305 PHE B N 1
ATOM 2692 C CA . PHE B 1 86 ? -20.878 2.086 58.557 1.00 14.94 305 PHE B CA 1
ATOM 2693 C C . PHE B 1 86 ? -20.423 0.725 58.073 1.00 15.99 305 PHE B C 1
ATOM 2694 O O . PHE B 1 86 ? -19.714 -0.023 58.770 1.00 15.77 305 PHE B O 1
ATOM 2702 N N . LEU B 1 87 ? -20.881 0.349 56.870 1.00 15.46 306 LEU B N 1
ATOM 2703 C CA . LEU B 1 87 ? -20.468 -0.910 56.247 1.00 14.03 306 LEU B CA 1
ATOM 2704 C C . LEU B 1 87 ? -19.340 -0.694 55.251 1.00 14.62 306 LEU B C 1
ATOM 2705 O O . LEU B 1 87 ? -19.210 0.363 54.663 1.00 15.01 306 LEU B O 1
ATOM 2710 N N . ILE B 1 88 ? -18.538 -1.744 55.040 1.00 14.64 307 ILE B N 1
ATOM 2711 C CA . ILE B 1 88 ? -17.448 -1.717 54.075 1.00 15.49 307 ILE B CA 1
ATOM 2712 C C . ILE B 1 88 ? -17.902 -2.447 52.811 1.00 12.93 307 ILE B C 1
ATOM 2713 O O . ILE B 1 88 ? -18.364 -3.590 52.884 1.00 15.17 307 ILE B O 1
ATOM 2718 N N . PHE B 1 89 ? -17.805 -1.740 51.683 1.00 13.15 308 PHE B N 1
ATOM 2719 C CA . PHE B 1 89 ? -18.123 -2.300 50.355 1.00 12.99 308 PHE B CA 1
ATOM 2720 C C . PHE B 1 89 ? -16.849 -2.318 49.526 1.00 12.77 308 PHE B C 1
ATOM 2721 O O . PHE B 1 89 ? -16.344 -1.269 49.132 1.00 14.40 308 PHE B O 1
ATOM 2729 N N . GLU B 1 90 ? -16.359 -3.539 49.209 1.00 13.55 309 GLU B N 1
ATOM 2730 C CA . GLU B 1 90 ? -15.222 -3.663 48.309 1.00 13.64 309 GLU B CA 1
ATOM 2731 C C . GLU B 1 90 ? -15.727 -3.747 46.868 1.00 12.89 309 GLU B C 1
ATOM 2732 O O . GLU B 1 90 ? -16.480 -4.688 46.527 1.00 15.02 309 GLU B O 1
ATOM 2738 N N . ASP B 1 91 ? -15.379 -2.731 46.099 1.00 13.06 310 ASP B N 1
ATOM 2739 C CA . ASP B 1 91 ? -15.847 -2.589 44.707 1.00 14.96 310 ASP B CA 1
ATOM 2740 C C . ASP B 1 91 ? -14.969 -3.420 43.772 1.00 14.03 310 ASP B C 1
ATOM 2741 O O . ASP B 1 91 ? -14.290 -2.899 42.883 1.00 16.81 310 ASP B O 1
ATOM 2746 N N . ARG B 1 92 ? -15.072 -4.737 43.971 1.00 14.23 311 ARG B N 1
ATOM 2747 C CA . ARG B 1 92 ? -14.211 -5.704 43.284 1.00 13.99 311 ARG B CA 1
ATOM 2748 C C . ARG B 1 92 ? -14.737 -6.051 41.898 1.00 14.77 311 ARG B C 1
ATOM 2749 O O . ARG B 1 92 ? -13.955 -6.465 41.028 1.00 14.95 311 ARG B O 1
ATOM 2757 N N . LYS B 1 93 ? -16.028 -5.847 41.631 1.00 14.95 312 LYS B N 1
ATOM 2758 C CA . LYS B 1 93 ? -16.625 -6.132 40.306 1.00 14.81 312 LYS B CA 1
ATOM 2759 C C . LYS B 1 93 ? -16.205 -7.524 39.834 1.00 13.43 312 LYS B C 1
ATOM 2760 O O . LYS B 1 93 ? -15.672 -7.688 38.736 1.00 14.32 312 LYS B O 1
ATOM 2766 N N . PHE B 1 94 ? -16.464 -8.531 40.671 1.00 14.30 313 PHE B N 1
ATOM 2767 C CA . PHE B 1 94 ? -16.208 -9.910 40.290 1.00 13.35 313 PHE B CA 1
ATOM 2768 C C . PHE B 1 94 ? -16.890 -10.169 38.964 1.00 13.94 313 PHE B C 1
ATOM 2769 O O . PHE B 1 94 ? -17.991 -9.664 38.697 1.00 14.15 313 PHE B O 1
ATOM 2777 N N . ALA B 1 95 ? -16.221 -10.941 38.113 1.00 13.53 314 ALA B N 1
ATOM 2778 C CA . ALA B 1 95 ? -16.714 -11.100 36.748 1.00 12.81 314 ALA B CA 1
ATOM 2779 C C . ALA B 1 95 ? -16.214 -12.371 36.101 1.00 13.31 314 ALA B C 1
ATOM 2780 O O . ALA B 1 95 ? -16.120 -12.430 34.871 1.00 14.74 314 ALA B O 1
ATOM 2782 N N . ASP B 1 96 ? -15.894 -13.373 36.907 1.00 13.98 315 ASP B N 1
ATOM 2783 C CA . ASP B 1 96 ? -15.341 -14.632 36.389 1.00 13.20 315 ASP B CA 1
ATOM 2784 C C . ASP B 1 96 ? -16.348 -15.747 36.575 1.00 15.63 315 ASP B C 1
ATOM 2785 O O . ASP B 1 96 ? -17.481 -15.534 36.995 1.00 15.31 315 ASP B O 1
ATOM 2790 N N . ILE B 1 97 ? -15.907 -16.967 36.220 1.00 15.88 316 ILE B N 1
ATOM 2791 C CA . ILE B 1 97 ? -16.752 -18.146 36.393 1.00 14.81 316 ILE B CA 1
ATOM 2792 C C . ILE B 1 97 ? -16.896 -18.451 37.884 1.00 14.71 316 ILE B C 1
ATOM 2793 O O . ILE B 1 97 ? -16.082 -18.021 38.730 1.00 15.90 316 ILE B O 1
ATOM 2798 N N . GLY B 1 98 ? -17.956 -19.182 38.216 1.00 16.37 317 GLY B N 1
ATOM 2799 C CA . GLY B 1 98 ? -18.269 -19.462 39.608 1.00 15.68 317 GLY B CA 1
ATOM 2800 C C . GLY B 1 98 ? -17.104 -20.050 40.400 1.00 16.86 317 GLY B C 1
ATOM 2801 O O . GLY B 1 98 ? -16.830 -19.641 41.536 1.00 16.63 317 GLY B O 1
ATOM 2802 N N . ASN B 1 99 ? -16.421 -21.053 39.845 1.00 15.87 318 ASN B N 1
ATOM 2803 C CA . ASN B 1 99 ? -15.370 -21.685 40.637 1.00 15.71 318 ASN B CA 1
ATOM 2804 C C . ASN B 1 99 ? -14.232 -20.726 40.935 1.00 15.54 318 ASN B C 1
ATOM 2805 O O . ASN B 1 99 ? -13.644 -20.756 42.029 1.00 17.48 318 ASN B O 1
ATOM 2810 N N . THR B 1 100 ? -13.883 -19.886 39.984 1.00 14.57 319 THR B N 1
ATOM 2811 C CA . THR B 1 100 ? -12.802 -18.921 40.207 1.00 15.80 319 THR B CA 1
ATOM 2812 C C . THR B 1 100 ? -13.171 -17.873 41.242 1.00 15.05 319 THR B C 1
ATOM 2813 O O . THR B 1 100 ? -12.354 -17.539 42.100 1.00 14.77 319 THR B O 1
ATOM 2817 N N . VAL B 1 101 ? -14.378 -17.334 41.178 1.00 14.48 320 VAL B N 1
ATOM 2818 C CA . VAL B 1 101 ? -14.686 -16.245 42.099 1.00 15.23 320 VAL B CA 1
ATOM 2819 C C . VAL B 1 101 ? -14.715 -16.714 43.541 1.00 14.93 320 VAL B C 1
ATOM 2820 O O . VAL B 1 101 ? -14.459 -15.897 44.437 1.00 15.87 320 VAL B O 1
ATOM 2824 N N A THR B 1 102 ? -15.018 -17.989 43.813 0.38 15.90 321 THR B N 1
ATOM 2825 N N B THR B 1 102 ? -15.009 -18.003 43.800 0.62 15.86 321 THR B N 1
ATOM 2826 C CA A THR B 1 102 ? -14.970 -18.434 45.207 0.38 17.32 321 THR B CA 1
ATOM 2827 C CA B THR B 1 102 ? -14.943 -18.517 45.176 0.62 17.37 321 THR B CA 1
ATOM 2828 C C A THR B 1 102 ? -13.580 -18.196 45.799 0.38 18.69 321 THR B C 1
ATOM 2829 C C B THR B 1 102 ? -13.580 -18.194 45.782 0.62 18.70 321 THR B C 1
ATOM 2830 O O A THR B 1 102 ? -13.462 -17.721 46.939 0.38 18.27 321 THR B O 1
ATOM 2831 O O B THR B 1 102 ? -13.487 -17.639 46.893 0.62 18.22 321 THR B O 1
ATOM 2838 N N . MET B 1 103 ? -12.528 -18.447 45.011 1.00 17.12 322 MET B N 1
ATOM 2839 C CA . MET B 1 103 ? -11.162 -18.275 45.493 1.00 16.95 322 MET B CA 1
ATOM 2840 C C . MET B 1 103 ? -10.770 -16.810 45.536 1.00 17.24 322 MET B C 1
ATOM 2841 O O . MET B 1 103 ? -10.071 -16.378 46.469 1.00 17.13 322 MET B O 1
ATOM 2846 N N . GLN B 1 104 ? -11.265 -16.001 44.585 1.00 14.94 323 GLN B N 1
ATOM 2847 C CA . GLN B 1 104 ? -10.976 -14.575 44.582 1.00 14.56 323 GLN B CA 1
ATOM 2848 C C . GLN B 1 104 ? -11.660 -13.841 45.718 1.00 14.63 323 GLN B C 1
ATOM 2849 O O . GLN B 1 104 ? -11.220 -12.749 46.083 1.00 15.82 323 GLN B O 1
ATOM 2855 N N . TYR B 1 105 ? -12.734 -14.400 46.246 1.00 15.02 324 TYR B N 1
ATOM 2856 C CA . TYR B 1 105 ? -13.488 -13.764 47.316 1.00 13.71 324 TYR B CA 1
ATOM 2857 C C . TYR B 1 105 ? -12.981 -14.222 48.676 1.00 16.01 324 TYR B C 1
ATOM 2858 O O . TYR B 1 105 ? -12.762 -13.393 49.566 1.00 16.70 324 TYR B O 1
ATOM 2867 N N . GLU B 1 106 ? -12.814 -15.538 48.842 1.00 15.91 325 GLU B N 1
ATOM 2868 C CA . GLU B 1 106 ? -12.463 -16.086 50.157 1.00 18.55 325 GLU B CA 1
ATOM 2869 C C . GLU B 1 106 ? -10.969 -15.988 50.430 1.00 19.54 325 GLU B C 1
ATOM 2870 O O . GLU B 1 106 ? -10.565 -15.799 51.589 1.00 22.01 325 GLU B O 1
ATOM 2876 N N . GLY B 1 107 ? -10.151 -16.041 49.422 1.00 17.00 326 GLY B N 1
ATOM 2877 C CA . GLY B 1 107 ? -8.749 -16.322 49.654 1.00 19.19 326 GLY B CA 1
ATOM 2878 C C . GLY B 1 107 ? -7.818 -15.294 49.035 1.00 17.47 326 GLY B C 1
ATOM 2879 O O . GLY B 1 107 ? -8.064 -14.091 49.022 1.00 18.00 326 GLY B O 1
ATOM 2880 N N . GLY B 1 108 ? -6.661 -15.793 48.585 1.00 17.30 327 GLY B N 1
ATOM 2881 C CA . GLY B 1 108 ? -5.609 -14.928 48.097 1.00 17.21 327 GLY B CA 1
ATOM 2882 C C . GLY B 1 108 ? -5.053 -14.009 49.174 1.00 17.12 327 GLY B C 1
ATOM 2883 O O . GLY B 1 108 ? -5.220 -14.249 50.383 1.00 19.99 327 GLY B O 1
ATOM 2884 N N . ILE B 1 109 ? -4.359 -12.977 48.716 1.00 16.95 328 ILE B N 1
ATOM 2885 C CA . ILE B 1 109 ? -3.755 -12.033 49.666 1.00 18.71 328 ILE B CA 1
ATOM 2886 C C . ILE B 1 109 ? -4.820 -11.161 50.332 1.00 19.00 328 ILE B C 1
ATOM 2887 O O . ILE B 1 109 ? -4.681 -10.759 51.497 1.00 21.14 328 ILE B O 1
ATOM 2892 N N . PHE B 1 110 ? -5.906 -10.815 49.616 1.00 16.20 329 PHE B N 1
ATOM 2893 C CA . PHE B 1 110 ? -6.790 -9.803 50.186 1.00 16.62 329 PHE B CA 1
ATOM 2894 C C . PHE B 1 110 ? -7.785 -10.396 51.163 1.00 16.59 329 PHE B C 1
ATOM 2895 O O . PHE B 1 110 ? -8.248 -9.685 52.074 1.00 18.24 329 PHE B O 1
ATOM 2903 N N . LYS B 1 111 ? -8.175 -11.657 50.999 1.00 16.08 330 LYS B N 1
ATOM 2904 C CA . LYS B 1 111 ? -9.201 -12.293 51.827 1.00 17.96 330 LYS B CA 1
ATOM 2905 C C . LYS B 1 111 ? -10.417 -11.383 52.017 1.00 16.52 330 LYS B C 1
ATOM 2906 O O . LYS B 1 111 ? -10.901 -11.153 53.139 1.00 18.09 330 LYS B O 1
ATOM 2912 N N . ILE B 1 112 ? -10.956 -10.917 50.884 1.00 15.59 331 ILE B N 1
ATOM 2913 C CA . ILE B 1 112 ? -12.032 -9.928 50.862 1.00 14.50 331 ILE B CA 1
ATOM 2914 C C . ILE B 1 112 ? -13.204 -10.348 51.749 1.00 16.56 331 ILE B C 1
ATOM 2915 O O . ILE B 1 112 ? -13.754 -9.508 52.498 1.00 16.63 331 ILE B O 1
ATOM 2920 N N . LEU B 1 113 ? -13.606 -11.634 51.718 1.00 15.91 332 LEU B N 1
ATOM 2921 C CA . LEU B 1 113 ? -14.709 -12.138 52.534 1.00 15.96 332 LEU B CA 1
ATOM 2922 C C . LEU B 1 113 ? -14.543 -11.790 54.017 1.00 17.48 332 LEU B C 1
ATOM 2923 O O . LEU B 1 113 ? -15.535 -11.597 54.728 1.00 16.48 332 LEU B O 1
ATOM 2928 N N . ASP B 1 114 ? -13.304 -11.746 54.506 1.00 17.93 333 ASP B N 1
ATOM 2929 C CA . ASP B 1 114 ? -13.099 -11.562 55.940 1.00 18.36 333 ASP B CA 1
ATOM 2930 C C . ASP B 1 114 ? -13.360 -10.156 56.427 1.00 19.89 333 ASP B C 1
ATOM 2931 O O . ASP B 1 114 ? -13.560 -9.982 57.646 1.00 20.76 333 ASP B O 1
ATOM 2936 N N . TRP B 1 115 ? -13.356 -9.138 55.568 1.00 15.44 334 TRP B N 1
ATOM 2937 C CA . TRP B 1 115 ? -13.492 -7.759 56.034 1.00 16.54 334 TRP B CA 1
ATOM 2938 C C . TRP B 1 115 ? -14.529 -6.930 55.285 1.00 17.38 334 TRP B C 1
ATOM 2939 O O . TRP B 1 115 ? -14.876 -5.854 55.764 1.00 18.81 334 TRP B O 1
ATOM 2950 N N . ALA B 1 116 ? -14.952 -7.323 54.087 1.00 16.99 335 ALA B N 1
ATOM 2951 C CA . ALA B 1 116 ? -15.935 -6.515 53.347 1.00 15.09 335 ALA B CA 1
ATOM 2952 C C . ALA B 1 116 ? -17.343 -7.035 53.666 1.00 15.35 335 ALA B C 1
ATOM 2953 O O . ALA B 1 116 ? -17.665 -8.221 53.487 1.00 16.69 335 ALA B O 1
ATOM 2955 N N . ASP B 1 117 ? -18.215 -6.146 54.148 1.00 14.37 336 ASP B N 1
ATOM 2956 C CA . ASP B 1 117 ? -19.609 -6.536 54.341 1.00 14.05 336 ASP B CA 1
ATOM 2957 C C . ASP B 1 117 ? -20.311 -6.811 53.002 1.00 13.40 336 ASP B C 1
ATOM 2958 O O . ASP B 1 117 ? -21.147 -7.720 52.913 1.00 14.77 336 ASP B O 1
ATOM 2963 N N . ILE B 1 118 ? -19.986 -5.990 52.007 1.00 13.32 337 ILE B N 1
ATOM 2964 C CA . ILE B 1 118 ? -20.663 -6.024 50.711 1.00 14.07 337 ILE B CA 1
ATOM 2965 C C . ILE B 1 118 ? -19.590 -6.072 49.657 1.00 13.33 337 ILE B C 1
ATOM 2966 O O . ILE B 1 118 ? -18.554 -5.407 49.758 1.00 13.96 337 ILE B O 1
ATOM 2971 N N . VAL B 1 119 ? -19.863 -6.867 48.615 1.00 14.43 338 VAL B N 1
ATOM 2972 C CA . VAL B 1 119 ? -19.094 -6.829 47.385 1.00 14.12 338 VAL B CA 1
ATOM 2973 C C . VAL B 1 119 ? -20.077 -6.651 46.237 1.00 13.37 338 VAL B C 1
ATOM 2974 O O . VAL B 1 119 ? -21.297 -6.759 46.429 1.00 14.04 338 VAL B O 1
ATOM 2978 N N . ASN B 1 120 ? -19.539 -6.383 45.034 1.00 12.73 339 ASN B N 1
ATOM 2979 C CA . ASN B 1 120 ? -20.402 -6.345 43.857 1.00 12.90 339 ASN B CA 1
ATOM 2980 C C . ASN B 1 120 ? -19.883 -7.329 42.813 1.00 13.37 339 ASN B C 1
ATOM 2981 O O . ASN B 1 120 ? -18.709 -7.739 42.814 1.00 14.64 339 ASN B O 1
ATOM 2986 N N . ALA B 1 121 ? -20.765 -7.640 41.860 1.00 13.40 340 ALA B N 1
ATOM 2987 C CA . ALA B 1 121 ? -20.440 -8.559 40.770 1.00 13.81 340 ALA B CA 1
ATOM 2988 C C . ALA B 1 121 ? -21.153 -8.104 39.519 1.00 13.80 340 ALA B C 1
ATOM 2989 O O . ALA B 1 121 ? -22.318 -7.663 39.567 1.00 14.81 340 ALA B O 1
ATOM 2991 N N . HIS B 1 122 ? -20.480 -8.260 38.387 1.00 13.18 341 HIS B N 1
ATOM 2992 C CA . HIS B 1 122 ? -21.180 -8.211 37.109 1.00 13.06 341 HIS B CA 1
ATOM 2993 C C . HIS B 1 122 ? -21.957 -9.507 36.925 1.00 12.50 341 HIS B C 1
ATOM 2994 O O . HIS B 1 122 ? -21.630 -10.575 37.472 1.00 14.80 341 HIS B O 1
ATOM 3001 N N . ILE B 1 123 ? -23.014 -9.432 36.080 1.00 13.58 342 ILE B N 1
ATOM 3002 C CA . ILE B 1 123 ? -23.775 -10.628 35.734 1.00 12.96 342 ILE B CA 1
ATOM 3003 C C . ILE B 1 123 ? -23.304 -11.267 34.426 1.00 13.73 342 ILE B C 1
ATOM 3004 O O . ILE B 1 123 ? -23.808 -12.352 34.065 1.00 14.16 342 ILE B O 1
ATOM 3009 N N . VAL B 1 124 ? -22.386 -10.630 33.707 1.00 13.03 343 VAL B N 1
ATOM 3010 C CA . VAL B 1 124 ? -22.004 -11.077 32.369 1.00 12.83 343 VAL B CA 1
ATOM 3011 C C . VAL B 1 124 ? -21.578 -12.544 32.313 1.00 13.42 343 VAL B C 1
ATOM 3012 O O . VAL B 1 124 ? -21.859 -13.219 31.303 1.00 15.50 343 VAL B O 1
ATOM 3016 N N . SER B 1 125 ? -20.922 -13.079 33.343 1.00 13.07 344 SER B N 1
ATOM 3017 C CA . SER B 1 125 ? -20.498 -14.478 33.287 1.00 13.60 344 SER B CA 1
ATOM 3018 C C . SER B 1 125 ? -21.606 -15.460 33.627 1.00 15.70 344 SER B C 1
ATOM 3019 O O . SER B 1 125 ? -21.383 -16.671 33.614 1.00 16.73 344 SER B O 1
ATOM 3022 N N . GLY B 1 126 ? -22.804 -14.990 33.931 1.00 14.88 345 GLY B N 1
ATOM 3023 C CA . GLY B 1 126 ? -23.929 -15.853 34.155 1.00 15.87 345 GLY B CA 1
ATOM 3024 C C . GLY B 1 126 ? -24.186 -16.030 35.643 1.00 16.53 345 GLY B C 1
ATOM 3025 O O . GLY B 1 126 ? -23.374 -15.628 36.481 1.00 17.72 345 GLY B O 1
ATOM 3026 N N . PRO B 1 127 ? -25.321 -16.612 36.012 1.00 16.52 346 PRO B N 1
ATOM 3027 C CA . PRO B 1 127 ? -25.699 -16.679 37.429 1.00 16.87 346 PRO B CA 1
ATOM 3028 C C . PRO B 1 127 ? -24.827 -17.582 38.258 1.00 17.91 346 PRO B C 1
ATOM 3029 O O . PRO B 1 127 ? -24.885 -17.494 39.504 1.00 18.19 346 PRO B O 1
ATOM 3033 N N . GLY B 1 128 ? -23.977 -18.405 37.647 1.00 17.36 347 GLY B N 1
ATOM 3034 C CA . GLY B 1 128 ? -23.027 -19.158 38.442 1.00 19.02 347 GLY B CA 1
ATOM 3035 C C . GLY B 1 128 ? -22.087 -18.283 39.259 1.00 17.38 347 GLY B C 1
ATOM 3036 O O . GLY B 1 128 ? -21.543 -18.744 40.281 1.00 17.51 347 GLY B O 1
ATOM 3037 N N . ILE B 1 129 ? -21.884 -17.031 38.844 1.00 15.35 348 ILE B N 1
ATOM 3038 C CA . ILE B 1 129 ? -21.048 -16.143 39.663 1.00 14.87 348 ILE B CA 1
ATOM 3039 C C . ILE B 1 129 ? -21.684 -15.912 41.021 1.00 16.03 348 ILE B C 1
ATOM 3040 O O . ILE B 1 129 ? -20.984 -15.817 42.049 1.00 15.15 348 ILE B O 1
ATOM 3045 N N . VAL B 1 130 ? -23.016 -15.785 41.052 1.00 15.26 349 VAL B N 1
ATOM 3046 C CA . VAL B 1 130 ? -23.717 -15.600 42.315 1.00 15.36 349 VAL B CA 1
ATOM 3047 C C . VAL B 1 130 ? -23.628 -16.860 43.151 1.00 17.19 349 VAL B C 1
ATOM 3048 O O . VAL B 1 130 ? -23.389 -16.784 44.360 1.00 16.58 349 VAL B O 1
ATOM 3052 N N . ASP B 1 131 ? -23.805 -18.024 42.526 1.00 16.10 350 ASP B N 1
ATOM 3053 C CA . ASP B 1 131 ? -23.677 -19.284 43.262 1.00 17.62 350 ASP B CA 1
ATOM 3054 C C . ASP B 1 131 ? -22.283 -19.388 43.873 1.00 16.45 350 ASP B C 1
ATOM 3055 O O . ASP B 1 131 ? -22.136 -19.835 45.021 1.00 17.78 350 ASP B O 1
ATOM 3060 N N . GLY B 1 132 ? -21.251 -18.983 43.147 1.00 16.72 351 GLY B N 1
ATOM 3061 C CA . GLY B 1 132 ? -19.905 -19.132 43.689 1.00 17.22 351 GLY B CA 1
ATOM 3062 C C . GLY B 1 132 ? -19.612 -18.157 44.814 1.00 17.22 351 GLY B C 1
ATOM 3063 O O . GLY B 1 132 ? -19.028 -18.538 45.819 1.00 17.72 351 GLY B O 1
ATOM 3064 N N . LEU B 1 133 ? -20.032 -16.897 44.681 1.00 16.04 352 LEU B N 1
ATOM 3065 C CA . LEU B 1 133 ? -19.821 -15.964 45.791 1.00 14.85 352 LEU B CA 1
ATOM 3066 C C . LEU B 1 133 ? -20.671 -16.326 46.995 1.00 16.47 352 LEU B C 1
ATOM 3067 O O . LEU B 1 133 ? -20.226 -16.143 48.145 1.00 16.08 352 LEU B O 1
ATOM 3072 N N . LYS B 1 134 ? -21.876 -16.866 46.767 1.00 15.50 353 LYS B N 1
ATOM 3073 C CA . LYS B 1 134 ? -22.755 -17.199 47.883 1.00 15.80 353 LYS B CA 1
ATOM 3074 C C . LYS B 1 134 ? -22.202 -18.350 48.735 1.00 17.54 353 LYS B C 1
ATOM 3075 O O . LYS B 1 134 ? -22.477 -18.406 49.936 1.00 17.90 353 LYS B O 1
ATOM 3081 N N A LEU B 1 135 ? -21.412 -19.249 48.143 0.50 17.26 354 LEU B N 1
ATOM 3082 N N B LEU B 1 135 ? -21.439 -19.259 48.124 0.50 17.27 354 LEU B N 1
ATOM 3083 C CA A LEU B 1 135 ? -20.957 -20.424 48.884 0.50 19.35 354 LEU B CA 1
ATOM 3084 C CA B LEU B 1 135 ? -20.990 -20.468 48.812 0.50 19.37 354 LEU B CA 1
ATOM 3085 C C A LEU B 1 135 ? -20.254 -20.034 50.178 0.50 20.91 354 LEU B C 1
ATOM 3086 C C B LEU B 1 135 ? -20.415 -20.155 50.187 0.50 21.16 354 LEU B C 1
ATOM 3087 O O A LEU B 1 135 ? -20.565 -20.581 51.237 0.50 24.12 354 LEU B O 1
ATOM 3088 O O B LEU B 1 135 ? -20.846 -20.733 51.195 0.50 22.61 354 LEU B O 1
ATOM 3097 N N A LYS B 1 136 ? -19.314 -19.078 50.117 0.50 22.16 355 LYS B N 1
ATOM 3098 N N B LYS B 1 136 ? -19.479 -19.203 50.252 0.50 22.71 355 LYS B N 1
ATOM 3099 C CA A LYS B 1 136 ? -18.650 -18.639 51.343 0.50 25.32 355 LYS B CA 1
ATOM 3100 C CA B LYS B 1 136 ? -18.944 -18.789 51.541 0.50 24.01 355 LYS B CA 1
ATOM 3101 C C A LYS B 1 136 ? -19.207 -17.337 51.896 0.50 21.10 355 LYS B C 1
ATOM 3102 C C B LYS B 1 136 ? -19.445 -17.424 51.991 0.50 21.87 355 LYS B C 1
ATOM 3103 O O A LYS B 1 136 ? -19.041 -17.062 53.088 0.50 24.11 355 LYS B O 1
ATOM 3104 O O B LYS B 1 136 ? -19.492 -17.181 53.204 0.50 22.66 355 LYS B O 1
ATOM 3115 N N . GLY B 1 137 ? -19.921 -16.563 51.076 1.00 18.38 356 GLY B N 1
ATOM 3116 C CA . GLY B 1 137 ? -20.462 -15.292 51.539 1.00 18.99 356 GLY B CA 1
ATOM 3117 C C . GLY B 1 137 ? -21.684 -15.430 52.418 1.00 16.81 356 GLY B C 1
ATOM 3118 O O . GLY B 1 137 ? -21.829 -14.693 53.409 1.00 18.46 356 GLY B O 1
ATOM 3119 N N . LEU B 1 138 ? -22.617 -16.282 52.028 1.00 16.99 357 LEU B N 1
ATOM 3120 C CA . LEU B 1 138 ? -23.865 -16.368 52.776 1.00 19.03 357 LEU B CA 1
ATOM 3121 C C . LEU B 1 138 ? -23.691 -16.933 54.194 1.00 20.12 357 LEU B C 1
ATOM 3122 O O . LEU B 1 138 ? -24.282 -16.374 55.135 1.00 20.77 357 LEU B O 1
ATOM 3127 N N . PRO B 1 139 ? -22.880 -17.976 54.412 1.00 19.86 358 PRO B N 1
ATOM 3128 C CA . PRO B 1 139 ? -22.670 -18.417 55.808 1.00 22.63 358 PRO B CA 1
ATOM 3129 C C . PRO B 1 139 ? -22.070 -17.331 56.688 1.00 23.43 358 PRO B C 1
ATOM 3130 O O . PRO B 1 139 ? -22.323 -17.323 57.909 1.00 23.31 358 PRO B O 1
ATOM 3134 N N A ARG B 1 140 ? -21.300 -16.404 56.123 0.57 19.10 359 ARG B N 1
ATOM 3135 N N B ARG B 1 140 ? -21.312 -16.416 56.099 0.43 19.16 359 ARG B N 1
ATOM 3136 C CA A ARG B 1 140 ? -20.682 -15.307 56.846 0.57 19.20 359 ARG B CA 1
ATOM 3137 C CA B ARG B 1 140 ? -20.644 -15.307 56.746 0.43 19.21 359 ARG B CA 1
ATOM 3138 C C A ARG B 1 140 ? -21.637 -14.132 57.023 0.57 18.47 359 ARG B C 1
ATOM 3139 C C B ARG B 1 140 ? -21.548 -14.082 56.863 0.43 18.34 359 ARG B C 1
ATOM 3140 O O A ARG B 1 140 ? -21.323 -13.196 57.763 0.57 22.24 359 ARG B O 1
ATOM 3141 O O B ARG B 1 140 ? -21.096 -13.056 57.391 0.43 20.89 359 ARG B O 1
ATOM 3156 N N . GLY B 1 141 ? -22.799 -14.174 56.377 1.00 17.29 360 GLY B N 1
ATOM 3157 C CA . GLY B 1 141 ? -23.801 -13.106 56.503 1.00 17.64 360 GLY B CA 1
ATOM 3158 C C . GLY B 1 141 ? -23.566 -11.911 55.601 1.00 16.51 360 GLY B C 1
ATOM 3159 O O . GLY B 1 141 ? -24.123 -10.843 55.859 1.00 17.97 360 GLY B O 1
ATOM 3160 N N . ARG B 1 142 ? -22.689 -12.038 54.609 1.00 15.46 361 ARG B N 1
ATOM 3161 C CA . ARG B 1 142 ? -22.350 -10.964 53.693 1.00 14.63 361 ARG B CA 1
ATOM 3162 C C . ARG B 1 142 ? -23.481 -10.717 52.694 1.00 15.36 361 ARG B C 1
ATOM 3163 O O . ARG B 1 142 ? -24.390 -11.529 52.549 1.00 15.80 361 ARG B O 1
ATOM 3171 N N . GLY B 1 143 ? -23.368 -9.581 51.994 1.00 14.68 362 GLY B N 1
ATOM 3172 C CA . GLY B 1 143 ? -24.331 -9.229 50.954 1.00 13.98 362 GLY B CA 1
ATOM 3173 C C . GLY B 1 143 ? -23.619 -8.943 49.644 1.00 14.31 362 GLY B C 1
ATOM 3174 O O . GLY B 1 143 ? -22.472 -8.501 49.587 1.00 14.90 362 GLY B O 1
ATOM 3175 N N . LEU B 1 144 ? -24.395 -9.112 48.550 1.00 14.27 363 LEU B N 1
ATOM 3176 C CA . LEU B 1 144 ? -23.885 -8.863 47.198 1.00 14.48 363 LEU B CA 1
ATOM 3177 C C . LEU B 1 144 ? -24.755 -7.841 46.461 1.00 13.74 363 LEU B C 1
ATOM 3178 O O . LEU B 1 144 ? -25.993 -7.920 46.503 1.00 13.66 363 LEU B O 1
ATOM 3183 N N . LEU B 1 145 ? -24.117 -6.862 45.826 1.00 13.19 364 LEU B N 1
ATOM 3184 C CA . LEU B 1 145 ? -24.788 -5.939 44.882 1.00 13.35 364 LEU B CA 1
ATOM 3185 C C . LEU B 1 145 ? -24.481 -6.364 43.457 1.00 14.52 364 LEU B C 1
ATOM 3186 O O . LEU B 1 145 ? -23.319 -6.650 43.131 1.00 15.34 364 LEU B O 1
ATOM 3191 N N . LEU B 1 146 ? -25.514 -6.416 42.577 1.00 13.28 365 LEU B N 1
ATOM 3192 C CA . LEU B 1 146 ? -25.301 -6.748 41.186 1.00 12.43 365 LEU B CA 1
ATOM 3193 C C . LEU B 1 146 ? -25.210 -5.495 40.366 1.00 12.40 365 LEU B C 1
ATOM 3194 O O . LEU B 1 146 ? -26.008 -4.552 40.547 1.00 13.90 365 LEU B O 1
ATOM 3199 N N . LEU B 1 147 ? -24.278 -5.468 39.416 1.00 13.40 366 LEU B N 1
ATOM 3200 C CA . LEU B 1 147 ? -24.115 -4.315 38.540 1.00 12.86 366 LEU B CA 1
ATOM 3201 C C . LEU B 1 147 ? -25.171 -4.380 37.435 1.00 15.22 366 LEU B C 1
ATOM 3202 O O . LEU B 1 147 ? -24.987 -4.988 36.377 1.00 17.18 366 LEU B O 1
ATOM 3207 N N . ALA B 1 148 ? -26.295 -3.699 37.659 1.00 14.15 367 ALA B N 1
ATOM 3208 C CA . ALA B 1 148 ? -27.401 -3.746 36.694 1.00 15.37 367 ALA B CA 1
ATOM 3209 C C . ALA B 1 148 ? -27.269 -2.647 35.654 1.00 15.19 367 ALA B C 1
ATOM 3210 O O . ALA B 1 148 ? -27.757 -2.830 34.533 1.00 15.11 367 ALA B O 1
ATOM 3212 N N . GLU B 1 149 ? -26.647 -1.515 35.990 1.00 14.11 368 GLU B N 1
ATOM 3213 C CA . GLU B 1 149 ? -26.415 -0.403 35.100 1.00 15.92 368 GLU B CA 1
ATOM 3214 C C . GLU B 1 149 ? -25.069 0.192 35.496 1.00 20.70 368 GLU B C 1
ATOM 3215 O O . GLU B 1 149 ? -24.505 -0.115 36.590 1.00 24.43 368 GLU B O 1
ATOM 3221 N N . MET B 1 150 ? -24.489 0.965 34.589 1.00 21.72 369 MET B N 1
ATOM 3222 C CA . MET B 1 150 ? -23.226 1.611 34.924 1.00 24.32 369 MET B CA 1
ATOM 3223 C C . MET B 1 150 ? -23.233 3.059 34.485 1.00 26.69 369 MET B C 1
ATOM 3224 O O . MET B 1 150 ? -23.985 3.433 33.583 1.00 24.12 369 MET B O 1
ATOM 3229 N N . SER B 1 151 ? -22.341 3.862 35.099 1.00 26.12 370 SER B N 1
ATOM 3230 C CA . SER B 1 151 ? -22.265 5.296 34.758 1.00 27.87 370 SER B CA 1
ATOM 3231 C C . SER B 1 151 ? -21.370 5.627 33.555 1.00 29.68 370 SER B C 1
ATOM 3232 O O . SER B 1 151 ? -21.339 6.786 33.152 1.00 34.75 370 SER B O 1
ATOM 3235 N N . SER B 1 152 ? -20.664 4.662 32.943 1.00 24.96 371 SER B N 1
ATOM 3236 C CA . SER B 1 152 ? -19.646 4.978 31.939 1.00 24.54 371 SER B CA 1
ATOM 3237 C C . SER B 1 152 ? -20.180 4.974 30.507 1.00 24.15 371 SER B C 1
ATOM 3238 O O . SER B 1 152 ? -21.127 4.274 30.159 1.00 29.06 371 SER B O 1
ATOM 3241 N N . SER B 1 153 ? -19.491 5.703 29.645 1.00 24.97 372 SER B N 1
ATOM 3242 C CA . SER B 1 153 ? -19.958 5.926 28.284 1.00 25.06 372 SER B CA 1
ATOM 3243 C C . SER B 1 153 ? -19.928 4.648 27.436 1.00 26.07 372 SER B C 1
ATOM 3244 O O . SER B 1 153 ? -18.906 3.936 27.385 1.00 26.90 372 SER B O 1
ATOM 3247 N N . GLY B 1 154 ? -21.022 4.390 26.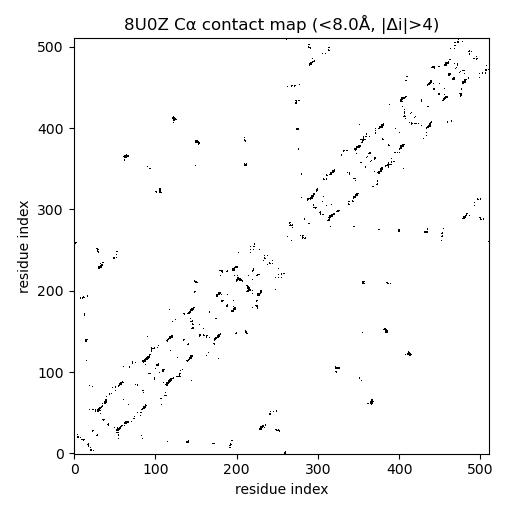713 1.00 26.52 373 GLY B N 1
ATOM 3248 C CA . GLY B 1 154 ? -21.082 3.267 25.790 1.00 22.88 373 GLY B CA 1
ATOM 3249 C C . GLY B 1 154 ? -21.133 1.889 26.450 1.00 20.77 373 GLY B C 1
ATOM 3250 O O . GLY B 1 154 ? -20.897 0.846 25.789 1.00 20.35 373 GLY B O 1
ATOM 3251 N N . ASN B 1 155 ? -21.513 1.849 27.718 1.00 20.29 374 ASN B N 1
ATOM 3252 C CA . ASN B 1 155 ? -21.535 0.569 28.422 1.00 18.14 374 ASN B CA 1
ATOM 3253 C C . ASN B 1 155 ? -22.697 -0.296 27.926 1.00 19.54 374 ASN B C 1
ATOM 3254 O O . ASN B 1 155 ? -23.642 0.178 27.263 1.00 19.52 374 ASN B O 1
ATOM 3259 N N . PHE B 1 156 ? -22.660 -1.584 28.262 1.00 15.77 375 PHE B N 1
ATOM 3260 C CA . PHE B 1 156 ? -23.618 -2.571 27.783 1.00 14.94 375 PHE B CA 1
ATOM 3261 C C . PHE B 1 156 ? -24.565 -3.048 28.878 1.00 15.31 375 PHE B C 1
ATOM 3262 O O . PHE B 1 156 ? -25.344 -3.993 28.677 1.00 17.05 375 PHE B O 1
ATOM 3270 N N . ALA B 1 157 ? -24.487 -2.409 30.055 1.00 15.88 376 ALA B N 1
ATOM 3271 C CA . ALA B 1 157 ? -25.387 -2.741 31.161 1.00 16.37 376 ALA B CA 1
ATOM 3272 C C . ALA B 1 157 ? -26.652 -1.913 31.006 1.00 16.88 376 ALA B C 1
ATOM 3273 O O . ALA B 1 157 ? -26.899 -0.956 31.734 1.00 18.68 376 ALA B O 1
ATOM 3275 N N A LYS B 1 158 ? -27.469 -2.343 30.053 0.46 17.52 377 LYS B N 1
ATOM 3276 N N B LYS B 1 158 ? -27.446 -2.321 30.019 0.54 17.53 377 LYS B N 1
ATOM 3277 C CA A LYS B 1 158 ? -28.639 -1.600 29.610 0.46 18.85 377 LYS B CA 1
ATOM 3278 C CA B LYS B 1 158 ? -28.622 -1.579 29.573 0.54 18.85 377 LYS B CA 1
ATOM 3279 C C A LYS B 1 158 ? -29.717 -2.614 29.254 0.46 17.94 377 LYS B C 1
ATOM 3280 C C B LYS B 1 158 ? -29.674 -2.577 29.118 0.54 18.07 377 LYS B C 1
ATOM 3281 O O A LYS B 1 158 ? -29.461 -3.806 29.115 0.46 17.41 377 LYS B O 1
ATOM 3282 O O B LYS B 1 158 ? -29.359 -3.709 28.744 0.54 17.02 377 LYS B O 1
ATOM 3293 N N . GLY B 1 159 ? -30.942 -2.122 29.079 1.00 18.36 378 GLY B N 1
ATOM 3294 C CA . GLY B 1 159 ? -31.957 -2.890 28.383 1.00 19.60 378 GLY B CA 1
ATOM 3295 C C . GLY B 1 159 ? -32.212 -4.243 28.971 1.00 18.56 378 GLY B C 1
ATOM 3296 O O . GLY B 1 159 ? -32.473 -4.379 30.170 1.00 17.05 378 GLY B O 1
ATOM 3297 N N . ASP B 1 160 ? -32.173 -5.278 28.111 1.00 18.68 379 ASP B N 1
ATOM 3298 C CA . ASP B 1 160 ? -32.440 -6.633 28.544 1.00 18.68 379 ASP B CA 1
ATOM 3299 C C . ASP B 1 160 ? -31.389 -7.103 29.540 1.00 15.64 379 ASP B C 1
ATOM 3300 O O . ASP B 1 160 ? -31.696 -7.933 30.387 1.00 17.32 379 ASP B O 1
ATOM 3305 N N . TYR B 1 161 ? -30.159 -6.569 29.463 1.00 16.66 380 TYR B N 1
ATOM 3306 C CA . TYR B 1 161 ? -29.124 -6.988 30.427 1.00 13.79 380 TYR B CA 1
ATOM 3307 C C . TYR B 1 161 ? -29.506 -6.521 31.835 1.00 14.63 380 TYR B C 1
ATOM 3308 O O . TYR B 1 161 ? -29.473 -7.292 32.799 1.00 14.77 380 TYR B O 1
ATOM 3317 N N . THR B 1 162 ? -29.934 -5.255 31.943 1.00 14.20 381 THR B N 1
ATOM 3318 C CA . THR B 1 162 ? -30.409 -4.751 33.224 1.00 14.90 381 THR B CA 1
ATOM 3319 C C . THR B 1 162 ? -31.581 -5.573 33.730 1.00 15.67 381 THR B C 1
ATOM 3320 O O . THR B 1 162 ? -31.663 -5.889 34.915 1.00 15.49 381 THR B O 1
ATOM 3324 N N . ALA B 1 163 ? -32.549 -5.886 32.841 1.00 15.69 382 ALA B N 1
ATOM 3325 C CA . ALA B 1 163 ? -33.682 -6.674 33.281 1.00 14.99 382 ALA B CA 1
ATOM 3326 C C . ALA B 1 163 ? -33.252 -8.065 33.765 1.00 15.42 382 ALA B C 1
ATOM 3327 O O . ALA B 1 163 ? -33.841 -8.619 34.692 1.00 16.50 382 ALA B O 1
ATOM 3329 N N . ALA B 1 164 ? -32.229 -8.656 33.133 1.00 15.11 383 ALA B N 1
ATOM 3330 C CA . ALA B 1 164 ? -31.714 -9.936 33.594 1.00 15.87 383 ALA B CA 1
ATOM 3331 C C . ALA B 1 164 ? -31.103 -9.829 34.979 1.00 14.00 383 ALA B C 1
ATOM 3332 O O . ALA B 1 164 ? -31.252 -10.763 35.782 1.00 15.84 383 ALA B O 1
ATOM 3334 N N . ALA B 1 165 ? -30.456 -8.706 35.281 1.00 14.80 384 ALA B N 1
ATOM 3335 C CA . ALA B 1 165 ? -29.912 -8.531 36.630 1.00 14.19 384 ALA B CA 1
ATOM 3336 C C . ALA B 1 165 ? -31.007 -8.525 37.680 1.00 14.32 384 ALA B C 1
ATOM 3337 O O . ALA B 1 165 ? -30.828 -9.053 38.779 1.00 15.00 384 ALA B O 1
ATOM 3339 N N . VAL B 1 166 ? -32.156 -7.902 37.373 1.00 14.66 385 VAL B N 1
ATOM 3340 C CA . VAL B 1 166 ? -33.276 -7.928 38.296 1.00 15.15 385 VAL B CA 1
ATOM 3341 C C . VAL B 1 166 ? -33.748 -9.359 38.551 1.00 14.80 385 VAL B C 1
ATOM 3342 O O . VAL B 1 166 ? -33.999 -9.775 39.694 1.00 15.61 385 VAL B O 1
ATOM 3346 N N . LYS B 1 167 ? -33.905 -10.159 37.467 1.00 13.94 386 LYS B N 1
ATOM 3347 C CA . LYS B 1 167 ? -34.352 -11.530 37.668 1.00 16.31 386 LYS B CA 1
ATOM 3348 C C . LYS B 1 167 ? -33.336 -12.359 38.445 1.00 14.30 386 LYS B C 1
ATOM 3349 O O . LYS B 1 167 ? -33.726 -13.210 39.251 1.00 16.56 386 LYS B O 1
ATOM 3355 N N . ILE B 1 168 ? -32.029 -12.158 38.188 1.00 15.26 387 ILE B N 1
ATOM 3356 C CA . ILE B 1 168 ? -31.010 -12.878 38.979 1.00 15.59 387 ILE B CA 1
ATOM 3357 C C . ILE B 1 168 ? -31.107 -12.484 40.456 1.00 13.69 387 ILE B C 1
ATOM 3358 O O . ILE B 1 168 ? -31.100 -13.363 41.347 1.00 14.84 387 ILE B O 1
ATOM 3363 N N . ALA B 1 169 ? -31.250 -11.183 40.731 1.00 14.86 388 ALA B N 1
ATOM 3364 C CA . ALA B 1 169 ? -31.333 -10.750 42.124 1.00 15.93 388 ALA B CA 1
ATOM 3365 C C . ALA B 1 169 ? -32.509 -11.416 42.811 1.00 16.50 388 ALA B C 1
ATOM 3366 O O . ALA B 1 169 ? -32.405 -11.905 43.952 1.00 16.68 388 ALA B O 1
ATOM 3368 N N A GLU B 1 170 ? -33.646 -11.495 42.121 0.48 15.98 389 GLU B N 1
ATOM 3369 N N B GLU B 1 170 ? -33.660 -11.457 42.134 0.52 15.98 389 GLU B N 1
ATOM 3370 C CA A GLU B 1 170 ? -34.815 -12.045 42.782 0.48 17.56 389 GLU B CA 1
ATOM 3371 C CA B GLU B 1 170 ? -34.837 -11.997 42.793 0.52 17.57 389 GLU B CA 1
ATOM 3372 C C A GLU B 1 170 ? -34.689 -13.532 43.021 0.48 17.48 389 GLU B C 1
ATOM 3373 C C B GLU B 1 170 ? -34.794 -13.519 42.937 0.52 17.45 389 GLU B C 1
ATOM 3374 O O A GLU B 1 170 ? -35.242 -14.046 43.995 0.48 20.08 389 GLU B O 1
ATOM 3375 O O B GLU B 1 170 ? -35.513 -14.058 43.777 0.52 19.84 389 GLU B O 1
ATOM 3386 N N . GLY B 1 171 ? -33.947 -14.224 42.175 1.00 16.28 390 GLY B N 1
ATOM 3387 C CA . GLY B 1 171 ? -33.719 -15.644 42.372 1.00 16.94 390 GLY B CA 1
ATOM 3388 C C . GLY B 1 171 ? -32.670 -15.977 43.420 1.00 16.73 390 GLY B C 1
ATOM 3389 O O . GLY B 1 171 ? -32.424 -17.150 43.738 1.00 19.95 390 GLY B O 1
ATOM 3390 N N . HIS B 1 172 ? -32.025 -14.938 43.940 1.00 16.08 391 HIS B N 1
ATOM 3391 C CA . HIS B 1 172 ? -30.878 -15.086 44.849 1.00 15.41 391 HIS B CA 1
ATOM 3392 C C . HIS B 1 172 ? -30.923 -14.066 45.971 1.00 16.66 391 HIS B C 1
ATOM 3393 O O . HIS B 1 172 ? -29.866 -13.628 46.455 1.00 15.89 391 HIS B O 1
ATOM 3400 N N . SER B 1 173 ? -32.125 -13.725 46.442 1.00 17.07 392 SER B N 1
ATOM 3401 C CA . SER B 1 173 ? -32.239 -12.644 47.413 1.00 17.55 392 SER B CA 1
ATOM 3402 C C . SER B 1 173 ? -31.860 -13.092 48.810 1.00 15.64 392 SER B C 1
ATOM 3403 O O . SER B 1 173 ? -31.828 -12.254 49.697 1.00 17.70 392 SER B O 1
ATOM 3406 N N . ASP B 1 174 ? -31.515 -14.367 49.019 1.00 17.21 393 ASP B N 1
ATOM 3407 C CA . ASP B 1 174 ? -30.855 -14.686 50.278 1.00 17.61 393 ASP B CA 1
ATOM 3408 C C . ASP B 1 174 ? -29.520 -13.978 50.395 1.00 18.54 393 ASP B C 1
ATOM 3409 O O . ASP B 1 174 ? -29.086 -13.671 51.501 1.00 18.44 393 ASP B O 1
ATOM 3414 N N . PHE B 1 175 ? -28.879 -13.677 49.286 1.00 16.25 394 PHE B N 1
ATOM 3415 C CA . PHE B 1 175 ? -27.527 -13.127 49.249 1.00 16.06 394 PHE B CA 1
ATOM 3416 C C . PHE B 1 175 ? -27.427 -11.788 48.520 1.00 14.55 394 PHE B C 1
ATOM 3417 O O . PHE B 1 175 ? -26.656 -10.902 48.946 1.00 15.10 394 PHE B O 1
ATOM 3425 N N . VAL B 1 176 ? -28.190 -11.605 47.420 1.00 14.48 395 VAL B N 1
ATOM 3426 C CA . VAL B 1 176 ? -28.149 -10.359 46.668 1.00 14.39 395 VAL B CA 1
ATOM 3427 C C . VAL B 1 176 ? -29.015 -9.332 47.388 1.00 14.36 395 VAL B C 1
ATOM 3428 O O . VAL B 1 176 ? -30.216 -9.556 47.574 1.00 15.49 395 VAL B O 1
ATOM 3432 N N . ILE B 1 177 ? -28.390 -8.245 47.844 1.00 13.81 396 ILE B N 1
ATOM 3433 C CA . ILE B 1 177 ? -29.106 -7.229 48.595 1.00 14.40 396 ILE B CA 1
ATOM 3434 C C . ILE B 1 177 ? -29.614 -6.124 47.699 1.00 13.46 396 ILE B C 1
ATOM 3435 O O . ILE B 1 177 ? -30.395 -5.279 48.172 1.00 15.18 396 ILE B O 1
ATOM 3440 N N . GLY B 1 178 ? -29.194 -6.081 46.446 1.00 13.51 397 GLY B N 1
ATOM 3441 C CA . GLY B 1 178 ? -29.624 -4.982 45.585 1.00 13.92 397 GLY B CA 1
ATOM 3442 C C . GLY B 1 178 ? -28.683 -4.794 44.427 1.00 13.91 397 GLY B C 1
ATOM 3443 O O . GLY B 1 178 ? -28.004 -5.735 43.999 1.00 14.22 397 GLY B O 1
ATOM 3444 N N . PHE B 1 179 ? -28.655 -3.566 43.933 1.00 13.89 398 PHE B N 1
ATOM 3445 C CA . PHE B 1 179 ? -28.067 -3.235 42.649 1.00 12.83 398 PHE B CA 1
ATOM 3446 C C . PHE B 1 179 ? -27.181 -2.020 42.746 1.00 13.26 398 PHE B C 1
ATOM 3447 O O . PHE B 1 179 ? -27.431 -1.087 43.536 1.00 14.95 398 PHE B O 1
ATOM 3455 N N . ILE B 1 180 ? -26.176 -2.002 41.879 1.00 13.97 399 ILE B N 1
ATOM 3456 C CA . ILE B 1 180 ? -25.596 -0.752 41.392 1.00 13.38 399 ILE B CA 1
ATOM 3457 C C . ILE B 1 180 ? -26.445 -0.341 40.178 1.00 13.65 399 ILE B C 1
ATOM 3458 O O . ILE B 1 180 ? -26.618 -1.149 39.234 1.00 14.43 399 ILE B O 1
ATOM 3463 N N . SER B 1 181 ? -27.034 0.857 40.245 1.00 14.11 400 SER B N 1
ATOM 3464 C CA . SER B 1 181 ? -27.942 1.293 39.179 1.00 14.30 400 SER B CA 1
ATOM 3465 C C . SER B 1 181 ? -27.800 2.782 38.993 1.00 14.66 400 SER B C 1
ATOM 3466 O O . SER B 1 181 ? -27.244 3.475 39.849 1.00 16.91 400 SER B O 1
ATOM 3469 N N . VAL B 1 182 ? -28.304 3.291 37.860 1.00 15.52 401 VAL B N 1
ATOM 3470 C CA . VAL B 1 182 ? -28.160 4.696 37.497 1.00 16.50 401 VAL B CA 1
ATOM 3471 C C . VAL B 1 182 ? -29.491 5.428 37.496 1.00 20.84 401 VAL B C 1
ATOM 3472 O O . VAL B 1 182 ? -29.599 6.535 38.019 1.00 18.13 401 VAL B O 1
ATOM 3476 N N . ASN B 1 183 ? -30.499 4.831 36.935 1.00 18.02 402 ASN B N 1
ATOM 3477 C CA . ASN B 1 183 ? -31.796 5.513 36.792 1.00 19.16 402 ASN B CA 1
ATOM 3478 C C . ASN B 1 183 ? -32.850 4.448 36.904 1.00 19.03 402 ASN B C 1
ATOM 3479 O O . ASN B 1 183 ? -33.563 4.132 35.945 1.00 21.86 402 ASN B O 1
ATOM 3484 N N . PRO B 1 184 ? -32.989 3.847 38.079 1.00 18.52 403 PRO B N 1
ATOM 3485 C CA . PRO B 1 184 ? -33.971 2.811 38.210 1.00 16.35 403 PRO B CA 1
ATOM 3486 C C . PRO B 1 184 ? -35.409 3.323 38.073 1.00 19.38 403 PRO B C 1
ATOM 3487 O O . PRO B 1 184 ? -36.232 2.502 37.714 1.00 21.68 403 PRO B O 1
ATOM 3491 N N . ALA B 1 185 ? -35.684 4.617 38.291 1.00 20.54 404 ALA B N 1
ATOM 3492 C CA . ALA B 1 185 ? -37.041 5.118 38.004 1.00 22.29 404 ALA B CA 1
ATOM 3493 C C . ALA B 1 185 ? -37.412 4.866 36.542 1.00 29.41 404 ALA B C 1
ATOM 3494 O O . ALA B 1 185 ? -38.592 4.630 36.227 1.00 31.07 404 ALA B O 1
ATOM 3496 N N A SER B 1 186 ? -36.425 4.907 35.642 0.45 25.65 405 SER B N 1
ATOM 3497 N N B SER B 1 186 ? -36.431 4.900 35.645 0.55 25.67 405 SER B N 1
ATOM 3498 C CA A SER B 1 186 ? -36.657 4.730 34.209 0.45 22.37 405 SER B CA 1
ATOM 3499 C CA B SER B 1 186 ? -36.699 4.728 34.220 0.55 22.36 405 SER B CA 1
ATOM 3500 C C A SER B 1 186 ? -36.731 3.273 33.774 0.45 25.09 405 SER B C 1
ATOM 3501 C C B SER B 1 186 ? -36.576 3.288 33.734 0.55 25.21 405 SER B C 1
ATOM 3502 O O A SER B 1 186 ? -37.091 3.015 32.619 0.45 28.27 405 SER B O 1
ATOM 3503 O O B SER B 1 186 ? -36.668 3.056 32.521 0.55 25.74 405 SER B O 1
ATOM 3508 N N . TRP B 1 187 ? -36.360 2.308 34.630 1.00 24.86 406 TRP B N 1
ATOM 3509 C CA . TRP B 1 187 ? -36.507 0.880 34.274 1.00 23.87 406 TRP B CA 1
ATOM 3510 C C . TRP B 1 187 ? -37.960 0.585 33.960 1.00 26.49 406 TRP B C 1
ATOM 3511 O O . TRP B 1 187 ? -38.845 1.304 34.437 1.00 22.85 406 TRP B O 1
ATOM 3522 N N . PRO B 1 188 ? -38.239 -0.489 33.175 1.00 26.05 407 PRO B N 1
ATOM 3523 C CA . PRO B 1 188 ? -39.633 -0.737 32.778 1.00 32.74 407 PRO B CA 1
ATOM 3524 C C . PRO B 1 188 ? -40.558 -0.806 33.964 1.00 30.83 407 PRO B C 1
ATOM 3525 O O . PRO B 1 188 ? -41.649 -0.240 33.937 1.00 26.55 407 PRO B O 1
ATOM 3529 N N . SER B 1 189 ? -40.110 -1.431 35.041 1.00 25.46 408 SER B N 1
ATOM 3530 C CA . SER B 1 189 ? -40.927 -1.594 36.228 1.00 24.22 408 SER B CA 1
ATOM 3531 C C . SER B 1 189 ? -40.499 -0.662 37.346 1.00 25.64 408 SER B C 1
ATOM 3532 O O . SER B 1 189 ? -40.946 -0.828 38.490 1.00 27.88 408 SER B O 1
ATOM 3535 N N . GLY B 1 190 ? -39.644 0.319 37.040 1.00 20.15 409 GLY B N 1
ATOM 3536 C CA . GLY B 1 190 ? -39.134 1.201 38.058 1.00 21.29 409 GLY B CA 1
ATOM 3537 C C . GLY B 1 190 ? -38.107 0.504 38.930 1.00 21.91 409 GLY B C 1
ATOM 3538 O O . GLY B 1 190 ? -37.579 -0.565 38.598 1.00 22.24 409 GLY B O 1
ATOM 3539 N N . PRO B 1 191 ? -37.814 1.096 40.079 1.00 19.61 410 PRO B N 1
ATOM 3540 C CA . PRO B 1 191 ? -36.774 0.518 40.941 1.00 20.52 410 PRO B CA 1
ATOM 3541 C C . PRO B 1 191 ? -37.144 -0.877 41.378 1.00 19.12 410 PRO B C 1
ATOM 3542 O O . PRO B 1 191 ? -36.271 -1.666 41.766 1.00 23.11 410 PRO B O 1
ATOM 3546 N N . GLY B 1 192 ? -38.448 -1.181 41.473 1.00 18.23 411 GLY B N 1
ATOM 3547 C CA . GLY B 1 192 ? -38.868 -2.544 41.747 1.00 23.02 411 GLY B CA 1
ATOM 3548 C C . GLY B 1 192 ? -38.948 -2.886 43.227 1.00 23.08 411 GLY B C 1
ATOM 3549 O O . GLY B 1 192 ? -39.207 -2.025 44.084 1.00 25.07 411 GLY B O 1
ATOM 3550 N N . ASN B 1 193 ? -38.702 -4.139 43.551 1.00 18.91 412 ASN B N 1
ATOM 3551 C CA . ASN B 1 193 ? -39.096 -4.676 44.857 1.00 19.01 412 ASN B CA 1
ATOM 3552 C C . ASN B 1 193 ? -38.373 -3.921 45.951 1.00 22.90 412 ASN B C 1
ATOM 3553 O O . ASN B 1 193 ? -37.124 -3.913 45.971 1.00 19.29 412 ASN B O 1
ATOM 3558 N N . PRO B 1 194 ? -39.087 -3.294 46.892 1.00 20.56 413 PRO B N 1
ATOM 3559 C CA . PRO B 1 194 ? -38.419 -2.451 47.879 1.00 19.92 413 PRO B CA 1
ATOM 3560 C C . PRO B 1 194 ? -37.559 -3.227 48.886 1.00 16.92 413 PRO B C 1
ATOM 3561 O O . PRO B 1 194 ? -36.797 -2.590 49.574 1.00 17.98 413 PRO B O 1
ATOM 3565 N N . ALA B 1 195 ? -37.612 -4.545 48.922 1.00 16.94 414 ALA B N 1
ATOM 3566 C CA . ALA B 1 195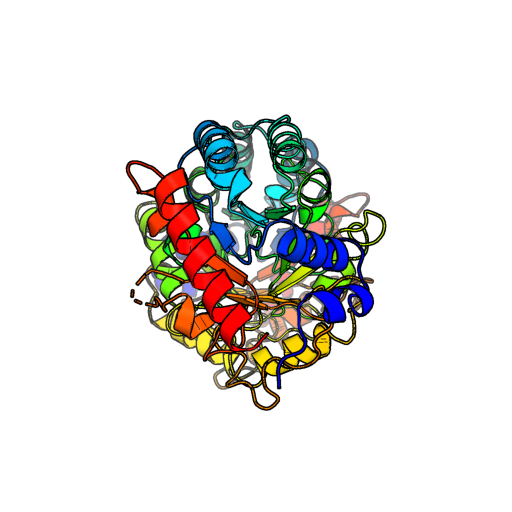 ? -36.675 -5.306 49.716 1.00 17.49 414 ALA B CA 1
ATOM 3567 C C . ALA B 1 195 ? -35.237 -5.212 49.205 1.00 17.74 414 ALA B C 1
ATOM 3568 O O . ALA B 1 195 ? -34.330 -5.492 49.965 1.00 19.66 414 ALA B O 1
ATOM 3570 N N . LEU B 1 196 ? -35.022 -4.781 47.965 1.00 15.90 415 LEU B N 1
ATOM 3571 C CA . LEU B 1 196 ? -33.695 -4.616 47.370 1.00 14.22 415 LEU B CA 1
ATOM 3572 C C . LEU B 1 196 ? -33.291 -3.149 47.343 1.00 15.29 415 LEU B C 1
ATOM 3573 O O . LEU B 1 196 ? -34.128 -2.259 47.151 1.00 16.22 415 LEU B O 1
ATOM 3578 N N A ILE B 1 197 ? -32.009 -2.904 47.553 0.35 13.73 416 ILE B N 1
ATOM 3579 N N B ILE B 1 197 ? -32.017 -2.881 47.567 0.65 13.68 416 ILE B N 1
ATOM 3580 C CA A ILE B 1 197 ? -31.449 -1.564 47.611 0.35 14.49 416 ILE B CA 1
ATOM 3581 C CA B ILE B 1 197 ? -31.518 -1.509 47.635 0.65 14.48 416 ILE B CA 1
ATOM 3582 C C A ILE B 1 197 ? -30.902 -1.178 46.232 0.35 16.06 416 ILE B C 1
ATOM 3583 C C B ILE B 1 197 ? -30.753 -1.149 46.367 0.65 16.40 416 ILE B C 1
ATOM 3584 O O A ILE B 1 197 ? -30.596 -2.025 45.386 0.35 14.97 416 ILE B O 1
ATOM 3585 O O B ILE B 1 197 ? -30.044 -1.989 45.794 0.65 15.50 416 ILE B O 1
ATOM 3594 N N . HIS B 1 198 ? -30.863 0.124 45.965 1.00 14.51 417 HIS B N 1
ATOM 3595 C CA . HIS B 1 198 ? -30.140 0.697 44.830 1.00 13.70 417 HIS B CA 1
ATOM 3596 C C . HIS B 1 198 ? -29.097 1.690 45.283 1.00 14.06 417 HIS B C 1
ATOM 3597 O O . HIS B 1 198 ? -29.393 2.587 46.085 1.00 14.47 417 HIS B O 1
ATOM 3604 N N . ALA B 1 199 ? -27.876 1.548 44.763 1.00 13.83 418 ALA B N 1
ATOM 3605 C CA . ALA B 1 199 ? -26.806 2.486 45.020 1.00 13.79 418 ALA B CA 1
ATOM 3606 C C . ALA B 1 199 ? -26.271 2.982 43.688 1.00 14.77 418 ALA B C 1
ATOM 3607 O O . ALA B 1 199 ? -26.039 2.187 42.764 1.00 14.83 418 ALA B O 1
ATOM 3609 N N . THR B 1 200 ? -26.056 4.272 43.587 1.00 14.33 419 THR B N 1
ATOM 3610 C CA . THR B 1 200 ? -25.775 4.924 42.300 1.00 15.35 419 THR B CA 1
ATOM 3611 C C . THR B 1 200 ? -24.443 5.655 42.328 1.00 16.56 419 THR B C 1
ATOM 3612 O O . THR B 1 200 ? -24.276 6.583 43.122 1.00 18.10 419 THR B O 1
ATOM 3616 N N . PRO B 1 201 ? -23.529 5.344 41.399 1.00 18.76 420 PRO B N 1
ATOM 3617 C CA . PRO B 1 201 ? -22.260 6.062 41.314 1.00 21.89 420 PRO B CA 1
ATOM 3618 C C . PRO B 1 201 ? -22.419 7.281 40.423 1.00 19.51 420 PRO B C 1
ATOM 3619 O O . PRO B 1 201 ? -23.434 7.478 39.757 1.00 25.29 420 PRO B O 1
ATOM 3623 N N . GLY B 1 202 ? -21.400 8.113 40.455 1.00 23.53 421 GLY B N 1
ATOM 3624 C CA . GLY B 1 202 ? -21.383 9.255 39.579 1.00 29.13 421 GLY B CA 1
ATOM 3625 C C . GLY B 1 202 ? -22.111 10.457 40.121 1.00 28.74 421 GLY B C 1
ATOM 3626 O O . GLY B 1 202 ? -22.659 11.219 39.336 1.00 34.24 421 GLY B O 1
ATOM 3627 N N . VAL B 1 203 ? -22.160 10.633 41.449 1.00 22.78 422 VAL B N 1
ATOM 3628 C CA . VAL B 1 203 ? -22.979 11.685 42.051 1.00 20.13 422 VAL B CA 1
ATOM 3629 C C . VAL B 1 203 ? -22.089 12.860 42.381 1.00 22.57 422 VAL B C 1
ATOM 3630 O O . VAL B 1 203 ? -21.018 12.687 42.990 1.00 23.66 422 VAL B O 1
ATOM 3634 N N . GLN B 1 204 ? -22.528 14.066 42.014 1.00 20.47 423 GLN B N 1
ATOM 3635 C CA . GLN B 1 204 ? -21.766 15.259 42.326 1.00 23.84 423 GLN B CA 1
ATOM 3636 C C . GLN B 1 204 ? -22.712 16.442 42.427 1.00 23.56 423 GLN B C 1
ATOM 3637 O O . GLN B 1 204 ? -23.686 16.511 41.667 1.00 25.48 423 GLN B O 1
ATOM 3643 N N . LEU B 1 205 ? -22.440 17.348 43.373 1.00 22.31 424 LEU B N 1
ATOM 3644 C CA . LEU B 1 205 ? -23.229 18.589 43.479 1.00 26.55 424 LEU B CA 1
ATOM 3645 C C . LEU B 1 205 ? -22.926 19.525 42.322 1.00 37.17 424 LEU B C 1
ATOM 3646 O O . LEU B 1 205 ? -23.844 20.229 41.879 1.00 45.65 424 LEU B O 1
ATOM 3651 N N . GLN B 1 215 ? -20.549 10.659 33.320 1.00 65.02 434 GLN B N 1
ATOM 3652 C CA . GLN B 1 215 ? -21.251 11.911 33.600 1.00 62.32 434 GLN B CA 1
ATOM 3653 C C . GLN B 1 215 ? -21.733 11.943 35.058 1.00 62.07 434 GLN B C 1
ATOM 3654 O O . GLN B 1 215 ? -21.828 10.888 35.707 1.00 59.90 434 GLN B O 1
ATOM 3660 N N . TYR B 1 216 ? -22.022 13.144 35.570 1.00 55.13 435 TYR B N 1
ATOM 3661 C CA . TYR B 1 216 ? -22.400 13.339 36.965 1.00 45.62 435 TYR B CA 1
ATOM 3662 C C . TYR B 1 216 ? -23.846 13.807 37.085 1.00 50.43 435 TYR B C 1
ATOM 3663 O O . TYR B 1 216 ? -24.350 14.560 36.242 1.00 41.73 435 TYR B O 1
ATOM 3672 N N . ASN B 1 217 ? -24.505 13.354 38.147 1.00 34.33 436 ASN B N 1
ATOM 3673 C CA . ASN B 1 217 ? -25.879 13.715 38.442 1.00 26.54 436 ASN B CA 1
ATOM 3674 C C . ASN B 1 217 ? -25.965 14.189 39.886 1.00 26.13 436 ASN B C 1
ATOM 3675 O O . ASN B 1 217 ? -25.204 13.740 40.748 1.00 23.40 436 ASN B O 1
ATOM 3680 N N . THR B 1 218 ? -26.894 15.089 40.162 1.00 25.39 437 THR B N 1
ATOM 3681 C CA . THR B 1 218 ? -26.945 15.650 41.494 1.00 20.28 437 THR B CA 1
ATOM 3682 C C . THR B 1 218 ? -27.569 14.663 42.493 1.00 20.90 437 THR B C 1
ATOM 3683 O O . THR B 1 218 ? -28.335 13.771 42.118 1.00 19.81 437 THR B O 1
ATOM 3687 N N . PRO B 1 219 ? -27.275 14.843 43.797 1.00 19.27 438 PRO B N 1
ATOM 3688 C CA . PRO B 1 219 ? -27.941 13.983 44.798 1.00 22.70 438 PRO B CA 1
ATOM 3689 C C . PRO B 1 219 ? -29.435 14.047 44.688 1.00 21.29 438 PRO B C 1
ATOM 3690 O O . PRO B 1 219 ? -30.138 13.038 44.785 1.00 19.62 438 PRO B O 1
ATOM 3694 N N . PHE B 1 220 ? -29.969 15.263 44.477 1.00 20.93 439 PHE B N 1
ATOM 3695 C CA . PHE B 1 220 ? -31.419 15.378 44.422 1.00 20.64 439 PHE B CA 1
ATOM 3696 C C . PHE B 1 220 ? -31.995 14.601 43.247 1.00 20.72 439 PHE B C 1
ATOM 3697 O O . PHE B 1 220 ? -32.998 13.902 43.384 1.00 20.25 439 PHE B O 1
ATOM 3705 N N . SER B 1 221 ? -31.372 14.718 42.069 1.00 18.65 440 SER B N 1
ATOM 3706 C CA . SER B 1 221 ? -31.852 13.969 40.923 1.00 21.46 440 SER B CA 1
ATOM 3707 C C . SER B 1 221 ? -31.763 12.462 41.145 1.00 21.85 440 SER B C 1
ATOM 3708 O O . SER B 1 221 ? -32.689 11.722 40.823 1.00 20.32 440 SER B O 1
ATOM 3711 N N . VAL B 1 222 ? -30.665 11.995 41.751 1.00 17.92 441 VAL B N 1
ATOM 3712 C CA . VAL B 1 222 ? -30.462 10.567 41.869 1.00 18.60 441 VAL B CA 1
ATOM 3713 C C . VAL B 1 222 ? -31.466 9.944 42.824 1.00 17.67 441 VAL B C 1
ATOM 3714 O O . VAL B 1 222 ? -32.029 8.881 42.546 1.00 17.07 441 VAL B O 1
ATOM 3718 N N . ILE B 1 223 ? -31.705 10.619 43.960 1.00 16.33 442 ILE B N 1
ATOM 3719 C CA . ILE B 1 223 ? -32.576 10.044 44.980 1.00 18.66 442 ILE B CA 1
ATOM 3720 C C . ILE B 1 223 ? -34.027 10.335 44.657 1.00 19.68 442 ILE B C 1
ATOM 3721 O O . ILE B 1 223 ? -34.861 9.426 44.631 1.00 21.32 442 ILE B O 1
ATOM 3726 N N A SER B 1 224 ? -34.363 11.606 44.423 0.40 19.07 443 SER B N 1
ATOM 3727 N N B SER B 1 224 ? -34.329 11.612 44.369 0.60 19.00 443 SER B N 1
ATOM 3728 C CA A SER B 1 224 ? -35.773 11.946 44.216 0.40 20.81 443 SER B CA 1
ATOM 3729 C CA B SER B 1 224 ? -35.727 12.030 44.272 0.60 20.81 443 SER B CA 1
ATOM 3730 C C A SER B 1 224 ? -36.241 11.529 42.826 0.40 22.20 443 SER B C 1
ATOM 3731 C C B SER B 1 224 ? -36.342 11.820 42.890 0.60 21.39 443 SER B C 1
ATOM 3732 O O A SER B 1 224 ? -37.177 10.741 42.661 0.40 20.14 443 SER B O 1
ATOM 3733 O O B SER B 1 224 ? -37.519 11.453 42.802 0.60 23.78 443 SER B O 1
ATOM 3738 N N . GLU B 1 225 ? -35.588 12.045 41.803 1.00 19.88 444 GLU B N 1
ATOM 3739 C CA . GLU B 1 225 ? -36.127 11.844 40.464 1.00 20.97 444 GLU B CA 1
ATOM 3740 C C . GLU B 1 225 ? -35.899 10.431 39.958 1.00 20.75 444 GLU B C 1
ATOM 3741 O O . GLU B 1 225 ? -36.792 9.817 39.384 1.00 20.92 444 GLU B O 1
ATOM 3747 N N . ARG B 1 226 ? -34.695 9.893 40.175 1.00 19.46 445 ARG B N 1
ATOM 3748 C CA . ARG B 1 226 ? -34.309 8.622 39.555 1.00 20.36 445 ARG B CA 1
ATOM 3749 C C . ARG B 1 226 ? -34.584 7.408 40.445 1.00 17.48 445 ARG B C 1
ATOM 3750 O O . ARG B 1 226 ? -34.401 6.271 40.000 1.00 20.60 445 ARG B O 1
ATOM 3758 N N . GLY B 1 227 ? -35.075 7.639 41.664 1.00 19.42 446 GLY B N 1
ATOM 3759 C CA . GLY B 1 227 ? -35.539 6.546 42.480 1.00 18.99 446 GLY B CA 1
ATOM 3760 C C . GLY B 1 227 ? -34.463 5.652 43.083 1.00 17.94 446 GLY B C 1
ATOM 3761 O O . GLY B 1 227 ? -34.795 4.525 43.438 1.00 19.57 446 GLY B O 1
ATOM 3762 N N . SER B 1 228 ? -33.232 6.134 43.217 1.00 16.16 447 SER B N 1
ATOM 3763 C CA . SER B 1 228 ? -32.200 5.319 43.843 1.00 15.02 447 SER B CA 1
ATOM 3764 C C . SER B 1 228 ? -32.274 5.513 45.355 1.00 18.40 447 SER B C 1
ATOM 3765 O O . SER B 1 228 ? -32.993 6.370 45.877 1.00 17.51 447 SER B O 1
ATOM 3768 N N . ASP B 1 229 ? -31.516 4.684 46.078 1.00 15.28 448 ASP B N 1
ATOM 3769 C CA . ASP B 1 229 ? -31.535 4.729 47.535 1.00 15.90 448 ASP B CA 1
ATOM 3770 C C . ASP B 1 229 ? -30.290 5.294 48.187 1.00 15.33 448 ASP B C 1
ATOM 3771 O O . ASP B 1 229 ? -30.398 5.792 49.316 1.00 16.37 448 ASP B O 1
ATOM 3776 N N . ILE B 1 230 ? -29.108 5.119 47.578 1.00 13.82 449 ILE B N 1
ATOM 3777 C CA . ILE B 1 230 ? -27.816 5.527 48.104 1.00 14.18 449 ILE B CA 1
ATOM 3778 C C . ILE B 1 230 ? -27.056 6.267 47.020 1.00 14.12 449 ILE B C 1
ATOM 3779 O O . ILE B 1 230 ? -27.070 5.847 45.848 1.00 14.99 449 ILE B O 1
ATOM 3784 N N . ILE B 1 231 ? -26.451 7.375 47.388 1.00 13.26 450 ILE B N 1
ATOM 3785 C CA . ILE B 1 231 ? -25.589 8.121 46.476 1.00 14.32 450 ILE B CA 1
ATOM 3786 C C . ILE B 1 231 ? -24.134 7.745 46.765 1.00 16.18 450 ILE B C 1
ATOM 3787 O O . ILE B 1 231 ? -23.680 7.796 47.927 1.00 15.46 450 ILE B O 1
ATOM 3792 N N . ILE B 1 232 ? -23.387 7.379 45.723 1.00 15.03 451 ILE B N 1
ATOM 3793 C CA . ILE B 1 232 ? -21.966 7.104 45.858 1.00 14.51 451 ILE B CA 1
ATOM 3794 C C . ILE B 1 232 ? -21.190 8.298 45.356 1.00 15.09 451 ILE B C 1
ATOM 3795 O O . ILE B 1 232 ? -21.288 8.659 44.169 1.00 17.57 451 ILE B O 1
ATOM 3800 N N . VAL B 1 233 ? -20.412 8.916 46.248 1.00 15.09 452 VAL B N 1
ATOM 3801 C CA . VAL B 1 233 ? -19.726 10.177 45.982 1.00 16.09 452 VAL B CA 1
ATOM 3802 C C . VAL B 1 233 ? -18.235 9.969 46.242 1.00 18.06 452 VAL B C 1
ATOM 3803 O O . VAL B 1 233 ? -17.863 9.461 47.302 1.00 18.32 452 VAL B O 1
ATOM 3807 N N . GLY B 1 234 ? -17.394 10.390 45.289 1.00 19.19 453 GLY B N 1
ATOM 3808 C CA . GLY B 1 234 ? -15.956 10.252 45.441 1.00 19.41 453 GLY B CA 1
ATOM 3809 C C . GLY B 1 234 ? -15.267 11.596 45.388 1.00 22.21 453 GLY B C 1
ATOM 3810 O O . GLY B 1 234 ? -15.033 12.206 46.430 1.00 21.82 453 GLY B O 1
ATOM 3811 N N . ARG B 1 235 ? -14.994 12.070 44.169 1.00 22.61 454 ARG B N 1
ATOM 3812 C CA . ARG B 1 235 ? -14.108 13.223 43.958 1.00 25.41 454 ARG B CA 1
ATOM 3813 C C . ARG B 1 235 ? -14.482 14.445 44.819 1.00 25.03 454 ARG B C 1
ATOM 3814 O O . ARG B 1 235 ? -13.611 15.054 45.465 1.00 27.17 454 ARG B O 1
ATOM 3822 N N . GLY B 1 236 ? -15.766 14.817 44.848 1.00 24.68 455 GLY B N 1
ATOM 3823 C CA . GLY B 1 236 ? -16.152 16.025 45.577 1.00 26.49 455 GLY B CA 1
ATOM 3824 C C . GLY B 1 236 ? -15.761 15.987 47.041 1.00 27.51 455 GLY B C 1
ATOM 3825 O O . GLY B 1 236 ? -15.383 17.016 47.619 1.00 28.47 455 GLY B O 1
ATOM 3826 N N . ILE B 1 237 ? -15.789 14.801 47.649 1.00 20.20 456 ILE B N 1
ATOM 3827 C CA . ILE B 1 237 ? -15.355 14.665 49.046 1.00 21.62 456 ILE B CA 1
ATOM 3828 C C . ILE B 1 237 ? -13.848 14.447 49.161 1.00 22.91 456 ILE B C 1
ATOM 3829 O O . ILE B 1 237 ? -13.175 15.085 49.977 1.00 24.47 456 ILE B O 1
ATOM 3834 N N . ILE B 1 238 ? -13.309 13.527 48.351 1.00 22.94 457 ILE B N 1
ATOM 3835 C CA . ILE B 1 238 ? -11.903 13.114 48.427 1.00 26.48 457 ILE B CA 1
ATOM 3836 C C . ILE B 1 238 ? -10.977 14.292 48.208 1.00 29.97 457 ILE B C 1
ATOM 3837 O O . ILE B 1 238 ? -9.939 14.413 48.867 1.00 32.96 457 ILE B O 1
ATOM 3842 N N . LYS B 1 239 ? -11.334 15.170 47.297 1.00 25.18 458 LYS B N 1
ATOM 3843 C CA . LYS B 1 239 ? -10.461 16.275 46.945 1.00 31.63 458 LYS B CA 1
ATOM 3844 C C . LYS B 1 239 ? -10.704 17.518 47.780 1.00 35.35 458 LYS B C 1
ATOM 3845 O O . LYS B 1 239 ? -9.990 18.506 47.594 1.00 35.83 458 LYS B O 1
ATOM 3851 N N . ALA B 1 240 ? -11.671 17.499 48.701 1.00 30.89 459 ALA B N 1
ATOM 3852 C CA . ALA B 1 240 ? -11.986 18.698 49.459 1.00 33.25 459 ALA B CA 1
ATOM 3853 C C . ALA B 1 240 ? -10.890 19.009 50.466 1.00 27.40 459 ALA B C 1
ATOM 3854 O O . ALA B 1 240 ? -10.227 18.119 51.007 1.00 30.14 459 ALA B O 1
ATOM 3856 N N . ALA B 1 241 ? -10.711 20.307 50.725 1.00 36.87 460 ALA B N 1
ATOM 3857 C CA . ALA B 1 241 ? -9.841 20.722 51.819 1.00 33.61 460 ALA B CA 1
ATOM 3858 C C . ALA B 1 241 ? -10.343 20.154 53.136 1.00 33.07 460 ALA B C 1
ATOM 3859 O O . ALA B 1 241 ? -9.551 19.741 54.001 1.00 32.81 460 ALA B O 1
ATOM 3861 N N . ASN B 1 242 ? -11.668 20.090 53.291 1.00 32.35 461 ASN B N 1
ATOM 3862 C CA . ASN B 1 242 ? -12.279 19.600 54.522 1.00 31.94 461 ASN B CA 1
ATOM 3863 C C . ASN B 1 242 ? -13.279 18.523 54.135 1.00 24.64 461 ASN B C 1
ATOM 3864 O O . ASN B 1 242 ? -14.459 18.819 53.897 1.00 26.03 461 ASN B O 1
ATOM 3869 N N . PRO B 1 243 ? -12.842 17.263 54.066 1.00 25.66 462 PRO B N 1
ATOM 3870 C CA . PRO B 1 243 ? -13.769 16.207 53.623 1.00 25.29 462 PRO B CA 1
ATOM 3871 C C . PRO B 1 243 ? -14.959 16.050 54.546 1.00 24.63 462 PRO B C 1
ATOM 3872 O O . PRO B 1 243 ? -16.044 15.726 54.060 1.00 21.39 462 PRO B O 1
ATOM 3876 N N . ALA B 1 244 ? -14.786 16.204 55.864 1.00 22.98 463 ALA B N 1
ATOM 3877 C CA . ALA B 1 244 ? -15.926 16.049 56.764 1.00 21.65 463 ALA B CA 1
ATOM 3878 C C . ALA B 1 244 ? -16.991 17.085 56.457 1.00 22.76 463 ALA B C 1
ATOM 3879 O O . ALA B 1 244 ? -18.195 16.790 56.505 1.00 21.03 463 ALA B O 1
ATOM 3881 N N . GLU B 1 245 ? -16.572 18.314 56.143 1.00 22.85 464 GLU B N 1
ATOM 3882 C CA . GLU B 1 245 ? -17.534 19.373 55.882 1.00 21.10 464 GLU B CA 1
ATOM 3883 C C . GLU B 1 245 ? -18.304 19.111 54.597 1.00 21.19 464 GLU B C 1
ATOM 3884 O O . GLU B 1 245 ? -19.526 19.298 54.541 1.00 21.24 464 GLU B O 1
ATOM 3890 N N . VAL B 1 246 ? -17.608 18.646 53.562 1.00 20.68 465 VAL B N 1
ATOM 3891 C CA . VAL B 1 246 ? -18.264 18.389 52.284 1.00 19.26 465 VAL B CA 1
ATOM 3892 C C . VAL B 1 246 ? -19.154 17.144 52.377 1.00 19.19 465 VAL B C 1
ATOM 3893 O O . VAL B 1 246 ? -20.257 17.101 51.803 1.00 18.72 465 VAL B O 1
ATOM 3897 N N . ALA B 1 247 ? -18.708 16.127 53.127 1.00 18.32 466 ALA B N 1
ATOM 3898 C CA . ALA B 1 247 ? -19.519 14.932 53.319 1.00 16.90 466 ALA B CA 1
ATOM 3899 C C . ALA B 1 247 ? -20.819 15.274 54.020 1.00 17.84 466 ALA B C 1
ATOM 3900 O O . ALA B 1 247 ? -21.865 14.744 53.683 1.00 17.31 466 ALA B O 1
ATOM 3902 N N . ARG B 1 248 ? -20.779 16.183 55.004 1.00 18.50 467 ARG B N 1
ATOM 3903 C CA . ARG B 1 248 ? -22.029 16.636 55.615 1.00 18.26 467 ARG B CA 1
ATOM 3904 C C . ARG B 1 248 ? -22.971 17.268 54.595 1.00 16.93 467 ARG B C 1
ATOM 3905 O O . ARG B 1 248 ? -24.178 17.003 54.610 1.00 18.31 467 ARG B O 1
ATOM 3913 N N . GLU B 1 249 ? -22.432 18.099 53.701 1.00 18.14 468 GLU B N 1
ATOM 3914 C CA . GLU B 1 249 ? -23.276 18.704 52.674 1.00 19.43 468 GLU B CA 1
ATOM 3915 C C . GLU B 1 249 ? -23.953 17.638 51.812 1.00 18.99 468 GLU B C 1
ATOM 3916 O O . GLU B 1 249 ? -25.159 17.728 51.525 1.00 19.09 468 GLU B O 1
ATOM 3922 N N . TYR B 1 250 ? -23.197 16.607 51.408 1.00 17.21 469 TYR B N 1
ATOM 3923 C CA . TYR B 1 250 ? -23.788 15.553 50.596 1.00 17.85 469 TYR B CA 1
ATOM 3924 C C . TYR B 1 250 ? -24.804 14.744 51.385 1.00 16.61 469 TYR B C 1
ATOM 3925 O O . TYR B 1 250 ? -25.858 14.386 50.855 1.00 17.58 469 TYR B O 1
ATOM 3934 N N . ARG B 1 251 ? -24.509 14.437 52.659 1.00 16.29 470 ARG B N 1
ATOM 3935 C CA . ARG B 1 251 ? -25.488 13.696 53.453 1.00 15.36 470 ARG B CA 1
ATOM 3936 C C . ARG B 1 251 ? -26.803 14.461 53.501 1.00 14.71 470 ARG B C 1
ATOM 3937 O O . ARG B 1 251 ? -27.874 13.879 53.313 1.00 16.12 470 ARG B O 1
ATOM 3945 N N . LEU B 1 252 ? -26.731 15.767 53.795 1.00 17.46 471 LEU B N 1
ATOM 3946 C CA . LEU B 1 252 ? -27.964 16.533 53.933 1.00 18.73 471 LEU B CA 1
ATOM 3947 C C . LEU B 1 252 ? -28.719 16.597 52.615 1.00 17.69 471 LEU B C 1
ATOM 3948 O O . LEU B 1 252 ? -29.948 16.430 52.599 1.00 20.49 471 LEU B O 1
ATOM 3953 N N . GLN B 1 253 ? -28.003 16.750 51.502 1.00 16.69 472 GLN B N 1
ATOM 3954 C CA . GLN B 1 253 ? -28.690 16.773 50.208 1.00 19.74 472 GLN B CA 1
ATOM 3955 C C . GLN B 1 253 ? -29.366 15.444 49.927 1.00 18.78 472 GLN B C 1
ATOM 3956 O O . GLN B 1 253 ? -30.516 15.395 49.466 1.00 20.36 472 GLN B O 1
ATOM 3962 N N . GLY B 1 254 ? -28.652 14.322 50.115 1.00 17.30 473 GLY B N 1
ATOM 3963 C CA . GLY B 1 254 ? -29.265 13.035 49.796 1.00 17.03 473 GLY B CA 1
ATOM 3964 C C . GLY B 1 254 ? -30.405 12.693 50.746 1.00 16.38 473 GLY B C 1
ATOM 3965 O O . GLY B 1 254 ? -31.430 12.149 50.342 1.00 17.22 473 GLY B O 1
ATOM 3966 N N . TRP B 1 255 ? -30.241 13.043 52.018 1.00 17.40 474 TRP B N 1
ATOM 3967 C CA . TRP B 1 255 ? -31.278 12.719 52.995 1.00 18.44 474 TRP B CA 1
ATOM 3968 C C . TRP B 1 255 ? -32.524 13.581 52.796 1.00 18.20 474 TRP B C 1
ATOM 3969 O O . TRP B 1 255 ? -33.649 13.060 52.845 1.00 19.13 474 TRP B O 1
ATOM 3980 N N . ASP B 1 256 ? -32.339 14.861 52.532 1.00 18.27 475 ASP B N 1
ATOM 3981 C CA . ASP B 1 256 ? -33.493 15.727 52.276 1.00 22.42 475 ASP B CA 1
ATOM 3982 C C . ASP B 1 256 ? -34.223 15.299 51.009 1.00 21.18 475 ASP B C 1
ATOM 3983 O O . ASP B 1 256 ? -35.456 15.391 50.936 1.00 20.82 475 ASP B O 1
ATOM 3988 N N . ALA B 1 257 ? -33.484 14.840 49.984 1.00 18.02 476 ALA B N 1
ATOM 3989 C CA . ALA B 1 257 ? -34.150 14.362 48.780 1.00 19.54 476 ALA B CA 1
ATOM 3990 C C . ALA B 1 257 ? -35.032 13.160 49.096 1.00 21.22 476 ALA B C 1
ATOM 3991 O O . ALA B 1 257 ? -36.126 12.996 48.524 1.00 23.22 476 ALA B O 1
ATOM 3993 N N . TYR B 1 258 ? -34.548 12.264 49.963 1.00 18.93 477 TYR B N 1
ATOM 3994 C CA . TYR B 1 258 ? -35.329 11.123 50.370 1.00 17.72 477 TYR B CA 1
ATOM 3995 C C . TYR B 1 258 ? -36.544 11.552 51.190 1.00 20.51 477 TYR B C 1
ATOM 3996 O O . TYR B 1 258 ? -37.650 11.036 50.976 1.00 21.20 477 TYR B O 1
ATOM 4005 N N . LEU B 1 259 ? -36.364 12.506 52.102 1.00 19.98 478 LEU B N 1
ATOM 4006 C CA . LEU B 1 259 ? -37.466 12.927 52.973 1.00 23.33 478 LEU B CA 1
ATOM 4007 C C . LEU B 1 259 ? -38.585 13.575 52.180 1.00 26.51 478 LEU B C 1
ATOM 4008 O O . LEU B 1 259 ? -39.755 13.508 52.601 1.00 28.61 478 LEU B O 1
ATOM 4013 N N . LEU B 1 260 ? -38.249 14.239 51.078 1.00 22.97 479 LEU B N 1
ATOM 4014 C CA . LEU B 1 260 ? -39.287 14.845 50.242 1.00 30.16 479 LEU B CA 1
ATOM 4015 C C . LEU B 1 260 ? -40.348 13.828 49.842 1.00 30.48 479 LEU B C 1
ATOM 4016 O O . LEU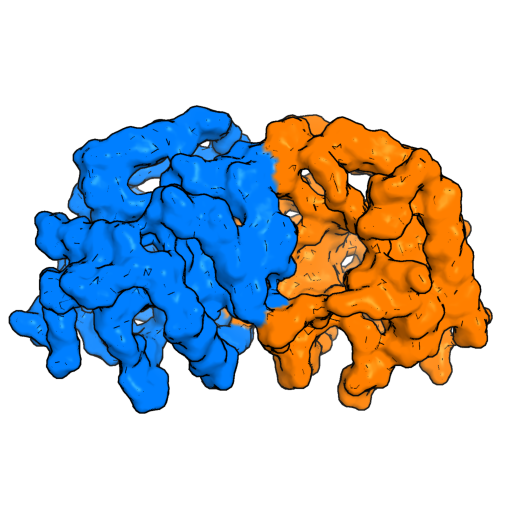 B 1 260 ? -41.525 14.165 49.718 1.00 32.93 479 LEU B O 1
ATOM 4021 N N . HIS B 1 261 ? -39.967 12.574 49.651 1.00 28.69 480 HIS B N 1
ATOM 4022 C CA . HIS B 1 261 ? -40.932 11.506 49.424 1.00 29.36 480 HIS B CA 1
ATOM 4023 C C . HIS B 1 261 ? -41.381 10.786 50.693 1.00 36.76 480 HIS B C 1
ATOM 4024 O O . HIS B 1 261 ? -42.372 10.053 50.640 1.00 47.96 480 HIS B O 1
ATOM 4031 N N . CYS B 1 262 ? -40.695 10.970 51.819 1.00 41.17 481 CYS B N 1
ATOM 4032 C CA . CYS B 1 262 ? -40.815 10.055 52.978 1.00 43.71 481 CYS B CA 1
ATOM 4033 C C . CYS B 1 262 ? -40.813 10.717 54.351 1.00 42.21 481 CYS B C 1
ATOM 4034 O O . CYS B 1 262 ? -40.921 11.935 54.487 1.00 51.04 481 CYS B O 1
#

Nearest PDB structures (foldseek):
  8u0z-assembly1_A  TM=1.004E+00  e=6.180E-55  Coffea arabica
  8u0z-assembly1_B  TM=9.977E-01  e=2.654E-47  Coffea arabica
  2jgy-assembly1_B  TM=9.745E-01  e=6.228E-34  Homo sapiens
  2qcc-assembly1_A  TM=9.702E-01  e=3.177E-33  Homo sapiens
  2jgy-assembly1_A  TM=9.379E-01  e=9.846E-32  Homo sapiens

Secondary structure (DSSP, 8-state):
----HHHHGGG-SSHHHHHHHHHHHHHT--EEEE---S-HHHHHHHHHHHGGG-SEEEE-GGG-TT--TTHHHHHHHHHHHHT-EEEEEEEE-S-HHHHHHHHHSTTT-GGGT-SEEEE-STT-THHHHHHHHHHGGGT-EEEEE---SBTT-S--HHHHHHHHHHHHTTTTTEEEEE-S-GGGSTTTT--TTSEEEE--B-SS-EE-TTSBEEB-HHIIIIIT--SEEEESHHHHTSSSHHHHHHHHHHHHHHHHHTT-/----HHHHTTT--SHHHHHHHHHHHHHT--EEEE---SSHHHHHHHHHHHGGG-SEEEE-GGG-TT--TTHHHHHHHHHHHHT-EEEEEEEE-S-HHHHHHHHHSTTT-GGGT-SEEEE-STT-THHHHHHHHHHTTTT-EEEEE---SSTT-S--HHHHHHHHHHHHHTTTTEEEEE-S-GGGSTTTT--TTSEEEE--B----B-HHIIIIIT--SEEEE-HHHHT-SSHHHHHHHHHHHHHHHHHHH-

B-factor: mean 22.79, std 9.43, range [11.48, 74.65]

Sequence (511 aa):
FRLPYGERVRLAKNPTGKKLFEIMIQKETNLCLAADVATAAELLDIADKVGPEICMLKTHVDILPDFTPDFGSKLRSIAEEKHNFLIFEDRKFADIGNTVTMMQYEGGIFKILDWADIVNAHIVSGPGIVDGLKLKGLPRGRGLLLLAEMSSSGNFAKGDYTAAAVKIAEGHSDFVIGFISVVNPASWPSGPGNPALIIHATPGVQLAKGGDALGQQYNTPFSVISERGSDIIIVGRGIIKAANPAEVAREYRRLQGWDAYLLHCFRLPYGERVRLAKNPTGKKLFEIMIQKETNLCLAADVATAAELLDIADKVGPEICMLKTHVDIILPDFTPDFGSSKLRSSIAEKHNFLIFEDRKFADIGNTVTTMQYEGGIFKILDWADIVNAHIVSGPGIVDGLKLLKKGLPRRGRGLLLLAEMSSSGNFAKKGDYTAAAVKIAEEGHSDFVIGFISVNPASSWPSGPGNPALIIHATPGVQLQYNTPFSVISSERGSDIIIVGRGIIKAANPAEVAREYRLQGWDAYLLHC

Solvent-accessible surface area: 18378 Å² total; per-residue (Å²): 217,41,35,38,0,36,88,12,23,172,49,20,141,5,83,11,6,90,89,0,2,44,1,0,68,109,40,95,0,0,0,0,0,5,0,26,13,67,36,7,66,81,0,32,68,14,0,52,117,0,0,66,15,0,0,0,0,12,0,3,0,6,9,0,59,58,12,69,113,65,4,8,75,106,0,102,70,22,9,131,135,34,50,6,13,1,0,0,5,14,18,0,4,6,67,21,122,8,0,16,77,7,0,74,23,2,29,10,78,0,3,62,9,0,29,0,0,1,0,0,0,0,4,0,51,32,3,0,81,8,0,38,105,71,0,53,109,116,19,22,0,0,0,0,2,0,24,12,7,3,51,36,8,59,1,113,60,131,18,8,50,18,0,52,128,19,1,117,58,28,34,58,0,1,8,0,3,6,0,28,42,0,45,76,27,147,99,16,50,40,85,51,14,22,3,3,0,2,27,5,2,44,72,69,149,44,47,42,106,21,21,14,98,20,15,34,0,100,17,0,0,18,126,67,14,0,3,0,0,8,0,14,61,18,0,17,145,27,117,68,27,18,101,43,0,97,78,5,48,80,62,0,20,83,0,10,87,121,64,84,228,44,47,49,0,43,89,12,24,183,53,17,137,4,82,11,2,91,86,0,0,69,1,0,67,129,38,91,0,0,0,0,0,8,2,58,18,66,37,6,67,81,0,33,68,11,0,52,104,0,0,72,28,0,0,0,0,14,0,6,0,7,14,1,70,56,15,62,124,67,4,6,56,107,0,85,64,24,6,126,144,34,47,6,12,1,1,0,6,13,19,0,4,6,23,0,46,6,0,19,60,7,1,73,22,2,33,9,83,0,14,68,11,0,27,0,0,2,0,0,0,0,1,0,48,10,1,0,58,0,0,37,101,93,0,58,110,121,18,14,0,0,1,0,2,0,27,15,39,25,103,48,24,36,4,120,57,130,18,6,42,7,0,46,140,18,0,74,60,31,13,53,0,1,5,0,2,7,0,28,37,0,47,76,20,140,102,14,48,44,65,50,17,8,1,3,0,2,32,16,6,62,95,175,114,40,60,0,99,20,0,0,14,125,53,14,0,3,0,0,6,1,15,143,25,0,36,140,23,116,75,16,39,110,42,0,120,68,5,39,51,66,0,22,82,1,11,81,122,92,53

Foldseek 3Di:
DDDQLVVLLVLQQFQLLNLLSVLCVVLVFQEEEAAADQALVSSLVVCLLQLSLYQEYEYAQVRHPPDAPCSLVSNVVSCVVSVHFYEYAPAAEDALQVVLCVQCHDGHRPLVRHQEYEYECVNHLSNVVSPCVPNLVVRHAYAYEQDAQFPPDDSDDPNSVVSVVSCVVCSHHHQAYADQQQCPPPVRVPDSSHAYEYEQAACDWDADPGGGTHDYLLCRCQVRPHRHYYDYCNQNVDPHNNVSSNVNRVNNSVSNVVVD/DDDDLVVLLVVQQFQLLNLLSVLCVVLLFQEEEAQPDQALVSSLVLCLLQLSLHQEYEYAQVRHPPDDQCSLVSSQVSCVVSVHFYEYAPQAEDALVVVLCVQCHDSPRVLVRHQEYEYECVNHLSVVVNCCPPNLVSRHAYAYAQDADDPPDDSDDVNSVVSVVSCVVRSNHHQAYADAQQCPDPVRRDDSSHAYEYEQDDVCYDHLLCRVQVRPHRHYYDYDQQNVDPRNNVSSNVNRVSNSVSNVVVD

InterPro domains:
  IPR000836 Phosphoribosyltransferase domain [cd06223] (72-175)
  IPR001754 Orotidine 5'-phosphate decarboxylase domain [PF00215] (250-469)
  IPR001754 Orotidine 5'-phosphate decarboxylase domain [SM00934] (251-469)
  IPR004467 Orotate phosphoribosyl transferase domain [TIGR00336] (19-181)
  IPR011060 Ribulose-phosphate binding barrel [SSF51366] (223-477)
  IPR013785 Aldolase-type TIM barrel [G3DSA:3.20.20.70] (221-481)
  IPR014732 Orotidine 5'-phosphate decarboxylase [TIGR01740] (252-470)
  IPR018089 Orotidine 5'-phosphate decarboxylase, active site [PS00156] (307-320)
  IPR023031 Orotate phosphoribosyltransferase [MF_01208] (1-238)
  IPR029057 Phosphoribosyltransferase-like [G3DSA:3.40.50.2020] (2-214)
  IPR029057 Phosphoribosyltransferase-like [SSF53271] (10-203)